Protein AF-A0A174SVR1-F1 (afdb_monomer)

Radius of gyration: 32.65 Å; Cα contacts (8 Å, |Δi|>4): 1131; chains: 1; bounding box: 76×47×96 Å

Solvent-accessible surface area (backbone atoms only — not comparable to full-atom values): 33426 Å² total; per-residue (Å²): 104,37,30,34,31,65,43,38,57,57,93,49,48,66,59,40,39,76,32,47,36,48,30,36,33,33,34,65,53,52,68,65,57,31,70,74,68,32,72,84,59,45,61,22,90,43,48,55,47,42,76,62,31,12,22,78,34,60,68,53,48,22,55,37,43,52,60,28,52,80,70,75,28,53,54,30,42,44,50,34,18,70,70,78,53,79,89,47,50,71,54,51,52,52,52,53,52,54,39,45,75,38,70,53,48,35,35,29,28,20,32,71,81,48,54,66,60,42,46,77,71,70,36,48,36,28,40,31,32,38,47,62,65,78,48,50,68,55,51,51,50,42,46,75,73,60,38,51,32,42,34,47,34,77,83,57,52,68,65,53,54,49,55,32,36,74,72,42,69,92,47,42,33,30,42,74,35,32,34,69,47,72,96,59,67,69,42,75,49,89,63,61,56,71,45,100,82,50,28,56,70,73,52,70,69,72,57,89,79,85,82,78,48,93,86,72,52,84,68,52,74,66,54,50,52,49,52,50,51,52,52,55,48,32,67,63,34,23,50,40,13,36,29,74,86,50,46,55,87,36,52,90,71,35,48,31,34,32,44,53,66,60,80,70,57,69,68,60,46,34,53,53,36,34,52,51,40,52,39,49,54,45,34,71,73,31,94,45,68,67,62,27,67,76,66,51,80,78,61,92,79,43,63,76,61,85,54,42,14,40,48,69,80,55,70,92,45,51,62,60,53,52,49,52,52,50,38,67,74,76,60,43,95,86,53,65,87,48,52,53,33,40,36,46,34,45,38,61,76,50,94,66,80,44,78,45,82,38,60,67,74,70,72,61,58,63,68,77,82,45,41,89,78,37,78,66,49,40,64,37,49,76,67,58,21,68,40,73,34,34,82,46,80,42,94,52,103,64,54,37,41,33,40,38,33,33,50,29,64,46,35,50,72,55,45,48,55,55,52,51,52,44,59,72,39,41,65,44,39,27,75,42,47,68,58,50,54,56,53,15,45,38,70,20,39,93,55,80,55,27,42,45,39,10,48,36,36,44,29,40,32,36,30,86,89,72,42,53,46,31,44,35,40,33,24,43,40,40,35,22,81,44,75,73,45,76,90,46,76,59,51,79,50,54,66,63,47,52,58,57,56,68,71,50,96,43,71,43,49,49,65,41,44,76,58,41,50,73,49,36,76,71,68,44,26,41,59,52,31,42,37,38,39,30,20,29,58,74,63,88,86,41,49,63,44,37,31,45,29,37,26,68,41,50,95,58,52,59,59,54,36,43,55,52,42,52,76,68,69,52,61,65,68,51,51,48,53,50,52,54,49,47,59,50,53,75,65,40,84,62,36,42,68,44,28,40,36,34,31,34,39,99,91,51,42,49,34,39,37,38,32,30,27,71,59,75,84,126

InterPro domains:
  IPR001539 Peptidase U32 [PTHR30217] (1-190)
  IPR060007 Peptidase family U32, N-terminal domain [PF01136] (52-275)

Foldseek 3Di:
DAEEEEDLFQPCLLVLVVLGHQEYEFEEDDVVCCVPVHQQDDQFLQSLLPSLGHYHDLLRVLSSQVSCVVVNYAYEYESADLDDDPVCVVVVLVVLVSNVVSPHAEYEYQPPVCLVSNVVSNHAYEYDLLNPPQAQVVLVVVVVSRHAEYEHNLQHAPVSLVRNLVSCVRHAYEYEFWFDADPDGNNPQPWRANDPVGTPVVVVLPDDDDDADPVRDDDDPVRSVVVVVLSVLLVVQQRGAHALLCLLVCVVRHDYYYYDDRRDDSVVSSVVSNLSSVLNVLSVVDPDSVSSVVPRDDDPSRPPPVCSRYSNPDCLCLVVVVVVVCCVPPVDPPCQQFFFWKKWKFFQQDLHIDIDTDTPDAPADPLVVCCVPAPVSVLQVVQPFWDRWHWDFDPDPFGKIKIKTWTDPQFPVSVVSVLVVQCPAAPLSNVCSVVLQLLLQQDQEPDPRRRRLQWTIWMFIQTPPRGTFKIKIKGFQWHDHHSRCVPPRIDHPQVSSLVSQVVRPDPFSVVQCLLCVVVVVVVQKGWGIKMKMAGSDQPPNDGMKIKTKIFNHDLCSLVSSLVSCVVVVRDPSSSVVSVSCSVVQVPDPQKHFGIKMWIQDPVGGIMIMTIIGGDDDD

Organism: NCBI:txid1150298

Sequence (618 aa):
MKITSPVKSKEFVERIIKAGAGELFGGVIDPIWQNKYGKYIEFNRRGSYGKQGNCQSYQEIGEIIQIADDYGVEFDLTINALQMWEEQIPYVRSILEKYKKVGGRNVIVSDLSIIPIAREYDFNVIISSCANVYNTYIAQYLKLEGCSKIIFPRDISVQEMRNISETVPDMQYEMFMMNSGCRFQDGNCLGVHNTRFKELCSFCGKEGWDYHRLDGMELSSEEKQSAFIVSEQYRRLLKHACGQCMIYPMKNWIDSVKVLERTGSEERLIELIQLTNSNICLADESKDYVTYLEKMTFPEQSECKKHMSCYYRTDMFAFKNQWASFCAEHLKPGNEGSVDFVGINISTNKSNYEFKVYHKKRIVEEAEDLVSESPVILKLAKNNMLSNVTRIERIDEHHRICLDFNLRNRTNENMKDVFFLVQSMGDGIQEKLPLIKKLASLEINPESNFKYASLYYMGCVETEKDGISALKLHFLTRKCMNPDCIFQDYYYDDAYYLERLKTIDQFELHKCLDLIEEYVLAGNAHLWMIGCDFFSQDMGNIRGKYKIYIKNVNENVLKKIEELLMLQGLNANFVERLREVDKCVGSLKSMYLYGIGICYELKKGYSFNLYLKPKRCK

pLDDT: mean 85.51, std 12.63, range [30.34, 98.75]

Structure (mmCIF, N/CA/C/O backbone):
data_AF-A0A174SVR1-F1
#
_entry.id   AF-A0A174SVR1-F1
#
loop_
_atom_site.group_PDB
_atom_site.id
_atom_site.type_symbol
_atom_site.label_atom_id
_atom_site.label_alt_id
_atom_site.label_comp_id
_atom_site.label_asym_id
_atom_site.label_entity_id
_atom_site.label_seq_id
_atom_site.pdbx_PDB_ins_code
_atom_site.Cartn_x
_atom_site.Cartn_y
_atom_site.Cartn_z
_atom_site.occupancy
_atom_site.B_iso_or_equiv
_atom_site.auth_seq_id
_atom_site.auth_comp_id
_atom_site.auth_asym_id
_atom_site.auth_atom_id
_atom_site.pdbx_PDB_model_num
ATOM 1 N N . MET A 1 1 ? -15.386 9.925 5.619 1.00 94.88 1 MET A N 1
ATOM 2 C CA . MET A 1 1 ? -14.870 9.065 6.714 1.00 94.88 1 MET A CA 1
ATOM 3 C C . MET A 1 1 ? -15.267 9.644 8.062 1.00 94.88 1 MET A C 1
ATOM 5 O O . MET A 1 1 ? -15.210 10.858 8.210 1.00 94.88 1 MET A O 1
ATOM 9 N N . LYS A 1 2 ? -15.638 8.809 9.037 1.00 97.62 2 LYS A N 1
ATOM 10 C CA . LYS A 1 2 ? -15.880 9.225 10.431 1.00 97.62 2 LYS A CA 1
ATOM 11 C C . LYS A 1 2 ? -14.595 9.156 11.263 1.00 97.62 2 LYS A C 1
ATOM 13 O O . LYS A 1 2 ? -13.706 8.366 10.960 1.00 97.62 2 LYS A O 1
ATOM 18 N N . ILE A 1 3 ? -14.505 9.944 12.335 1.00 98.38 3 ILE A N 1
ATOM 19 C CA . ILE A 1 3 ? -13.421 9.826 13.323 1.00 98.38 3 ILE A CA 1
ATOM 20 C C . ILE A 1 3 ? -13.929 9.064 14.540 1.00 98.38 3 ILE A C 1
ATOM 22 O O . ILE A 1 3 ? -14.876 9.507 15.191 1.00 98.38 3 ILE A O 1
ATOM 26 N N . THR A 1 4 ? -13.256 7.968 14.874 1.00 98.31 4 THR A N 1
ATOM 27 C CA . THR A 1 4 ? -13.566 7.136 16.038 1.00 98.31 4 THR A CA 1
ATOM 28 C C . THR A 1 4 ? -12.648 7.517 17.195 1.00 98.31 4 THR A C 1
ATOM 30 O O . THR A 1 4 ? -11.425 7.357 17.107 1.00 98.31 4 THR A O 1
ATOM 33 N N . SER A 1 5 ? -13.225 8.026 18.286 1.00 96.88 5 SER A N 1
ATOM 34 C CA . SER A 1 5 ? -12.486 8.604 19.415 1.00 96.88 5 SER A CA 1
ATOM 35 C C . SER A 1 5 ? -12.701 7.837 20.725 1.00 96.88 5 SER A C 1
ATOM 37 O O . SER A 1 5 ? -13.817 7.403 21.014 1.00 96.88 5 SER A O 1
ATOM 39 N N . PRO A 1 6 ? -11.667 7.670 21.572 1.00 95.38 6 PRO A N 1
ATOM 40 C CA . PRO A 1 6 ? -11.840 7.096 22.895 1.00 95.38 6 PRO A CA 1
ATOM 41 C C . PRO A 1 6 ? -12.582 8.059 23.828 1.00 95.38 6 PRO A C 1
ATOM 43 O O . PRO A 1 6 ? -12.365 9.269 23.788 1.00 95.38 6 PRO A O 1
ATOM 46 N N . VAL A 1 7 ? -13.368 7.499 24.744 1.00 93.50 7 VAL A N 1
ATOM 47 C CA . VAL A 1 7 ? -13.984 8.217 25.865 1.00 93.50 7 VAL A CA 1
ATOM 48 C C . VAL A 1 7 ? -13.614 7.524 27.174 1.00 93.50 7 VAL A C 1
ATOM 50 O O . VAL A 1 7 ? -13.514 6.297 27.243 1.00 93.50 7 VAL A O 1
ATOM 53 N N . LYS A 1 8 ? -13.367 8.328 28.211 1.00 90.25 8 LYS A N 1
ATOM 54 C CA . LYS A 1 8 ? -13.073 7.861 29.577 1.00 90.25 8 LYS A CA 1
ATOM 55 C C . LYS A 1 8 ? -13.917 8.545 30.653 1.00 90.25 8 LYS A C 1
ATOM 57 O O . LYS A 1 8 ? -13.943 8.053 31.773 1.00 90.25 8 LYS A O 1
ATOM 62 N N . SER A 1 9 ? -14.614 9.631 30.320 1.00 91.19 9 SER A N 1
ATOM 63 C CA . SER A 1 9 ? -15.617 10.238 31.191 1.00 91.19 9 SER A CA 1
ATOM 64 C C . SER A 1 9 ? -16.617 11.063 30.378 1.00 91.19 9 SER A C 1
ATOM 66 O O . SER A 1 9 ? -16.341 11.434 29.230 1.00 91.19 9 SER A O 1
ATOM 68 N N . LYS A 1 10 ? -17.786 11.328 30.961 1.00 93.94 10 LYS A N 1
ATOM 69 C CA . LYS A 1 10 ? -18.883 12.058 30.302 1.00 93.94 10 LYS A CA 1
ATOM 70 C C . LYS A 1 10 ? -18.583 13.537 30.058 1.00 93.94 10 LYS A C 1
ATOM 72 O O . LYS A 1 10 ? -19.080 14.114 29.097 1.00 93.94 10 LYS A O 1
ATOM 77 N N . GLU A 1 11 ? -17.745 14.141 30.898 1.00 92.56 11 GLU A N 1
ATOM 78 C CA . GLU A 1 11 ? -17.522 15.592 30.955 1.00 92.56 11 GLU A CA 1
ATOM 79 C C . GLU A 1 11 ? -16.950 16.169 29.651 1.00 92.56 11 GLU A C 1
ATOM 81 O O . GLU A 1 11 ? -17.100 17.358 29.375 1.00 92.56 11 GLU A O 1
ATOM 86 N N . PHE A 1 12 ? -16.304 15.336 28.833 1.00 90.88 12 PHE A N 1
ATOM 87 C CA . PHE A 1 12 ? -15.626 15.759 27.608 1.00 90.88 12 PHE A CA 1
ATOM 88 C C . PHE A 1 12 ? -16.289 15.246 26.328 1.00 90.88 12 PHE A C 1
ATOM 90 O O . PHE A 1 12 ? -15.842 15.616 25.244 1.00 90.88 12 PHE A O 1
ATOM 97 N N . VAL A 1 13 ? -17.350 14.437 26.426 1.00 96.06 13 VAL A N 1
ATOM 98 C CA . VAL A 1 13 ? -18.008 13.816 25.263 1.00 96.06 13 VAL A CA 1
ATOM 99 C C . VAL A 1 13 ? -18.463 14.871 24.266 1.00 96.06 13 VAL A C 1
ATOM 101 O O . VAL A 1 13 ? -18.086 14.820 23.100 1.00 96.06 13 VAL A O 1
ATOM 104 N N . GLU A 1 14 ? -19.192 15.881 24.736 1.00 97.50 14 GLU A N 1
ATOM 105 C CA . GLU A 1 14 ? -19.699 16.949 23.876 1.00 97.50 14 GLU A CA 1
ATOM 106 C C . GLU A 1 14 ? -18.559 17.721 23.189 1.00 97.50 14 GLU A C 1
ATOM 108 O O . GLU A 1 14 ? -18.639 18.041 22.004 1.00 97.50 14 GLU A O 1
ATOM 113 N N . ARG A 1 15 ? -17.456 17.980 23.904 1.00 97.25 15 ARG A N 1
ATOM 114 C CA . ARG A 1 15 ? -16.273 18.659 23.346 1.00 97.25 15 ARG A CA 1
ATOM 115 C C . ARG A 1 15 ? -15.581 17.806 22.280 1.00 97.25 15 ARG A C 1
ATOM 117 O O . ARG A 1 15 ? -15.157 18.346 21.264 1.00 97.25 15 ARG A O 1
ATOM 124 N N . ILE A 1 16 ? -15.483 16.497 22.502 1.00 96.75 16 ILE A N 1
ATOM 125 C CA . ILE A 1 16 ? -14.903 15.522 21.568 1.00 96.75 16 ILE A CA 1
ATOM 126 C C . ILE A 1 16 ? -15.755 15.420 20.293 1.00 96.75 16 ILE A C 1
ATOM 128 O O . ILE A 1 16 ? -15.210 15.449 19.191 1.00 96.75 16 ILE A O 1
ATOM 132 N N . ILE A 1 17 ? -17.083 15.373 20.425 1.00 98.19 17 ILE A N 1
ATOM 133 C CA . ILE A 1 17 ? -18.007 15.369 19.281 1.00 98.19 17 ILE A CA 1
ATOM 134 C C . ILE A 1 17 ? -17.884 16.680 18.497 1.00 98.19 17 ILE A C 1
ATOM 136 O O . ILE A 1 17 ? -17.642 16.656 17.292 1.00 98.19 17 ILE A O 1
ATOM 140 N N . LYS A 1 18 ? -17.936 17.834 19.178 1.00 97.69 18 LYS A N 1
ATOM 141 C CA . LYS A 1 18 ? -17.772 19.158 18.546 1.00 97.69 18 LYS A CA 1
ATOM 142 C C . LYS A 1 18 ? -16.411 19.351 17.874 1.00 97.69 18 LYS A C 1
ATOM 144 O O . LYS A 1 18 ? -16.294 20.165 16.964 1.00 97.69 18 LYS A O 1
ATOM 149 N N . ALA A 1 19 ? -15.386 18.615 18.300 1.00 97.44 19 ALA A N 1
ATOM 150 C CA . ALA A 1 19 ? -14.077 18.606 17.655 1.00 97.44 19 ALA A CA 1
ATOM 151 C C . ALA A 1 19 ? -14.071 17.867 16.302 1.00 97.44 19 ALA A C 1
ATOM 153 O O . ALA A 1 19 ? -13.172 18.103 15.495 1.00 97.44 19 ALA A O 1
ATOM 154 N N . GLY A 1 20 ? -15.056 16.996 16.051 1.00 97.75 20 GLY A N 1
ATOM 155 C CA . GLY A 1 20 ? -15.203 16.225 14.813 1.00 97.75 20 GLY A CA 1
ATOM 156 C C . GLY A 1 20 ? -15.295 14.708 15.005 1.00 97.75 20 GLY A C 1
ATOM 157 O O . GLY A 1 20 ? -15.228 13.977 14.018 1.00 97.75 20 GLY A O 1
ATOM 158 N N . ALA A 1 21 ? -15.414 14.198 16.237 1.00 98.06 21 ALA A N 1
ATOM 159 C CA . ALA A 1 21 ? -15.626 12.765 16.448 1.00 98.06 21 ALA A CA 1
ATOM 160 C C . ALA A 1 21 ? -17.018 12.346 15.947 1.00 98.06 21 ALA A C 1
ATOM 162 O O . ALA A 1 21 ? -18.028 12.892 16.383 1.00 98.06 21 ALA A O 1
ATOM 163 N N . GLY A 1 22 ? -17.053 11.364 15.045 1.00 97.81 22 GLY A N 1
ATOM 164 C CA . GLY A 1 22 ? -18.288 10.793 14.493 1.00 97.81 22 GLY A CA 1
ATOM 165 C C . GLY A 1 22 ? -18.678 9.453 15.118 1.00 97.81 22 GLY A C 1
ATOM 166 O O . GLY A 1 22 ? -19.778 8.968 14.875 1.00 97.81 22 GLY A O 1
ATOM 167 N N . GLU A 1 23 ? -17.778 8.853 15.899 1.00 98.38 23 GLU A N 1
ATOM 168 C CA . GLU A 1 23 ? -17.985 7.612 16.650 1.00 98.38 23 GLU A CA 1
ATOM 169 C C . GLU A 1 23 ? -17.170 7.661 17.949 1.00 98.38 23 GLU A C 1
ATOM 171 O O . GLU A 1 23 ? -16.075 8.236 17.997 1.00 98.38 23 GLU A O 1
ATOM 176 N N . LEU A 1 24 ? -17.674 7.027 19.004 1.00 98.19 24 LEU A N 1
ATOM 177 C CA . LEU A 1 24 ? -17.037 6.963 20.314 1.00 98.19 24 LEU A CA 1
ATOM 178 C C . LEU A 1 24 ? -16.821 5.510 20.728 1.00 98.19 24 LEU A C 1
ATOM 180 O O . LEU A 1 24 ? -17.629 4.640 20.434 1.00 98.19 24 LEU A O 1
ATOM 184 N N . PHE A 1 25 ? -15.751 5.235 21.470 1.00 97.50 25 PHE A N 1
ATOM 185 C CA . PHE A 1 25 ? -15.563 3.921 22.085 1.00 97.50 25 PHE A CA 1
ATOM 186 C C . PHE A 1 25 ? -14.969 4.027 23.485 1.00 97.50 25 PHE A C 1
ATOM 188 O O . PHE A 1 25 ? -14.145 4.902 23.770 1.00 97.50 25 PHE A O 1
ATOM 195 N N . GLY A 1 26 ? -15.330 3.098 24.363 1.00 95.44 26 GLY A N 1
ATOM 196 C CA . GLY A 1 26 ? -14.891 3.133 25.755 1.00 95.44 26 GLY A CA 1
ATOM 197 C C . GLY A 1 26 ? -14.871 1.766 26.418 1.00 95.44 26 GLY A C 1
ATOM 198 O O . GLY A 1 26 ? -15.514 0.822 25.969 1.00 95.44 26 GLY A O 1
ATOM 199 N N . GLY A 1 27 ? -14.099 1.668 27.496 1.00 94.69 27 GLY A N 1
ATOM 200 C CA . GLY A 1 27 ? -14.152 0.553 28.438 1.00 94.69 27 GLY A CA 1
ATOM 201 C C . GLY A 1 27 ? -14.775 1.002 29.756 1.00 94.69 27 GLY A C 1
ATOM 202 O O . GLY A 1 27 ? -14.909 2.201 30.010 1.00 94.69 27 GLY A O 1
ATOM 203 N N . VAL A 1 28 ? -15.130 0.042 30.606 1.00 94.75 28 VAL A N 1
ATOM 204 C CA . VAL A 1 28 ? -15.713 0.293 31.929 1.00 94.75 28 VAL A CA 1
ATOM 205 C C . VAL A 1 28 ? -14.898 -0.396 33.011 1.00 94.75 28 VAL A C 1
ATOM 207 O O . VAL A 1 28 ? -14.364 -1.489 32.812 1.00 94.75 28 VAL A O 1
ATOM 210 N N . ILE A 1 29 ? -14.795 0.243 34.171 1.00 93.06 29 ILE A N 1
ATOM 211 C CA . ILE A 1 29 ? -14.291 -0.398 35.382 1.00 93.06 29 ILE A CA 1
ATOM 212 C C . ILE A 1 29 ? -15.421 -1.236 35.977 1.00 93.06 29 ILE A C 1
ATOM 214 O O . ILE A 1 29 ? -16.457 -0.700 36.360 1.00 93.06 29 ILE A O 1
ATOM 218 N N . ASP A 1 30 ? -15.201 -2.544 36.099 1.00 93.38 30 ASP A N 1
ATOM 219 C CA . ASP A 1 30 ? -16.120 -3.448 36.789 1.00 93.38 30 ASP A CA 1
ATOM 220 C C . ASP A 1 30 ? -15.428 -4.037 38.037 1.00 93.38 30 ASP A C 1
ATOM 222 O O . ASP A 1 30 ? -14.604 -4.953 37.922 1.00 93.38 30 ASP A O 1
ATOM 226 N N . PRO A 1 31 ? -15.710 -3.507 39.244 1.00 92.06 31 PRO A N 1
ATOM 227 C CA . PRO A 1 31 ? -15.092 -3.988 40.479 1.00 92.06 31 PRO A CA 1
ATOM 228 C C . PRO A 1 31 ? -15.411 -5.451 40.788 1.00 92.06 31 PRO A C 1
ATOM 230 O O . PRO A 1 31 ? -14.601 -6.137 41.402 1.00 92.06 31 PRO A O 1
ATOM 233 N N . ILE A 1 32 ? -16.575 -5.950 40.363 1.00 93.69 32 ILE A N 1
ATOM 234 C CA . ILE A 1 32 ? -16.966 -7.339 40.608 1.00 93.69 32 ILE A CA 1
ATOM 235 C C . ILE A 1 32 ? -16.109 -8.262 39.735 1.00 93.69 32 ILE A C 1
ATOM 237 O O . ILE A 1 32 ? -15.595 -9.258 40.244 1.00 93.69 32 ILE A O 1
ATOM 241 N N . TRP A 1 33 ? -15.887 -7.907 38.463 1.00 93.81 33 TRP A N 1
ATOM 242 C CA . TRP A 1 33 ? -14.922 -8.611 37.609 1.00 93.81 33 TRP A CA 1
ATOM 243 C C . TRP A 1 33 ? -13.526 -8.622 38.241 1.00 93.81 33 TRP A C 1
ATOM 245 O O . TRP A 1 33 ? -12.920 -9.681 38.397 1.00 93.81 33 TRP A O 1
ATOM 255 N N . GLN A 1 34 ? -13.026 -7.450 38.648 1.00 90.81 34 GLN A N 1
ATOM 256 C CA . GLN A 1 34 ? -11.680 -7.310 39.213 1.00 90.81 34 GLN A CA 1
ATOM 257 C C . GLN A 1 34 ? -11.502 -8.094 40.516 1.00 90.81 34 GLN A C 1
ATOM 259 O O . GLN A 1 34 ? -10.445 -8.684 40.727 1.00 90.81 34 GLN A O 1
ATOM 264 N N . ASN A 1 35 ? -12.524 -8.128 41.373 1.00 93.31 35 ASN A N 1
ATOM 265 C CA . ASN A 1 35 ? -12.497 -8.897 42.614 1.00 93.31 35 ASN A CA 1
ATOM 266 C C . ASN A 1 35 ? -12.532 -10.407 42.356 1.00 93.31 35 ASN A C 1
ATOM 268 O O . ASN A 1 35 ? -11.915 -11.159 43.103 1.00 93.31 35 ASN A O 1
ATOM 272 N N . LYS A 1 36 ? -13.244 -10.851 41.312 1.00 94.81 36 LYS A N 1
ATOM 273 C CA . LYS A 1 36 ? -13.400 -12.274 40.992 1.00 94.81 36 LYS A CA 1
ATOM 274 C C . LYS A 1 36 ? -12.189 -12.855 40.260 1.00 94.81 36 LYS A C 1
ATOM 276 O O . LYS A 1 36 ? -11.705 -13.911 40.648 1.00 94.81 36 LYS A O 1
ATOM 281 N N . TYR A 1 37 ? -11.711 -12.180 39.216 1.00 92.81 37 TYR A N 1
ATOM 282 C CA . TYR A 1 37 ? -10.669 -12.703 38.320 1.00 92.81 37 TYR A CA 1
ATOM 283 C C . TYR A 1 37 ? -9.297 -12.056 38.546 1.00 92.81 37 TYR A C 1
ATOM 285 O O . TYR A 1 37 ? -8.283 -12.538 38.051 1.00 92.81 37 TYR A O 1
ATOM 293 N N . GLY A 1 38 ? -9.241 -10.973 39.320 1.00 88.50 38 GLY A N 1
ATOM 294 C CA . GLY A 1 38 ? -8.019 -10.240 39.616 1.00 88.50 38 GLY A CA 1
ATOM 295 C C . GLY A 1 38 ? -7.832 -8.997 38.747 1.00 88.50 38 GLY A C 1
ATOM 296 O O . GLY A 1 38 ? -8.315 -8.880 37.623 1.00 88.50 38 GLY A O 1
ATOM 297 N N . LYS A 1 39 ? -7.064 -8.045 39.280 1.00 79.50 39 LYS A N 1
ATOM 298 C CA . LYS A 1 39 ? -6.847 -6.707 38.702 1.00 79.50 39 LYS A CA 1
ATOM 299 C C . LYS A 1 39 ? -6.228 -6.699 37.293 1.00 79.50 39 LYS A C 1
ATOM 301 O O . LYS A 1 39 ? -6.414 -5.726 36.569 1.00 79.50 39 LYS A O 1
ATOM 306 N N . TYR A 1 40 ? -5.455 -7.724 36.937 1.00 81.88 40 TYR A N 1
ATOM 307 C CA . TYR A 1 40 ? -4.726 -7.802 35.662 1.00 81.88 40 TYR A CA 1
ATOM 308 C C . TYR A 1 40 ? -5.381 -8.730 34.637 1.00 81.88 40 TYR A C 1
ATOM 310 O O . TYR A 1 40 ? -4.879 -8.840 33.522 1.00 81.88 40 TYR A O 1
ATOM 318 N N . ILE A 1 41 ? -6.483 -9.386 35.007 1.00 88.50 41 ILE A N 1
ATOM 319 C CA . ILE A 1 41 ? -7.304 -10.134 34.064 1.00 88.50 41 ILE A CA 1
ATOM 320 C C . ILE A 1 41 ? -8.317 -9.153 33.491 1.00 88.50 41 ILE A C 1
ATOM 322 O O . ILE A 1 41 ? -9.182 -8.634 34.192 1.00 88.50 41 ILE A O 1
ATOM 326 N N . GLU A 1 42 ? -8.156 -8.839 32.217 1.00 87.62 42 GLU A N 1
ATOM 327 C CA . GLU A 1 42 ? -8.877 -7.775 31.537 1.00 87.62 42 GLU A CA 1
ATOM 328 C C . GLU A 1 42 ? -9.928 -8.362 30.594 1.00 87.62 42 GLU A C 1
ATOM 330 O O . GLU A 1 42 ? -9.561 -9.108 29.696 1.00 87.62 42 GLU A O 1
ATOM 335 N N . PHE A 1 43 ? -11.204 -7.973 30.716 1.00 92.69 43 PHE A N 1
ATOM 336 C CA . PHE A 1 43 ? -12.196 -8.227 29.653 1.00 92.69 43 PHE A CA 1
ATOM 337 C C . PHE A 1 43 ? -12.110 -7.194 28.514 1.00 92.69 43 PHE A C 1
ATOM 339 O O . PHE A 1 43 ? -12.654 -7.399 27.432 1.00 92.69 43 PHE A O 1
ATOM 346 N N . ASN A 1 44 ? -11.416 -6.076 28.746 1.00 91.94 44 ASN A N 1
ATOM 347 C CA . ASN A 1 44 ? -11.117 -5.054 27.752 1.00 91.94 44 ASN A CA 1
ATOM 348 C C . ASN A 1 44 ? -9.655 -4.615 27.875 1.00 91.94 44 ASN A C 1
ATOM 350 O O . ASN A 1 44 ? -9.157 -4.413 28.980 1.00 91.94 44 ASN A O 1
ATOM 354 N N . ARG A 1 45 ? -8.971 -4.394 26.749 1.00 89.06 45 ARG A N 1
ATOM 355 C CA . ARG A 1 45 ? -7.518 -4.109 26.671 1.00 89.06 45 ARG A CA 1
ATOM 356 C C . ARG A 1 45 ? -7.112 -2.722 27.200 1.00 89.06 45 ARG A C 1
ATOM 358 O O . ARG A 1 45 ? -6.067 -2.180 26.826 1.00 89.06 45 ARG A O 1
ATOM 365 N N . ARG A 1 46 ? -7.970 -2.110 28.017 1.00 86.50 46 ARG A N 1
ATOM 366 C CA . ARG A 1 46 ? -7.778 -0.833 28.706 1.00 86.50 46 ARG A CA 1
ATOM 367 C C . ARG A 1 46 ? -7.824 -1.010 30.230 1.00 86.50 46 ARG A C 1
ATOM 369 O O . ARG A 1 46 ? -7.589 -0.034 30.940 1.00 86.50 46 ARG A O 1
ATOM 376 N N . GLY A 1 47 ? -8.111 -2.207 30.753 1.00 83.44 47 GLY A N 1
ATOM 377 C CA . GLY A 1 47 ? -8.372 -2.440 32.178 1.00 83.44 47 GLY A CA 1
ATOM 378 C C . GLY A 1 47 ? -7.247 -1.984 33.116 1.00 83.44 47 GLY A C 1
ATOM 379 O O . GLY A 1 47 ? -7.510 -1.345 34.136 1.00 83.44 47 GLY A O 1
ATOM 380 N N . SER A 1 48 ? -5.987 -2.197 32.741 1.00 82.94 48 SER A N 1
ATOM 381 C CA . SER A 1 48 ? -4.807 -1.835 33.531 1.00 82.94 48 SER A CA 1
ATOM 382 C C . SER A 1 48 ? -4.565 -0.330 33.643 1.00 82.94 48 SER A C 1
ATOM 384 O O . SER A 1 48 ? -3.819 0.120 34.517 1.00 82.94 48 SER A O 1
ATOM 386 N N . TYR A 1 49 ? -5.215 0.475 32.801 1.00 85.12 49 TYR A N 1
ATOM 387 C CA . TYR A 1 49 ? -5.205 1.934 32.902 1.00 85.12 49 TYR A CA 1
ATOM 388 C C . TYR A 1 49 ? -6.202 2.452 33.950 1.00 85.12 49 TYR A C 1
ATOM 390 O O . TYR A 1 49 ? -6.154 3.625 34.322 1.00 85.12 49 TYR A O 1
ATOM 398 N N . GLY A 1 50 ? -7.095 1.597 34.466 1.00 87.12 50 GLY A N 1
ATOM 399 C CA . GLY A 1 50 ? -8.089 1.976 35.469 1.00 87.12 50 GLY A CA 1
ATOM 400 C C . GLY A 1 50 ? -8.876 3.216 35.040 1.00 87.12 50 GLY A C 1
ATOM 401 O O . GLY A 1 50 ? -9.297 3.312 33.887 1.00 87.12 50 GLY A O 1
ATOM 402 N N . LYS A 1 51 ? -9.015 4.191 35.948 1.00 87.69 51 LYS A N 1
ATOM 403 C CA . LYS A 1 51 ? -9.736 5.456 35.703 1.00 87.69 51 LYS A CA 1
ATOM 404 C C . LYS A 1 51 ? -9.096 6.346 34.633 1.00 87.69 51 LYS A C 1
ATOM 406 O O . LYS A 1 51 ? -9.756 7.232 34.115 1.00 87.69 51 LYS A O 1
ATOM 411 N N . GLN A 1 52 ? -7.824 6.128 34.289 1.00 86.19 52 GLN A N 1
ATOM 412 C CA . GLN A 1 52 ? -7.163 6.911 33.239 1.00 86.19 52 GLN A CA 1
ATOM 413 C C . GLN A 1 52 ? -7.632 6.499 31.841 1.00 86.19 52 GLN A C 1
ATOM 415 O O . GLN A 1 52 ? -7.555 7.303 30.920 1.00 86.19 52 GLN A O 1
ATOM 420 N N . GLY A 1 53 ? -8.106 5.258 31.683 1.00 86.56 53 GLY A N 1
ATOM 421 C CA . GLY A 1 53 ? -8.471 4.700 30.383 1.00 86.56 53 GLY A CA 1
ATOM 422 C C . GLY A 1 53 ? -9.923 4.253 30.251 1.00 86.56 53 GLY A C 1
ATOM 423 O O . GLY A 1 53 ? -10.300 3.886 29.140 1.00 86.56 53 GLY A O 1
ATOM 424 N N . ASN A 1 54 ? -10.714 4.259 31.327 1.00 91.81 54 ASN A N 1
ATOM 425 C CA . ASN A 1 54 ? -12.059 3.678 31.363 1.00 91.81 54 ASN A CA 1
ATOM 426 C C . ASN A 1 54 ? -13.050 4.571 32.102 1.00 91.81 54 ASN A C 1
ATOM 428 O O . ASN A 1 54 ? -12.688 5.210 33.092 1.00 91.81 54 ASN A O 1
ATOM 432 N N . CYS A 1 55 ? -14.308 4.485 31.676 1.00 94.06 55 CYS A N 1
ATOM 433 C CA . CYS A 1 55 ? -15.461 4.987 32.410 1.00 94.06 55 CYS A CA 1
ATOM 434 C C . CYS A 1 55 ? -15.598 4.254 33.753 1.00 94.06 55 CYS A C 1
ATOM 436 O O . CYS A 1 55 ? -15.222 3.086 33.898 1.00 94.06 55 CYS A O 1
ATOM 438 N N . GLN A 1 56 ? -16.150 4.931 34.752 1.00 94.06 56 GLN A N 1
ATOM 439 C CA . GLN A 1 56 ? -16.203 4.445 36.129 1.00 94.06 56 GLN A CA 1
ATOM 440 C C . GLN A 1 56 ? -17.382 3.505 36.388 1.00 94.06 56 GLN A C 1
ATOM 442 O O . GLN A 1 56 ? -17.331 2.728 37.340 1.00 94.06 56 GLN A O 1
ATOM 447 N N . SER A 1 57 ? -18.444 3.574 35.579 1.00 95.75 57 SER A N 1
ATOM 448 C CA . SER A 1 57 ? -19.633 2.732 35.740 1.00 95.75 57 SER A CA 1
ATOM 449 C C . SER A 1 57 ? -20.451 2.606 34.452 1.00 95.75 57 SER A C 1
ATOM 451 O O . SER A 1 57 ? -20.314 3.408 33.530 1.00 95.75 57 SER A O 1
ATOM 453 N N . TYR A 1 58 ? -21.359 1.627 34.413 1.00 96.75 58 TYR A N 1
ATOM 454 C CA . TYR A 1 58 ? -22.349 1.512 33.336 1.00 96.75 58 TYR A CA 1
ATOM 455 C C . TYR A 1 58 ? -23.346 2.676 33.333 1.00 96.75 58 TYR A C 1
ATOM 457 O O . TYR A 1 58 ? -23.803 3.070 32.269 1.00 96.75 58 TYR A O 1
ATOM 465 N N . GLN A 1 59 ? -23.662 3.257 34.495 1.00 97.25 59 GLN A N 1
ATOM 466 C CA . GLN A 1 59 ? -24.526 4.438 34.566 1.00 97.25 59 GLN A CA 1
ATOM 467 C C . GLN A 1 59 ? -23.890 5.628 33.840 1.00 97.25 59 GLN A C 1
ATOM 469 O O . GLN A 1 59 ? -24.547 6.270 33.029 1.00 97.25 59 GLN A O 1
ATOM 474 N N . GLU A 1 60 ? -22.599 5.873 34.075 1.00 97.44 60 GLU A N 1
ATOM 475 C CA . GLU A 1 60 ? -21.852 6.906 33.351 1.00 97.44 60 GLU A CA 1
ATOM 476 C C . GLU A 1 60 ? -21.822 6.623 31.843 1.00 97.44 60 GLU A C 1
ATOM 478 O O . GLU A 1 60 ? -21.961 7.543 31.046 1.00 97.44 60 GLU A O 1
ATOM 483 N N . ILE A 1 61 ? -21.706 5.355 31.434 1.00 97.94 61 ILE A N 1
ATOM 484 C CA . ILE A 1 61 ? -21.838 4.975 30.019 1.00 97.94 61 ILE A CA 1
ATOM 485 C C . ILE A 1 61 ? -23.224 5.319 29.469 1.00 97.94 61 ILE A C 1
ATOM 487 O O . ILE A 1 61 ? -23.301 5.829 28.359 1.00 97.94 61 ILE A O 1
ATOM 491 N N . GLY A 1 62 ? -24.300 5.094 30.223 1.00 98.31 62 GLY A N 1
ATOM 492 C CA . GLY A 1 62 ? -25.647 5.507 29.817 1.00 98.31 62 GLY A CA 1
ATOM 493 C C . GLY A 1 62 ? -25.761 7.016 29.598 1.00 98.31 62 GLY A C 1
ATOM 494 O O . GLY A 1 62 ? -26.346 7.459 28.616 1.00 98.31 62 GLY A O 1
ATOM 495 N N . GLU A 1 63 ? -25.136 7.814 30.466 1.00 98.31 63 GLU A N 1
ATOM 496 C CA . GLU A 1 63 ? -25.069 9.272 30.308 1.00 98.31 63 GLU A CA 1
ATOM 497 C C . GLU A 1 63 ? -24.251 9.673 29.066 1.00 98.31 63 GLU A C 1
ATOM 499 O O . GLU A 1 63 ? -24.652 10.570 28.329 1.00 98.31 63 GLU A O 1
ATOM 504 N N . ILE A 1 64 ? -23.140 8.979 28.788 1.00 98.31 64 ILE A N 1
ATOM 505 C CA . ILE A 1 64 ? -22.341 9.166 27.564 1.00 98.31 64 ILE A CA 1
ATOM 506 C C . ILE A 1 64 ? -23.164 8.827 26.316 1.00 98.31 64 ILE A C 1
ATOM 508 O O . ILE A 1 64 ? -23.120 9.587 25.353 1.00 98.31 64 ILE A O 1
ATOM 512 N N . ILE A 1 65 ? -23.906 7.713 26.331 1.00 98.56 65 ILE A N 1
ATOM 513 C CA . ILE A 1 65 ? -24.778 7.295 25.224 1.00 98.56 65 ILE A CA 1
ATOM 514 C C . ILE A 1 65 ? -25.848 8.349 24.976 1.00 98.56 65 ILE A C 1
ATOM 516 O O . ILE A 1 65 ? -26.031 8.738 23.832 1.00 98.56 65 ILE A O 1
ATOM 520 N N . GLN A 1 66 ? -26.498 8.863 26.024 1.00 98.25 66 GLN A N 1
ATOM 521 C CA . GLN A 1 66 ? -27.513 9.902 25.865 1.00 98.25 66 GLN A CA 1
ATOM 522 C C . GLN A 1 66 ? -26.936 11.157 25.199 1.00 98.25 66 GLN A C 1
ATOM 524 O O . GLN A 1 66 ? -27.517 11.661 24.244 1.00 98.25 66 GLN A O 1
ATOM 529 N N . ILE A 1 67 ? -25.768 11.625 25.657 1.00 98.31 67 ILE A N 1
ATOM 530 C CA . ILE A 1 67 ? -25.093 12.771 25.033 1.00 98.31 67 ILE A CA 1
ATOM 531 C C . ILE A 1 67 ? -24.741 12.450 23.577 1.00 98.31 67 ILE A C 1
ATOM 533 O O . ILE A 1 67 ? -24.904 13.300 22.716 1.00 98.31 67 ILE A O 1
ATOM 537 N N . ALA A 1 68 ? -24.238 11.253 23.277 1.00 98.00 68 ALA A N 1
ATOM 538 C CA . ALA A 1 68 ? -23.866 10.879 21.915 1.00 98.00 68 ALA A CA 1
ATOM 539 C C . ALA A 1 68 ? -25.091 10.797 20.981 1.00 98.00 68 ALA A C 1
ATOM 541 O O . ALA A 1 68 ? -25.037 11.301 19.856 1.00 98.00 68 ALA A O 1
ATOM 542 N N . ASP A 1 69 ? -26.207 10.256 21.473 1.00 97.88 69 ASP A N 1
ATOM 543 C CA . ASP A 1 69 ? -27.475 10.127 20.752 1.00 97.88 69 ASP A CA 1
ATOM 544 C C . ASP A 1 69 ? -28.061 11.496 20.379 1.00 97.88 69 ASP A C 1
ATOM 546 O O . ASP A 1 69 ? -28.513 11.670 19.246 1.00 97.88 69 ASP A O 1
ATOM 550 N N . ASP A 1 70 ? -27.953 12.495 21.263 1.00 98.00 70 ASP A N 1
ATOM 551 C CA . ASP A 1 70 ? -28.378 13.878 20.988 1.00 98.00 70 ASP A CA 1
ATOM 552 C C . ASP A 1 70 ? -27.636 14.501 19.782 1.00 98.00 70 ASP A C 1
ATOM 554 O O . ASP A 1 70 ? -28.129 15.443 19.158 1.00 98.00 70 ASP A O 1
ATOM 558 N N . TYR A 1 71 ? -26.466 13.959 19.425 1.00 97.94 71 TYR A N 1
ATOM 559 C CA . TYR A 1 71 ? -25.644 14.379 18.285 1.00 97.94 71 TYR A CA 1
ATOM 560 C C . TYR A 1 71 ? -25.619 13.360 17.130 1.00 97.94 71 TYR A C 1
ATOM 562 O O . TYR A 1 71 ? -24.917 13.580 16.141 1.00 97.94 71 TYR A O 1
ATOM 570 N N . GLY A 1 72 ? -26.358 12.248 17.224 1.00 97.50 72 GLY A N 1
ATOM 571 C CA . GLY A 1 72 ? -26.344 11.180 16.218 1.00 97.50 72 GLY A CA 1
ATOM 572 C C . GLY A 1 72 ? -25.012 10.421 16.130 1.00 97.50 72 GLY A C 1
ATOM 573 O O . GLY A 1 72 ? -24.658 9.914 15.065 1.00 97.50 72 GLY A O 1
ATOM 574 N N . VAL A 1 73 ? -24.259 10.368 17.229 1.00 98.19 73 VAL A N 1
ATOM 575 C CA . VAL A 1 73 ? -22.966 9.684 17.340 1.00 98.19 73 VAL A CA 1
ATOM 576 C C . VAL A 1 73 ? -23.139 8.373 18.102 1.00 98.19 73 VAL A C 1
ATOM 578 O O . VAL A 1 73 ? -23.821 8.314 19.119 1.00 98.19 73 VAL A O 1
ATOM 581 N N . GLU A 1 74 ? -22.500 7.305 17.630 1.00 97.06 74 GLU A N 1
ATOM 582 C CA . GLU A 1 74 ? -22.575 5.993 18.280 1.00 97.06 74 GLU A CA 1
ATOM 583 C C . GLU A 1 74 ? -21.490 5.807 19.348 1.00 97.06 74 GLU A C 1
ATOM 585 O O . GLU A 1 74 ? -20.403 6.383 19.256 1.00 97.06 74 GLU A O 1
ATOM 590 N N . PHE A 1 75 ? -21.780 4.972 20.352 1.00 98.31 75 PHE A N 1
ATOM 591 C CA . PHE A 1 75 ? -20.825 4.553 21.378 1.00 98.31 75 PHE A CA 1
ATOM 592 C C . PHE A 1 75 ? -20.646 3.033 21.374 1.00 98.31 75 PHE A C 1
ATOM 594 O O . PHE A 1 75 ? -21.611 2.294 21.578 1.00 98.31 75 PHE A O 1
ATOM 601 N N . ASP A 1 76 ? -19.396 2.585 21.260 1.00 98.38 76 ASP A N 1
ATOM 602 C CA . ASP A 1 76 ? -19.028 1.172 21.225 1.00 98.38 76 ASP A CA 1
ATOM 603 C C . ASP A 1 76 ? -18.334 0.732 22.525 1.00 98.38 76 ASP A C 1
ATOM 605 O O . ASP A 1 76 ? -17.254 1.227 22.885 1.00 98.38 76 ASP A O 1
ATOM 609 N N . LEU A 1 77 ? -18.911 -0.249 23.230 1.00 98.19 77 LEU A N 1
ATOM 610 C CA . LEU A 1 77 ? -18.284 -0.812 24.429 1.00 98.19 77 LEU A CA 1
ATOM 611 C C . LEU A 1 77 ? -17.190 -1.826 24.063 1.00 98.19 77 LEU A C 1
ATOM 613 O O . LEU A 1 77 ? -17.427 -2.804 23.356 1.00 98.19 77 LEU A O 1
ATOM 617 N N . THR A 1 78 ? -15.985 -1.657 24.603 1.00 97.44 78 THR A N 1
ATOM 618 C CA . THR A 1 78 ? -14.905 -2.637 24.412 1.00 97.44 78 THR A CA 1
ATOM 619 C C . THR A 1 78 ? -15.053 -3.853 25.331 1.00 97.44 78 THR A C 1
ATOM 621 O O . THR A 1 78 ? -15.027 -3.701 26.552 1.00 97.44 78 THR A O 1
ATOM 624 N N . ILE A 1 79 ? -15.114 -5.051 24.741 1.00 96.81 79 ILE A N 1
ATOM 625 C CA . ILE A 1 79 ? -15.000 -6.380 25.381 1.00 96.81 79 ILE A CA 1
ATOM 626 C C . ILE A 1 79 ? -13.943 -7.177 24.595 1.00 96.81 79 ILE A C 1
ATOM 628 O O . ILE A 1 79 ? -14.176 -8.247 24.038 1.00 96.81 79 ILE A O 1
ATOM 632 N N . ASN A 1 80 ? -12.772 -6.564 24.442 1.00 95.00 80 ASN A N 1
ATOM 633 C CA . ASN A 1 80 ? -11.778 -6.945 23.446 1.00 95.00 80 ASN A CA 1
ATOM 634 C C . ASN A 1 80 ? -10.545 -7.644 24.043 1.00 95.00 80 ASN A C 1
ATOM 636 O O . ASN A 1 80 ? -9.442 -7.525 23.501 1.00 95.00 80 ASN A O 1
ATOM 640 N N . ALA A 1 81 ? -10.718 -8.357 25.160 1.00 92.75 81 ALA A N 1
ATOM 641 C CA . ALA A 1 81 ? -9.724 -9.309 25.654 1.00 92.75 81 ALA A CA 1
ATOM 642 C C . ALA A 1 81 ? -9.311 -10.294 24.551 1.00 92.75 81 ALA A C 1
ATOM 644 O O . ALA A 1 81 ? -10.142 -10.682 23.735 1.00 92.75 81 ALA A O 1
ATOM 645 N N . LEU A 1 82 ? -8.034 -10.689 24.527 1.00 90.12 82 LEU A N 1
ATOM 646 C CA . LEU A 1 82 ? -7.522 -11.617 23.509 1.00 90.12 82 LEU A CA 1
ATOM 647 C C . LEU A 1 82 ? -8.105 -13.023 23.659 1.00 90.12 82 LEU A C 1
ATOM 649 O O . LEU A 1 82 ? -8.267 -13.727 22.671 1.00 90.12 82 LEU A O 1
ATOM 653 N N . GLN A 1 83 ? -8.351 -13.427 24.903 1.00 87.62 83 GLN A N 1
ATOM 654 C CA . GLN A 1 83 ? -8.814 -14.755 25.270 1.00 87.62 83 GLN A CA 1
ATOM 655 C C . GLN A 1 83 ? -9.776 -14.615 26.444 1.00 87.62 83 GLN A C 1
ATOM 657 O O . GLN A 1 83 ? -9.451 -13.944 27.428 1.00 87.62 83 GLN A O 1
ATOM 662 N N . MET A 1 84 ? -10.930 -15.257 26.332 1.00 91.00 84 MET A N 1
ATOM 663 C CA . MET A 1 84 ? -11.918 -15.397 27.388 1.00 91.00 84 MET A CA 1
ATOM 664 C C . MET A 1 84 ? -11.959 -16.860 27.829 1.00 91.00 84 MET A C 1
ATOM 666 O O . MET A 1 84 ? -12.043 -17.771 27.010 1.00 91.00 84 MET A O 1
ATOM 670 N N . TRP A 1 85 ? -11.868 -17.109 29.130 1.00 92.56 85 TRP A N 1
ATOM 671 C CA . TRP A 1 85 ? -11.970 -18.466 29.666 1.00 92.56 85 TRP A CA 1
ATOM 672 C C . TRP A 1 85 ? -13.432 -18.873 29.835 1.00 92.56 85 TRP A C 1
ATOM 674 O O . TRP A 1 85 ? -14.288 -18.027 30.087 1.00 92.56 85 TRP A O 1
ATOM 684 N N . GLU A 1 86 ? -13.714 -20.174 29.783 1.00 93.88 86 GLU A N 1
ATOM 685 C CA . GLU A 1 86 ? -15.071 -20.720 29.950 1.00 93.88 86 GLU A CA 1
ATOM 686 C C . GLU A 1 86 ? -15.767 -20.166 31.212 1.00 93.88 86 GLU A C 1
ATOM 688 O O . GLU A 1 86 ? -16.906 -19.709 31.176 1.00 93.88 86 GLU A O 1
ATOM 693 N N . GLU A 1 87 ? -15.042 -20.082 32.333 1.00 94.69 87 GLU A N 1
ATOM 694 C CA . GLU A 1 87 ? -15.551 -19.550 33.608 1.00 94.69 87 GLU A CA 1
ATOM 695 C C . GLU A 1 87 ? -15.869 -18.038 33.606 1.00 94.69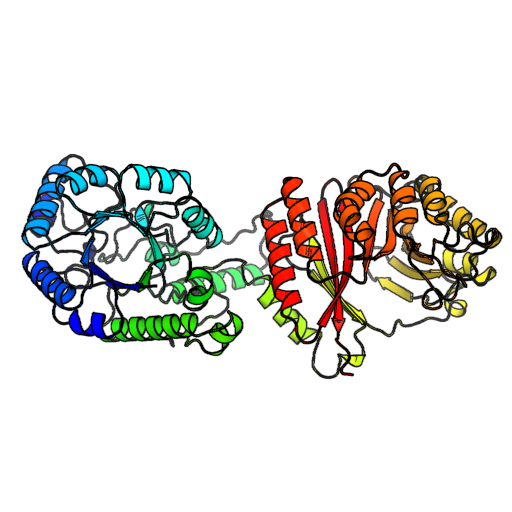 87 GLU A C 1
ATOM 697 O O . GLU A 1 87 ? -16.511 -17.519 34.532 1.00 94.69 87 GLU A O 1
ATOM 702 N N . GLN A 1 88 ? -15.399 -17.306 32.596 1.00 95.38 88 GLN A N 1
ATOM 703 C CA . GLN A 1 88 ? -15.632 -15.873 32.415 1.00 95.38 88 GLN A CA 1
ATOM 704 C C . GLN A 1 88 ? -16.871 -15.601 31.561 1.00 95.38 88 GLN A C 1
ATOM 706 O O . GLN A 1 88 ? -17.522 -14.572 31.753 1.00 95.38 88 GLN A O 1
ATOM 711 N N . ILE A 1 89 ? -17.254 -16.538 30.688 1.00 94.75 89 ILE A N 1
ATOM 712 C CA . ILE A 1 89 ? -18.389 -16.403 29.768 1.00 94.75 89 ILE A CA 1
ATOM 713 C C . ILE A 1 89 ? -19.705 -16.030 30.478 1.00 94.75 89 ILE A C 1
ATOM 715 O O . ILE A 1 89 ? -20.353 -15.068 30.047 1.00 94.75 89 ILE A O 1
ATOM 719 N N . PRO A 1 90 ? -20.101 -16.663 31.606 1.00 94.81 90 PRO A N 1
ATOM 720 C CA . PRO A 1 90 ? -21.310 -16.258 32.326 1.00 94.81 90 PRO A CA 1
ATOM 721 C C . PRO A 1 90 ? -21.269 -14.805 32.808 1.00 94.81 90 PRO A C 1
ATOM 723 O O . PRO A 1 90 ? -22.295 -14.131 32.870 1.00 94.81 90 PRO A O 1
ATOM 726 N N . TYR A 1 91 ? -20.082 -14.294 33.141 1.00 96.31 91 TYR A N 1
ATOM 727 C CA . TYR A 1 91 ? -19.944 -12.910 33.570 1.00 96.31 91 TYR A CA 1
ATOM 728 C C . TYR A 1 91 ? -19.984 -11.935 32.389 1.00 96.31 91 TYR A C 1
ATOM 730 O O . TYR A 1 91 ? -20.560 -10.857 32.518 1.00 96.31 91 TYR A O 1
ATOM 738 N N . VAL A 1 92 ? -19.450 -12.313 31.223 1.00 96.38 92 VAL A N 1
ATOM 739 C CA . VAL A 1 92 ? -19.586 -11.515 29.992 1.00 96.38 92 VAL A CA 1
ATOM 740 C C . VAL A 1 92 ? -21.060 -11.288 29.648 1.00 96.38 92 VAL A C 1
ATOM 742 O O . VAL A 1 92 ? -21.438 -10.160 29.341 1.00 96.38 92 VAL A O 1
ATOM 745 N N . ARG A 1 93 ? -21.921 -12.302 29.804 1.00 97.31 93 ARG A N 1
ATOM 746 C CA . ARG A 1 93 ? -23.382 -12.140 29.666 1.00 97.31 93 ARG A CA 1
ATOM 747 C C . ARG A 1 93 ? -23.933 -11.060 30.604 1.00 97.31 93 ARG A C 1
ATOM 749 O O . ARG A 1 93 ? -24.666 -10.180 30.166 1.00 97.31 93 ARG A O 1
ATOM 756 N N . SER A 1 94 ? -23.490 -11.037 31.864 1.00 96.81 94 SER A N 1
ATOM 757 C CA . SER A 1 94 ? -23.863 -9.972 32.808 1.00 96.81 94 SER A CA 1
ATOM 758 C C . SER A 1 94 ? -23.362 -8.584 32.381 1.00 96.81 94 SER A C 1
ATOM 760 O O . SER A 1 94 ? -24.081 -7.601 32.559 1.00 96.81 94 SER A O 1
ATOM 762 N N . ILE A 1 95 ? -22.159 -8.478 31.808 1.00 97.31 95 ILE A N 1
ATOM 763 C CA . ILE A 1 95 ? -21.634 -7.217 31.254 1.00 97.31 95 ILE A CA 1
ATOM 764 C C . ILE A 1 95 ? -22.547 -6.719 30.127 1.00 97.31 95 ILE A C 1
ATOM 766 O O . ILE A 1 95 ? -22.972 -5.563 30.147 1.00 97.31 95 ILE A O 1
ATOM 770 N N . LEU A 1 96 ? -22.887 -7.604 29.187 1.00 98.12 96 LEU A N 1
ATOM 771 C CA . LEU A 1 96 ? -23.773 -7.314 28.059 1.00 98.12 96 LEU A CA 1
ATOM 772 C C . LEU A 1 96 ? -25.164 -6.873 28.535 1.00 98.12 96 LEU A C 1
ATOM 774 O O . LEU A 1 96 ? -25.673 -5.856 28.074 1.00 98.12 96 LEU A O 1
ATOM 778 N N . GLU A 1 97 ? -25.744 -7.550 29.526 1.00 98.00 97 GLU A N 1
ATOM 779 C CA . GLU A 1 97 ? -27.027 -7.164 30.128 1.00 98.00 97 GLU A CA 1
ATOM 780 C C . GLU A 1 97 ? -26.991 -5.781 30.781 1.00 98.00 97 GLU A C 1
ATOM 782 O O . GLU A 1 97 ? -27.900 -4.972 30.579 1.00 98.00 97 GLU A O 1
ATOM 787 N N . LYS A 1 98 ? -25.955 -5.492 31.578 1.00 98.00 98 LYS A N 1
ATOM 788 C CA . LYS A 1 98 ? -25.784 -4.177 32.217 1.00 98.00 98 LYS A CA 1
ATOM 789 C C . LYS A 1 98 ? -25.650 -3.078 31.166 1.00 98.00 98 LYS A C 1
ATOM 791 O O . LYS A 1 98 ? -26.263 -2.027 31.316 1.00 98.00 98 LYS A O 1
ATOM 796 N N . TYR A 1 99 ? -24.882 -3.331 30.109 1.00 98.38 99 TYR A N 1
ATOM 797 C CA . TYR A 1 99 ? -24.687 -2.386 29.015 1.00 98.38 99 TYR A CA 1
ATOM 798 C C . TYR A 1 99 ? -25.968 -2.176 28.190 1.00 98.38 99 TYR A C 1
ATOM 800 O O . TYR A 1 99 ? -26.324 -1.038 27.893 1.00 98.38 99 TYR A O 1
ATOM 808 N N . LYS A 1 100 ? -26.730 -3.241 27.907 1.00 98.38 100 LYS A N 1
ATOM 809 C CA . LYS A 1 100 ? -28.023 -3.144 27.210 1.00 98.38 100 LYS A CA 1
ATOM 810 C C . LYS A 1 100 ? -29.024 -2.298 27.999 1.00 98.38 100 LYS A C 1
ATOM 812 O O . LYS A 1 100 ? -29.697 -1.449 27.424 1.00 98.38 100 LYS A O 1
ATOM 817 N N . LYS A 1 101 ? -29.084 -2.480 29.326 1.00 98.25 101 LYS A N 1
ATOM 818 C CA . LYS A 1 101 ? -29.978 -1.724 30.229 1.00 98.25 101 LYS A CA 1
ATOM 819 C C . LYS A 1 101 ? -29.741 -0.215 30.212 1.00 98.25 101 LYS A C 1
ATOM 821 O O . LYS A 1 101 ? -30.661 0.529 30.530 1.00 98.25 101 LYS A O 1
ATOM 826 N N . VAL A 1 102 ? -28.537 0.228 29.855 1.00 98.12 102 VAL A N 1
ATOM 827 C CA . VAL A 1 102 ? -28.187 1.653 29.755 1.00 98.12 102 VAL A CA 1
ATOM 828 C C . VAL A 1 102 ? -28.208 2.170 28.311 1.00 98.12 102 VAL A C 1
ATOM 830 O O . VAL A 1 102 ? -27.673 3.236 28.041 1.00 98.12 102 VAL A O 1
ATOM 833 N N . GLY A 1 103 ? -28.819 1.423 27.384 1.00 97.81 103 GLY A N 1
ATOM 834 C CA . GLY A 1 103 ? -29.014 1.845 25.993 1.00 97.81 103 GLY A CA 1
ATOM 835 C C . GLY A 1 103 ? -27.900 1.438 25.027 1.00 97.81 103 GLY A C 1
ATOM 836 O O . GLY A 1 103 ? -27.890 1.899 23.889 1.00 97.81 103 GLY A O 1
ATOM 837 N N . GLY A 1 104 ? -26.965 0.580 25.446 1.00 98.12 104 GLY A N 1
ATOM 838 C CA . GLY A 1 104 ? -25.870 0.111 24.598 1.00 98.12 104 GLY A CA 1
ATOM 839 C C . GLY A 1 104 ? -26.338 -0.635 23.342 1.00 98.12 104 GLY A C 1
ATOM 840 O O . GLY A 1 104 ? -27.294 -1.412 23.398 1.00 98.12 104 GLY A O 1
ATOM 841 N N . ARG A 1 105 ? -25.634 -0.433 22.217 1.00 98.38 105 ARG A N 1
ATOM 842 C CA . ARG A 1 105 ? -25.990 -1.015 20.901 1.00 98.38 105 ARG A CA 1
ATOM 843 C C . ARG A 1 105 ? -24.846 -1.741 20.197 1.00 98.38 105 ARG A C 1
ATOM 845 O O . ARG A 1 105 ? -25.107 -2.698 19.473 1.00 98.38 105 ARG A O 1
ATOM 852 N N . ASN A 1 106 ? -23.600 -1.362 20.471 1.00 98.56 106 ASN A N 1
ATOM 853 C CA . ASN A 1 106 ? -22.434 -1.855 19.745 1.00 98.56 106 ASN A CA 1
ATOM 854 C C . ASN A 1 106 ? -21.362 -2.381 20.709 1.00 98.56 106 ASN A C 1
ATOM 856 O O . ASN A 1 106 ? -21.099 -1.775 21.753 1.00 98.56 106 ASN A O 1
ATOM 860 N N . VAL A 1 107 ? -20.702 -3.485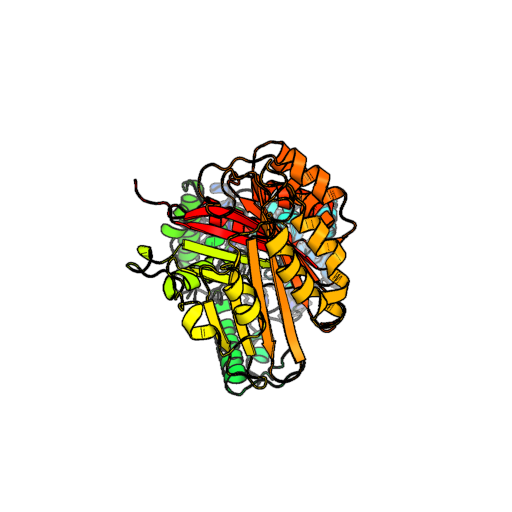 20.352 1.00 98.62 107 VAL A N 1
ATOM 861 C CA . VAL A 1 107 ? -19.575 -4.035 21.122 1.00 98.62 107 VAL A CA 1
ATOM 862 C C . VAL A 1 107 ? -18.366 -4.311 20.239 1.00 98.62 107 VAL A C 1
ATOM 864 O O . VAL A 1 107 ? -18.498 -4.832 19.135 1.00 98.62 107 VAL A O 1
ATOM 867 N N . ILE A 1 108 ? -17.173 -3.996 20.749 1.00 98.62 108 ILE A N 1
ATOM 868 C CA . ILE A 1 108 ? -15.895 -4.315 20.101 1.00 98.62 108 ILE A CA 1
ATOM 869 C C . ILE A 1 108 ? -15.318 -5.574 20.747 1.00 98.62 108 ILE A C 1
ATOM 871 O O . ILE A 1 108 ? -14.969 -5.539 21.931 1.00 98.62 108 ILE A O 1
ATOM 875 N N . VAL A 1 109 ? -15.162 -6.651 19.976 1.00 98.06 109 VAL A N 1
ATOM 876 C CA . VAL A 1 109 ? -14.716 -7.972 20.460 1.00 98.06 109 VAL A CA 1
ATOM 877 C C . VAL A 1 109 ? -13.435 -8.432 19.763 1.00 98.06 109 VAL A C 1
ATOM 879 O O . VAL A 1 109 ? -13.197 -8.085 18.608 1.00 98.06 109 VAL A O 1
ATOM 882 N N . SER A 1 110 ? -12.601 -9.206 20.461 1.00 96.56 110 SER A N 1
ATOM 883 C CA . SER A 1 110 ? -11.420 -9.862 19.860 1.00 96.56 110 SER A CA 1
ATOM 884 C C . SER A 1 110 ? -11.547 -11.380 19.895 1.00 96.56 110 SER A C 1
ATOM 886 O O . SER A 1 110 ? -11.258 -12.040 18.903 1.00 96.56 110 SER A O 1
ATOM 888 N N . ASP A 1 111 ? -12.000 -11.927 21.026 1.00 95.19 111 ASP A N 1
ATOM 889 C CA . ASP A 1 111 ? -12.325 -13.343 21.143 1.00 95.19 111 ASP A CA 1
ATOM 890 C C . ASP A 1 111 ? -13.624 -13.647 20.379 1.00 95.19 111 ASP A C 1
ATOM 892 O O . ASP A 1 111 ? -14.701 -13.142 20.713 1.00 95.19 111 ASP A O 1
ATOM 896 N N . LEU A 1 112 ? -13.508 -14.464 19.330 1.00 94.50 112 LEU A N 1
ATOM 897 C CA . LEU A 1 112 ? -14.607 -14.769 18.415 1.00 94.50 112 LEU A CA 1
ATOM 898 C C . LEU A 1 112 ? -15.745 -15.551 19.092 1.00 94.50 112 LEU A C 1
ATOM 900 O O . LEU A 1 112 ? -16.876 -15.503 18.611 1.00 94.50 112 LEU A O 1
ATOM 904 N N . SER A 1 113 ? -15.491 -16.211 20.230 1.00 93.88 113 SER A N 1
ATOM 905 C CA . SER A 1 113 ? -16.533 -16.907 21.005 1.00 93.88 113 SER A CA 1
ATOM 906 C C . SER A 1 113 ? -17.601 -15.958 21.564 1.00 93.88 113 SER A C 1
ATOM 908 O O . SER A 1 113 ? -18.719 -16.382 21.857 1.00 93.88 113 SER A O 1
ATOM 910 N N . ILE A 1 114 ? -17.295 -14.660 21.669 1.00 97.00 114 ILE A N 1
ATOM 911 C CA . ILE A 1 114 ? -18.222 -13.644 22.180 1.00 97.00 114 ILE A CA 1
ATOM 912 C C . ILE A 1 114 ? -19.234 -13.203 21.117 1.00 97.00 114 ILE A C 1
ATOM 914 O O . ILE A 1 114 ? -20.301 -12.708 21.474 1.00 97.00 114 ILE A O 1
ATOM 918 N N . ILE A 1 115 ? -18.946 -13.410 19.826 1.00 97.75 115 ILE A N 1
ATOM 919 C CA . ILE A 1 115 ? -19.825 -13.015 18.713 1.00 97.75 115 ILE A CA 1
ATOM 920 C C . ILE A 1 115 ? -21.247 -13.582 18.873 1.00 97.75 115 ILE A C 1
ATOM 922 O O . ILE A 1 115 ? -22.182 -12.779 18.930 1.00 97.75 115 ILE A O 1
ATOM 926 N N . PRO A 1 116 ? -21.460 -14.912 18.991 1.00 97.06 116 PRO A N 1
ATOM 927 C CA . PRO A 1 116 ? -22.810 -15.458 19.137 1.00 97.06 116 PRO A CA 1
ATOM 928 C C . PRO A 1 116 ? -23.511 -14.939 20.398 1.00 97.06 116 PRO A C 1
ATOM 930 O O . PRO A 1 116 ? -24.683 -14.580 20.344 1.00 97.06 116 PRO A O 1
ATOM 933 N N . ILE A 1 117 ? -22.779 -14.797 21.506 1.00 97.25 117 ILE A N 1
ATOM 934 C CA . ILE A 1 117 ? -23.324 -14.318 22.782 1.00 97.25 117 ILE A CA 1
ATOM 935 C C . ILE A 1 117 ? -23.802 -12.871 22.660 1.00 97.25 117 ILE A C 1
ATOM 937 O O . ILE A 1 117 ? -24.901 -12.549 23.092 1.00 97.25 117 ILE A O 1
ATOM 941 N N . ALA A 1 118 ? -23.000 -11.985 22.067 1.00 97.94 118 ALA A N 1
ATOM 942 C CA . ALA A 1 118 ? -23.379 -10.591 21.859 1.00 97.94 118 ALA A CA 1
ATOM 943 C C . ALA A 1 118 ? -24.627 -10.470 20.970 1.00 97.94 118 ALA A C 1
ATOM 945 O O . ALA A 1 118 ? -25.498 -9.639 21.233 1.00 97.94 118 ALA A O 1
ATOM 946 N N . ARG A 1 119 ? -24.748 -11.337 19.961 1.00 96.94 119 ARG A N 1
ATOM 947 C CA . ARG A 1 119 ? -25.909 -11.375 19.068 1.00 96.94 119 ARG A CA 1
ATOM 948 C C . ARG A 1 119 ? -27.186 -11.854 19.754 1.00 96.94 119 ARG A C 1
ATOM 950 O O . ARG A 1 119 ? -28.244 -11.343 19.415 1.00 96.94 119 ARG A O 1
ATOM 957 N N . GLU A 1 120 ? -27.111 -12.749 20.741 1.00 97.00 120 GLU A N 1
ATOM 958 C CA . GLU A 1 120 ? -28.282 -13.130 21.557 1.00 97.00 120 GLU A CA 1
ATOM 959 C C . GLU A 1 120 ? -28.917 -11.932 22.290 1.00 97.00 120 GLU A C 1
ATOM 961 O O . GLU A 1 120 ? -30.098 -11.973 22.626 1.00 97.00 120 GLU A O 1
ATOM 966 N N . TYR A 1 121 ? -28.150 -10.862 22.527 1.00 97.06 121 TYR A N 1
ATOM 967 C CA . TYR A 1 121 ? -28.622 -9.611 23.133 1.00 97.06 121 TYR A CA 1
ATOM 968 C C . TYR A 1 121 ? -28.837 -8.483 22.101 1.00 97.06 121 TYR A C 1
ATOM 970 O O . TYR A 1 121 ? -28.937 -7.310 22.481 1.00 97.06 121 TYR A O 1
ATOM 978 N N . ASP A 1 122 ? -28.890 -8.807 20.805 1.00 97.06 122 ASP A N 1
ATOM 979 C CA . ASP A 1 122 ? -29.067 -7.860 19.696 1.00 97.06 122 ASP A CA 1
ATOM 980 C C . ASP A 1 122 ? -28.033 -6.718 19.702 1.00 97.06 122 ASP A C 1
ATOM 982 O O . ASP A 1 122 ? -28.384 -5.542 19.557 1.00 97.06 122 ASP A O 1
ATOM 986 N N . PHE A 1 123 ? -26.760 -7.034 19.962 1.00 98.44 123 PHE A N 1
ATOM 987 C CA . PHE A 1 123 ? -25.665 -6.082 19.767 1.00 98.44 123 PHE A CA 1
ATOM 988 C C . PHE A 1 123 ? -25.107 -6.167 18.346 1.00 98.44 123 PHE A C 1
ATOM 990 O O . PHE A 1 123 ? -24.896 -7.258 17.814 1.00 98.44 123 PHE A O 1
ATOM 997 N N . ASN A 1 124 ? -24.768 -5.013 17.771 1.00 98.19 124 ASN A N 1
ATOM 998 C CA . ASN A 1 124 ? -23.911 -4.962 16.593 1.00 98.19 124 ASN A CA 1
ATOM 999 C C . ASN A 1 124 ? -22.477 -5.299 17.006 1.00 98.19 124 ASN A C 1
ATOM 1001 O O . ASN A 1 124 ? -21.926 -4.704 17.939 1.00 98.19 124 ASN A O 1
ATOM 1005 N N . VAL A 1 125 ? -21.868 -6.253 16.307 1.00 98.69 125 VAL A N 1
ATOM 1006 C CA . VAL A 1 125 ? -20.542 -6.760 16.656 1.00 98.69 125 VAL A CA 1
ATOM 1007 C C . VAL A 1 125 ? -19.482 -6.161 15.740 1.00 98.69 125 VAL A C 1
ATOM 1009 O O . VAL A 1 125 ? -19.492 -6.372 14.525 1.00 98.69 125 VAL A O 1
ATOM 1012 N N . ILE A 1 126 ? -18.546 -5.444 16.358 1.00 98.75 126 ILE A N 1
ATOM 1013 C CA . ILE A 1 126 ? -17.376 -4.837 15.731 1.00 98.75 126 ILE A CA 1
ATOM 1014 C C . ILE A 1 126 ? -16.154 -5.682 16.086 1.00 98.75 126 ILE A C 1
ATOM 1016 O O . ILE A 1 126 ? -15.886 -5.972 17.254 1.00 98.75 126 ILE A O 1
ATOM 1020 N N . ILE A 1 127 ? -15.376 -6.058 15.082 1.00 98.56 127 ILE A N 1
ATOM 1021 C CA . ILE A 1 127 ? -14.192 -6.891 15.259 1.00 98.56 127 ILE A CA 1
ATOM 1022 C C . ILE A 1 127 ? -12.979 -6.011 15.536 1.00 98.56 127 ILE A C 1
ATOM 1024 O O . ILE A 1 127 ? -12.636 -5.124 14.758 1.00 98.56 127 ILE A O 1
ATOM 1028 N N . SER A 1 128 ? -12.336 -6.241 16.678 1.00 97.69 128 SER A N 1
ATOM 1029 C CA . SER A 1 128 ? -11.156 -5.505 17.123 1.00 97.69 128 SER A CA 1
ATOM 1030 C C . SER A 1 128 ? -9.938 -5.796 16.246 1.00 97.69 128 SER A C 1
ATOM 1032 O O . SER A 1 128 ? -9.774 -6.911 15.757 1.00 97.69 128 SER A O 1
ATOM 1034 N N . SER A 1 129 ? -8.995 -4.849 16.186 1.00 95.56 129 SER A N 1
ATOM 1035 C CA . SER A 1 129 ? -7.665 -5.065 15.587 1.00 95.56 129 SER A CA 1
ATOM 1036 C C . SER A 1 129 ? -6.933 -6.267 16.184 1.00 95.56 129 SER A C 1
ATOM 1038 O O . SER A 1 129 ? -6.161 -6.938 15.510 1.00 95.56 129 SER A O 1
ATOM 1040 N N . CYS A 1 130 ? -7.244 -6.584 17.440 1.00 94.44 130 CYS A N 1
ATOM 1041 C CA . CYS A 1 130 ? -6.710 -7.724 18.164 1.00 94.44 130 CYS A CA 1
ATOM 1042 C C . CYS A 1 130 ? -7.256 -9.094 17.706 1.00 94.44 130 CYS A C 1
ATOM 1044 O O . CYS A 1 130 ? -6.748 -10.109 18.170 1.00 94.44 130 CYS A O 1
ATOM 1046 N N . ALA A 1 131 ? -8.256 -9.149 16.820 1.00 95.69 131 ALA A N 1
ATOM 1047 C CA . ALA A 1 131 ? -8.792 -10.397 16.265 1.00 95.69 131 ALA A CA 1
ATOM 1048 C C . ALA A 1 131 ? -7.996 -10.930 15.055 1.00 95.69 131 ALA A C 1
ATOM 1050 O O . ALA A 1 131 ? -8.366 -11.951 14.483 1.00 95.69 131 ALA A O 1
ATOM 1051 N N . ASN A 1 132 ? -6.906 -10.256 14.655 1.00 94.56 132 ASN A N 1
ATOM 1052 C CA . ASN A 1 132 ? -5.977 -10.714 13.614 1.00 94.56 132 ASN A CA 1
ATOM 1053 C C . ASN A 1 132 ? -6.630 -10.978 12.236 1.00 94.56 132 ASN A C 1
ATOM 1055 O O . ASN A 1 132 ? -6.368 -11.994 11.588 1.00 94.56 132 ASN A O 1
ATOM 1059 N N . VAL A 1 133 ? -7.462 -10.054 11.749 1.00 97.06 133 VAL A N 1
ATOM 1060 C CA . VAL A 1 133 ? -8.031 -10.147 10.393 1.00 97.06 133 VAL A CA 1
ATOM 1061 C C . VAL A 1 133 ? -6.981 -9.743 9.344 1.00 97.06 133 VAL A C 1
ATOM 1063 O O . VAL A 1 133 ? -6.863 -8.567 9.014 1.00 97.06 133 VAL A O 1
ATOM 1066 N N . TYR A 1 134 ? -6.222 -10.714 8.819 1.00 95.06 134 TYR A N 1
ATOM 1067 C CA . TYR A 1 134 ? -5.146 -10.489 7.826 1.00 95.06 134 TYR A CA 1
ATOM 1068 C C . TYR A 1 134 ? -5.470 -10.938 6.399 1.00 95.06 134 TYR A C 1
ATOM 1070 O O . TYR A 1 134 ? -4.666 -10.748 5.493 1.00 95.06 134 TYR A O 1
ATOM 1078 N N . ASN A 1 135 ? -6.617 -11.574 6.171 1.00 95.19 135 ASN A N 1
ATOM 1079 C CA . ASN A 1 135 ? -6.975 -12.056 4.842 1.00 95.1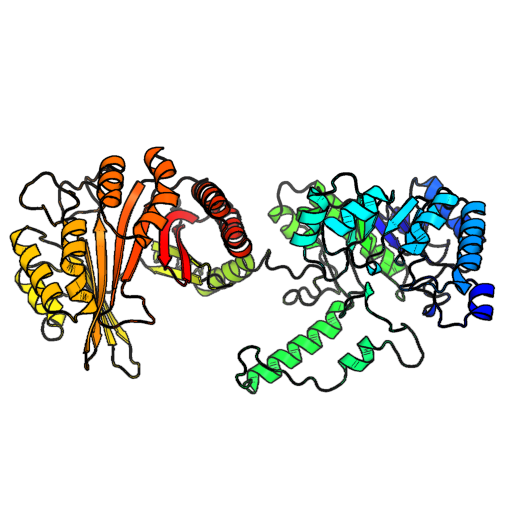9 135 ASN A CA 1
ATOM 1080 C C . ASN A 1 135 ? -8.484 -12.010 4.601 1.00 95.19 135 ASN A C 1
ATOM 1082 O O . ASN A 1 135 ? -9.292 -11.853 5.519 1.00 95.19 135 ASN A O 1
ATOM 1086 N N . THR A 1 136 ? -8.843 -12.167 3.331 1.00 96.81 136 THR A N 1
ATOM 1087 C CA . THR A 1 136 ? -10.218 -12.106 2.835 1.00 96.81 136 THR A CA 1
ATOM 1088 C C . THR A 1 136 ? -11.106 -13.209 3.406 1.00 96.81 136 THR A C 1
ATOM 1090 O O . THR A 1 136 ? -12.262 -12.938 3.714 1.00 96.81 136 THR A O 1
ATOM 1093 N N . TYR A 1 137 ? -10.579 -14.418 3.622 1.00 97.88 137 TYR A N 1
ATOM 1094 C CA . TYR A 1 137 ? -11.347 -15.543 4.166 1.00 97.88 137 TYR A CA 1
ATOM 1095 C C . TYR A 1 137 ? -11.847 -15.265 5.585 1.00 97.88 137 TYR A C 1
ATOM 1097 O O . TYR A 1 137 ? -13.009 -15.528 5.890 1.00 97.88 137 TYR A O 1
ATOM 1105 N N . ILE A 1 138 ? -10.997 -14.685 6.442 1.00 98.06 138 ILE A N 1
ATOM 1106 C CA . ILE A 1 138 ? -11.398 -14.291 7.800 1.00 98.06 138 ILE A CA 1
ATOM 1107 C C . ILE A 1 138 ? -12.498 -13.225 7.727 1.00 98.06 138 ILE A C 1
ATOM 1109 O O . ILE A 1 138 ? -13.516 -13.346 8.404 1.00 98.06 138 ILE A O 1
ATOM 1113 N N . ALA A 1 139 ? -12.333 -12.205 6.879 1.00 98.38 139 ALA A N 1
ATOM 1114 C CA . ALA A 1 139 ? -13.331 -11.146 6.730 1.00 98.38 139 ALA A CA 1
ATOM 1115 C C . ALA A 1 139 ? -14.686 -11.673 6.219 1.00 98.38 139 ALA A C 1
ATOM 1117 O O . ALA A 1 139 ? -15.730 -11.289 6.743 1.00 98.38 139 ALA A O 1
ATOM 1118 N N . GLN A 1 140 ? -14.676 -12.587 5.244 1.00 98.38 140 GLN A N 1
ATOM 1119 C CA . GLN A 1 140 ? -15.882 -13.241 4.728 1.00 98.38 140 GLN A CA 1
ATOM 1120 C C . GLN A 1 140 ? -16.582 -14.069 5.807 1.00 98.38 140 GLN A C 1
ATOM 1122 O O . GLN A 1 140 ? -17.794 -13.955 5.971 1.00 98.38 140 GLN A O 1
ATOM 1127 N N . TYR A 1 141 ? -15.824 -14.856 6.575 1.00 98.38 141 TYR A N 1
ATOM 1128 C CA . TYR A 1 141 ? -16.365 -15.620 7.697 1.00 98.38 141 TYR A CA 1
ATOM 1129 C C . TYR A 1 141 ? -17.043 -14.704 8.725 1.00 98.38 141 TYR A C 1
ATOM 1131 O O . TYR A 1 141 ? -18.197 -14.914 9.077 1.00 98.38 141 TYR A O 1
ATOM 1139 N N . LEU A 1 142 ? -16.373 -13.628 9.143 1.00 98.44 142 LEU A N 1
ATOM 1140 C CA . LEU A 1 142 ? -16.933 -12.675 10.107 1.00 98.44 142 LEU A CA 1
ATOM 1141 C C . LEU A 1 142 ? -18.187 -11.971 9.574 1.00 98.44 142 LEU A C 1
ATOM 1143 O O . LEU A 1 142 ? -19.120 -11.706 10.331 1.00 98.44 142 LEU A O 1
ATOM 1147 N N . LYS A 1 143 ? -18.243 -11.699 8.265 1.00 97.94 143 LYS A N 1
ATOM 1148 C CA . LYS A 1 143 ? -19.451 -11.166 7.628 1.00 97.94 143 LYS A CA 1
ATOM 1149 C C . LYS A 1 143 ? -20.613 -12.158 7.696 1.00 97.94 143 LYS A C 1
ATOM 1151 O O . LYS A 1 143 ? -21.727 -11.745 8.012 1.00 97.94 143 LYS A O 1
ATOM 1156 N N . LEU A 1 144 ? -20.361 -13.444 7.434 1.00 97.62 144 LEU A N 1
ATOM 1157 C CA . LEU A 1 144 ? -21.361 -14.515 7.551 1.00 97.62 144 LEU A CA 1
ATOM 1158 C C . LEU A 1 144 ? -21.864 -14.671 8.993 1.00 97.62 144 LEU A C 1
ATOM 1160 O O . LEU A 1 144 ? -23.063 -14.832 9.214 1.00 97.62 144 LEU A O 1
ATOM 1164 N N . GLU A 1 145 ? -20.973 -14.514 9.973 1.00 97.38 145 GLU A N 1
ATOM 1165 C CA . GLU A 1 145 ? -21.307 -14.498 11.403 1.00 97.38 145 GLU A CA 1
ATOM 1166 C C . GLU A 1 145 ? -22.050 -13.222 11.851 1.00 97.38 145 GLU A C 1
ATOM 1168 O O . GLU A 1 145 ? -22.398 -13.076 13.026 1.00 97.38 145 GLU A O 1
ATOM 1173 N N . GLY A 1 146 ? -22.360 -12.305 10.928 1.00 96.81 146 GLY A N 1
ATOM 1174 C CA . GLY A 1 146 ? -23.189 -11.127 11.176 1.00 96.81 146 GLY A CA 1
ATOM 1175 C C . GLY A 1 146 ? -22.446 -9.946 11.801 1.00 96.81 146 GLY A C 1
ATOM 1176 O O . GLY A 1 146 ? -23.090 -9.051 12.345 1.00 96.81 146 GLY A O 1
ATOM 1177 N N . CYS A 1 147 ? -21.112 -9.922 11.750 1.00 98.31 147 CYS A N 1
ATOM 1178 C CA . CYS A 1 147 ? -20.341 -8.756 12.179 1.00 98.31 147 CYS A CA 1
ATOM 1179 C C . CYS A 1 147 ? -20.545 -7.578 11.212 1.00 98.31 147 CYS A C 1
ATOM 1181 O O . CYS A 1 147 ? -20.689 -7.765 10.000 1.00 98.31 147 CYS A O 1
ATOM 1183 N N . SER A 1 148 ? -20.562 -6.359 11.755 1.00 96.50 148 SER A N 1
ATOM 1184 C CA . SER A 1 148 ? -20.877 -5.141 10.996 1.00 96.50 148 SER A CA 1
ATOM 1185 C C . SER A 1 148 ? -19.643 -4.356 10.561 1.00 96.50 148 SER A C 1
ATOM 1187 O O . SER A 1 148 ? -19.696 -3.656 9.548 1.00 96.50 148 SER A O 1
ATOM 1189 N N . LYS A 1 149 ? -18.541 -4.469 11.311 1.00 98.62 149 LYS A N 1
ATOM 1190 C CA . LYS A 1 149 ? -17.340 -3.658 11.107 1.00 98.62 149 LYS A CA 1
ATOM 1191 C C . LYS A 1 149 ? -16.066 -4.392 11.510 1.00 98.62 149 LYS A C 1
ATOM 1193 O O . LYS A 1 149 ? -16.051 -5.106 12.513 1.00 98.62 149 LYS A O 1
ATOM 1198 N N . ILE A 1 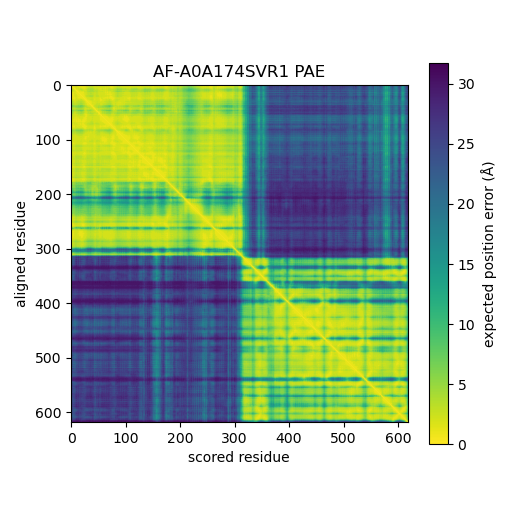150 ? -14.983 -4.168 10.770 1.00 98.75 150 ILE A N 1
ATOM 1199 C CA . ILE A 1 150 ? -13.640 -4.679 11.061 1.00 98.75 150 ILE A CA 1
ATOM 1200 C C . ILE A 1 150 ? -12.696 -3.505 11.317 1.00 98.75 150 ILE A C 1
ATOM 1202 O O . ILE A 1 150 ? -12.509 -2.634 10.468 1.00 98.75 150 ILE A O 1
ATOM 1206 N N . ILE A 1 151 ? -12.062 -3.512 12.487 1.00 98.44 151 ILE A N 1
ATOM 1207 C CA . ILE A 1 151 ? -10.934 -2.642 12.809 1.00 98.44 151 ILE A CA 1
ATOM 1208 C C . ILE A 1 151 ? -9.671 -3.378 12.379 1.00 98.44 151 ILE A C 1
ATOM 1210 O O . ILE A 1 151 ? -9.337 -4.422 12.937 1.00 98.44 151 ILE A O 1
ATOM 1214 N N . PHE A 1 152 ? -8.965 -2.848 11.387 1.00 97.25 152 PHE A N 1
ATOM 1215 C CA . PHE A 1 152 ? -7.784 -3.503 10.842 1.00 97.25 152 PHE A CA 1
ATOM 1216 C C . PHE A 1 152 ? -6.644 -3.619 11.872 1.00 97.25 152 PHE A C 1
ATOM 1218 O O . PHE A 1 152 ? -6.456 -2.707 12.689 1.00 97.25 152 PHE A O 1
ATOM 1225 N N . PRO A 1 153 ? -5.849 -4.710 11.841 1.00 94.62 153 PRO A N 1
ATOM 1226 C CA . PRO A 1 153 ? -4.601 -4.792 12.594 1.00 94.62 153 PRO A CA 1
ATOM 1227 C C . PRO A 1 153 ? -3.669 -3.616 12.277 1.00 94.62 153 PRO A C 1
ATOM 1229 O O . PRO A 1 153 ? -3.716 -3.035 11.201 1.00 94.62 153 PRO A O 1
ATOM 1232 N N . ARG A 1 154 ? -2.804 -3.221 13.212 1.00 89.31 154 ARG A N 1
ATOM 1233 C CA . ARG A 1 154 ? -1.949 -2.020 13.041 1.00 89.31 154 ARG A CA 1
ATOM 1234 C C . ARG A 1 154 ? -0.768 -2.216 12.101 1.00 89.31 154 ARG A C 1
ATOM 1236 O O . ARG A 1 154 ? -0.144 -1.241 11.695 1.00 89.31 154 ARG A O 1
ATOM 1243 N N . ASP A 1 155 ? -0.415 -3.467 11.878 1.00 87.88 155 ASP A N 1
ATOM 1244 C CA . ASP A 1 155 ? 0.721 -3.944 11.102 1.00 87.88 155 ASP A CA 1
ATOM 1245 C C . ASP A 1 155 ? 0.308 -4.483 9.728 1.00 87.88 155 ASP A C 1
ATOM 1247 O O . ASP A 1 155 ? 1.177 -4.869 8.951 1.00 87.88 155 ASP A O 1
ATOM 1251 N N . ILE A 1 156 ? -0.990 -4.479 9.411 1.00 88.31 156 ILE A N 1
ATOM 1252 C CA . ILE A 1 156 ? -1.480 -4.860 8.089 1.00 88.31 156 ILE A CA 1
ATOM 1253 C C . ILE A 1 156 ? -1.059 -3.818 7.043 1.00 88.31 156 ILE A C 1
ATOM 1255 O O . ILE A 1 156 ? -1.052 -2.606 7.293 1.00 88.31 156 ILE A O 1
ATOM 1259 N N . SER A 1 157 ? -0.719 -4.280 5.844 1.00 85.56 157 SER A N 1
ATOM 1260 C CA . SER A 1 157 ? -0.392 -3.385 4.740 1.00 85.56 157 SER A CA 1
ATOM 1261 C C . SER A 1 157 ? -1.644 -2.739 4.142 1.00 85.56 157 SER A C 1
ATOM 1263 O O . SER A 1 157 ? -2.748 -3.283 4.171 1.00 85.56 157 SER A O 1
ATOM 1265 N N . VAL A 1 158 ? -1.463 -1.575 3.516 1.00 82.31 158 VAL A N 1
ATOM 1266 C CA . VAL A 1 158 ? -2.532 -0.886 2.770 1.00 82.31 158 VAL A CA 1
ATOM 1267 C C . VAL A 1 158 ? -3.124 -1.769 1.675 1.00 82.31 158 VAL A C 1
ATOM 1269 O O . VAL A 1 158 ? -4.332 -1.740 1.448 1.00 82.31 158 VAL A O 1
ATOM 1272 N N . GLN A 1 159 ? -2.279 -2.565 1.020 1.00 77.56 159 GLN A N 1
ATOM 1273 C CA . GLN A 1 159 ? -2.704 -3.454 -0.051 1.00 77.56 159 GLN A CA 1
ATOM 1274 C C . GLN A 1 159 ? -3.580 -4.596 0.473 1.00 77.56 159 GLN A C 1
ATOM 1276 O O . GLN A 1 159 ? -4.607 -4.901 -0.127 1.00 77.56 159 GLN A O 1
ATOM 1281 N N . GLU A 1 160 ? -3.219 -5.198 1.606 1.00 85.94 160 GLU A N 1
ATOM 1282 C CA . GLU A 1 160 ? -4.047 -6.221 2.250 1.00 85.94 160 GLU A CA 1
ATOM 1283 C C . GLU A 1 160 ? -5.390 -5.646 2.711 1.00 85.94 160 GLU A C 1
ATOM 1285 O O . GLU A 1 160 ? -6.420 -6.271 2.466 1.00 85.94 160 GLU A O 1
ATOM 1290 N N . MET A 1 161 ? -5.406 -4.436 3.292 1.00 91.56 161 MET A N 1
ATOM 1291 C CA . MET A 1 161 ? -6.662 -3.767 3.663 1.00 91.56 161 MET A CA 1
ATOM 1292 C C . MET A 1 161 ? -7.573 -3.560 2.453 1.00 91.56 161 MET A C 1
ATOM 1294 O O . MET A 1 161 ? -8.755 -3.886 2.527 1.00 91.56 161 MET A O 1
ATOM 1298 N N . ARG A 1 162 ? -7.023 -3.073 1.331 1.00 86.88 162 ARG A N 1
ATOM 1299 C CA . ARG A 1 162 ? -7.778 -2.888 0.085 1.00 86.88 162 ARG A CA 1
ATOM 1300 C C . ARG A 1 162 ? -8.320 -4.209 -0.455 1.00 86.88 162 ARG A C 1
ATOM 1302 O O . ARG A 1 162 ? -9.491 -4.286 -0.802 1.00 86.88 162 ARG A O 1
ATOM 1309 N N . ASN A 1 163 ? -7.494 -5.254 -0.498 1.00 87.88 163 ASN A N 1
ATOM 1310 C CA . ASN A 1 163 ? -7.940 -6.566 -0.966 1.00 87.88 163 ASN A CA 1
ATOM 1311 C C . ASN A 1 163 ? -9.106 -7.091 -0.116 1.00 87.88 163 ASN A C 1
ATOM 1313 O O . ASN A 1 163 ? -10.061 -7.653 -0.650 1.00 87.88 163 ASN A O 1
ATOM 1317 N N . ILE A 1 164 ? -9.038 -6.904 1.206 1.00 95.25 164 ILE A N 1
ATOM 1318 C CA . ILE A 1 164 ? -10.109 -7.287 2.128 1.00 95.25 164 ILE A CA 1
ATOM 1319 C C . ILE A 1 164 ? -11.379 -6.473 1.861 1.00 95.25 164 ILE A C 1
ATOM 1321 O O . ILE A 1 164 ? -12.445 -7.077 1.733 1.00 95.25 164 ILE A O 1
ATOM 1325 N N . SER A 1 165 ? -11.272 -5.146 1.743 1.00 92.12 165 SER A N 1
ATOM 1326 C CA . SER A 1 165 ? -12.436 -4.271 1.574 1.00 92.12 165 SER A CA 1
ATOM 1327 C C . SER A 1 165 ? -13.137 -4.431 0.230 1.00 92.12 165 SER A C 1
ATOM 1329 O O . SER A 1 165 ? -14.362 -4.445 0.177 1.00 92.12 165 SER A O 1
ATOM 1331 N N . GLU A 1 166 ? -12.387 -4.646 -0.849 1.00 91.62 166 GLU A N 1
ATOM 1332 C CA . GLU A 1 166 ? -12.951 -4.927 -2.173 1.00 91.62 166 GLU A CA 1
ATOM 1333 C C . GLU A 1 166 ? -13.625 -6.307 -2.235 1.00 91.62 166 GLU A C 1
ATOM 1335 O O . GLU A 1 166 ? -14.591 -6.494 -2.972 1.00 91.62 166 GLU A O 1
ATOM 1340 N N . THR A 1 167 ? -13.144 -7.275 -1.447 1.00 93.75 167 THR A N 1
ATOM 1341 C CA . THR A 1 167 ? -13.713 -8.632 -1.413 1.00 93.75 167 THR A CA 1
ATOM 1342 C C . THR A 1 167 ? -14.993 -8.714 -0.581 1.00 93.75 167 THR A C 1
ATOM 1344 O O . THR A 1 167 ? -15.852 -9.550 -0.867 1.00 93.75 167 THR A O 1
ATOM 1347 N N . VAL A 1 168 ? -15.132 -7.883 0.457 1.00 96.69 168 VAL A N 1
ATOM 1348 C CA . VAL A 1 168 ? -16.305 -7.876 1.347 1.00 96.69 168 VAL A CA 1
ATOM 1349 C C . VAL A 1 168 ? -16.871 -6.450 1.463 1.00 96.69 168 VAL A C 1
ATOM 1351 O O . VAL A 1 168 ? -16.851 -5.861 2.541 1.00 96.69 168 VAL A O 1
ATOM 1354 N N . PRO A 1 169 ? -17.410 -5.884 0.367 1.00 94.44 169 PRO A N 1
ATOM 1355 C CA . PRO A 1 169 ? -17.805 -4.472 0.304 1.00 94.44 169 PRO A CA 1
ATOM 1356 C C . PRO A 1 169 ? -18.963 -4.098 1.243 1.00 94.44 169 PRO A C 1
ATOM 1358 O O . PRO A 1 169 ? -19.136 -2.930 1.567 1.00 94.44 169 PRO A O 1
ATOM 1361 N N . ASP A 1 170 ? -19.742 -5.079 1.710 1.00 94.69 170 ASP A N 1
ATOM 1362 C CA . ASP A 1 170 ? -20.854 -4.865 2.646 1.00 94.69 170 ASP A CA 1
ATOM 1363 C C . ASP A 1 170 ? -20.406 -4.785 4.122 1.00 94.69 170 ASP A C 1
ATOM 1365 O O . ASP A 1 170 ? -21.244 -4.766 5.030 1.00 94.69 170 ASP A O 1
ATOM 1369 N N . MET A 1 171 ? -19.10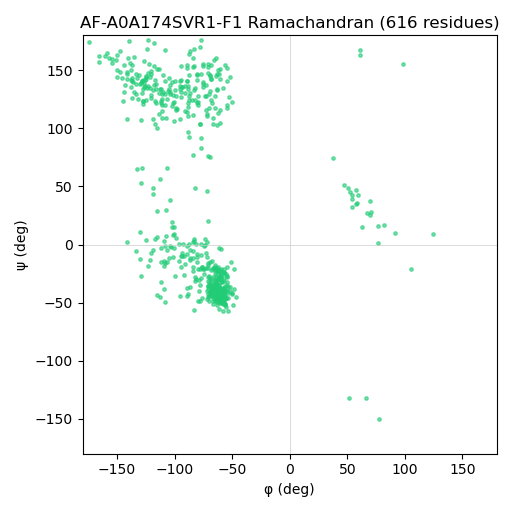5 -4.846 4.403 1.00 98.00 171 MET A N 1
ATOM 1370 C CA . MET A 1 171 ? -18.518 -4.712 5.738 1.00 98.00 171 MET A CA 1
ATOM 1371 C C . MET A 1 171 ? -17.976 -3.292 5.917 1.00 98.00 171 MET A C 1
ATOM 1373 O O . MET A 1 171 ? -17.372 -2.753 4.997 1.00 98.00 171 MET A O 1
ATOM 1377 N N . GLN A 1 172 ? -18.143 -2.702 7.103 1.00 98.50 172 GLN A N 1
ATOM 1378 C CA . GLN A 1 172 ? -17.481 -1.434 7.412 1.00 98.50 172 GLN A CA 1
ATOM 1379 C C . GLN A 1 172 ? -16.025 -1.653 7.820 1.00 98.50 172 GLN A C 1
ATOM 1381 O O . GLN A 1 172 ? -15.695 -2.628 8.502 1.00 98.50 172 GLN A O 1
ATOM 1386 N N . TYR A 1 173 ? -15.161 -0.703 7.486 1.00 98.62 173 TYR A N 1
ATOM 1387 C CA . TYR A 1 173 ? -13.734 -0.786 7.764 1.00 98.62 173 TYR A CA 1
ATOM 1388 C C . TYR A 1 173 ? -13.206 0.416 8.525 1.00 98.62 173 TYR A C 1
ATOM 1390 O O . TYR A 1 173 ? -13.489 1.571 8.205 1.00 98.62 173 TYR A O 1
ATOM 1398 N N . GLU A 1 174 ? -12.370 0.123 9.516 1.00 98.50 174 GLU A N 1
ATOM 1399 C CA . GLU A 1 174 ? -11.705 1.121 10.337 1.00 98.50 174 GLU A CA 1
ATOM 1400 C C . GLU A 1 174 ? -10.197 0.914 10.371 1.00 98.50 174 GLU A C 1
ATOM 1402 O O . GLU A 1 174 ? -9.700 -0.201 10.531 1.00 98.50 174 GLU A O 1
ATOM 1407 N N . MET A 1 175 ? -9.463 2.019 10.289 1.00 95.44 175 MET A N 1
ATOM 1408 C CA . MET A 1 175 ? -8.001 2.038 10.299 1.00 95.44 175 MET A CA 1
ATOM 1409 C C . MET A 1 175 ? -7.463 2.980 11.386 1.00 95.44 175 MET A C 1
ATOM 1411 O O . MET A 1 175 ? -8.135 3.924 11.795 1.00 95.44 175 MET A O 1
ATOM 1415 N N . PHE A 1 176 ? -6.224 2.794 11.841 1.00 95.12 176 PHE A N 1
ATOM 1416 C CA . PHE A 1 176 ? -5.607 3.681 12.838 1.00 95.12 176 PHE A CA 1
ATOM 1417 C C . PHE A 1 176 ? -5.020 4.953 12.213 1.00 95.12 176 PHE A C 1
ATOM 1419 O O . PHE A 1 176 ? -4.304 4.901 11.221 1.00 95.12 176 PHE A O 1
ATOM 1426 N N . MET A 1 177 ? -5.266 6.116 12.808 1.00 92.81 177 MET A N 1
ATOM 1427 C CA . MET A 1 177 ? -4.848 7.392 12.218 1.00 92.81 177 MET A CA 1
ATOM 1428 C C . MET A 1 177 ? -3.772 8.103 13.019 1.00 92.81 177 MET A C 1
ATOM 1430 O O . MET A 1 177 ? -2.795 8.587 12.451 1.00 92.81 177 MET A O 1
ATOM 1434 N N . MET A 1 178 ? -3.942 8.170 14.339 1.00 91.00 178 MET A N 1
ATOM 1435 C CA . MET A 1 178 ? -3.087 8.978 15.204 1.00 91.00 178 MET A CA 1
ATOM 1436 C C . MET A 1 178 ? -2.793 8.293 16.529 1.00 91.00 178 MET A C 1
ATOM 1438 O O . MET A 1 178 ? -3.691 7.717 17.146 1.00 91.00 178 MET A O 1
ATOM 1442 N N . ASN A 1 179 ? -1.551 8.490 16.979 1.00 86.19 179 ASN A N 1
ATOM 1443 C CA . ASN A 1 179 ? -0.998 8.150 18.287 1.00 86.19 179 ASN A CA 1
ATOM 1444 C C . ASN A 1 179 ? -1.012 6.665 18.638 1.00 86.19 179 ASN A C 1
ATOM 1446 O O . ASN A 1 179 ? -1.744 5.869 18.070 1.00 86.19 179 ASN A O 1
ATOM 1450 N N . SER A 1 180 ? -0.219 6.295 19.646 1.00 81.44 180 SER A N 1
ATOM 1451 C CA . SER A 1 180 ? -0.210 4.957 20.246 1.00 81.44 180 SER A CA 1
ATOM 1452 C C . SER A 1 180 ? 0.127 3.826 19.268 1.00 81.44 180 SER A C 1
ATOM 1454 O O . SER A 1 180 ? -0.517 2.786 19.344 1.00 81.44 180 SER A O 1
ATOM 1456 N N . GLY A 1 181 ? 1.115 3.966 18.378 1.00 83.56 181 GLY A N 1
ATOM 1457 C CA . GLY A 1 181 ? 1.531 2.863 17.501 1.00 83.56 181 GLY A CA 1
ATOM 1458 C C . GLY A 1 181 ? 2.037 1.640 18.286 1.00 83.56 181 GLY A C 1
ATOM 1459 O O . GLY A 1 181 ? 2.547 1.767 19.402 1.00 83.56 181 GLY A O 1
ATOM 1460 N N . CYS A 1 182 ? 1.875 0.435 17.726 1.00 82.25 182 CYS A N 1
ATOM 1461 C CA . CYS A 1 182 ? 2.351 -0.805 18.348 1.00 82.25 182 CYS A CA 1
ATOM 1462 C C . CYS A 1 182 ? 3.615 -1.307 17.642 1.00 82.25 182 CYS A C 1
ATOM 1464 O O . CYS A 1 182 ? 3.661 -1.345 16.418 1.00 82.25 182 CYS A O 1
ATOM 1466 N N . ARG A 1 183 ? 4.642 -1.696 18.410 1.00 78.12 183 ARG A N 1
ATOM 1467 C CA . ARG A 1 183 ? 5.881 -2.286 17.860 1.00 78.12 183 ARG A CA 1
ATOM 1468 C C . ARG A 1 183 ? 5.724 -3.753 17.475 1.00 78.12 183 ARG A C 1
ATOM 1470 O O . ARG A 1 183 ? 6.535 -4.262 16.715 1.00 78.12 183 ARG A O 1
ATOM 1477 N N . PHE A 1 184 ? 4.723 -4.401 18.052 1.00 81.19 184 PHE A N 1
ATOM 1478 C CA . PHE A 1 184 ? 4.416 -5.807 17.867 1.00 81.19 184 PHE A CA 1
ATOM 1479 C C . PHE A 1 184 ? 2.980 -5.950 17.385 1.00 81.19 184 PHE A C 1
ATOM 1481 O O . PHE A 1 184 ? 2.187 -5.011 17.471 1.00 81.19 184 PHE A O 1
ATOM 1488 N N . GLN A 1 185 ? 2.641 -7.150 16.952 1.00 83.75 185 GLN A N 1
ATOM 1489 C CA . GLN A 1 185 ? 1.276 -7.524 16.640 1.00 83.75 185 GLN A CA 1
ATOM 1490 C C . GLN A 1 185 ? 0.417 -7.498 17.916 1.00 83.75 185 GLN A C 1
ATOM 1492 O O . GLN A 1 185 ? 0.699 -8.206 18.886 1.00 83.75 185 GLN A O 1
ATOM 1497 N N . ASP A 1 186 ? -0.600 -6.637 17.958 1.00 83.31 186 ASP A N 1
ATOM 1498 C CA . ASP A 1 186 ? -1.397 -6.383 19.165 1.00 83.31 186 ASP A CA 1
ATOM 1499 C C . ASP A 1 186 ? -2.308 -7.561 19.542 1.00 83.31 186 ASP A C 1
ATOM 1501 O O . ASP A 1 186 ? -2.438 -7.853 20.738 1.00 83.31 186 ASP A O 1
ATOM 1505 N N . GLY A 1 187 ? -2.858 -8.259 18.543 1.00 87.50 187 GLY A N 1
ATOM 1506 C CA . GLY A 1 187 ? -3.678 -9.463 18.707 1.00 87.50 187 GLY A CA 1
ATOM 1507 C C . GLY A 1 187 ? -2.934 -10.681 19.254 1.00 87.50 187 GLY A C 1
ATOM 1508 O O . GLY A 1 187 ? -3.545 -11.551 19.861 1.00 87.50 187 GLY A O 1
ATOM 1509 N N . ASN A 1 188 ? -1.604 -10.711 19.137 1.00 87.06 188 ASN A N 1
ATOM 1510 C CA . ASN A 1 188 ? -0.760 -11.791 19.668 1.00 87.06 188 ASN A CA 1
ATOM 1511 C C . ASN A 1 188 ? 0.045 -11.366 20.909 1.00 87.06 188 ASN A C 1
ATOM 1513 O O . ASN A 1 188 ? 0.894 -12.105 21.410 1.00 87.06 188 ASN A O 1
ATOM 1517 N N . CYS A 1 189 ? -0.208 -10.164 21.435 1.00 84.69 189 CYS A N 1
ATOM 1518 C CA . CYS A 1 189 ? 0.520 -9.626 22.576 1.00 84.69 189 CYS A CA 1
ATOM 1519 C C . CYS A 1 189 ? -0.133 -10.031 23.904 1.00 84.69 189 CYS A C 1
ATOM 1521 O O . CYS A 1 189 ? -1.015 -9.332 24.413 1.00 84.69 189 CYS A O 1
ATOM 1523 N N . LEU A 1 190 ? 0.384 -11.099 24.519 1.00 80.31 190 LEU A N 1
ATOM 1524 C CA . LEU A 1 190 ? -0.021 -11.577 25.853 1.00 80.31 190 LEU A CA 1
ATOM 1525 C C . LEU A 1 190 ? 0.489 -10.695 27.015 1.00 80.31 190 LEU A C 1
ATOM 1527 O O . LEU A 1 190 ? 0.308 -11.020 28.186 1.00 80.31 190 LEU A O 1
ATOM 1531 N N . GLY A 1 191 ? 1.144 -9.571 26.711 1.00 78.69 191 GLY A N 1
ATOM 1532 C CA . GLY A 1 191 ? 1.606 -8.612 27.709 1.00 78.69 191 GLY A CA 1
ATOM 1533 C C . GLY A 1 191 ? 0.478 -7.734 28.262 1.00 78.69 191 GLY A C 1
ATOM 1534 O O . GLY A 1 191 ? -0.444 -7.338 27.540 1.00 78.69 191 GLY A O 1
ATOM 1535 N N . VAL A 1 192 ? 0.605 -7.368 29.541 1.00 78.94 192 VAL A N 1
ATOM 1536 C CA . VAL A 1 192 ? -0.251 -6.380 30.217 1.00 78.94 192 VAL A CA 1
ATOM 1537 C C . VAL A 1 192 ? 0.422 -5.003 30.178 1.00 78.94 192 VAL A C 1
ATOM 1539 O O . VAL A 1 192 ? 1.628 -4.878 30.412 1.00 78.94 192 VAL A O 1
ATOM 1542 N N . HIS A 1 193 ? -0.350 -3.955 29.883 1.00 79.94 193 HIS A N 1
ATOM 1543 C CA . HIS A 1 193 ? 0.144 -2.573 29.858 1.00 79.94 193 HIS A CA 1
ATOM 1544 C C . HIS A 1 193 ? 0.054 -1.903 31.234 1.00 79.94 193 HIS A C 1
ATOM 1546 O O . HIS A 1 193 ? -0.668 -2.379 32.101 1.00 79.94 193 HIS A O 1
ATOM 1552 N N . ASN A 1 194 ? 0.752 -0.780 31.434 1.00 76.81 194 ASN A N 1
ATOM 1553 C CA . ASN A 1 194 ? 0.583 0.096 32.605 1.00 76.81 194 ASN A CA 1
ATOM 1554 C C . ASN A 1 194 ? 0.717 -0.602 33.980 1.00 76.81 194 ASN A C 1
ATOM 1556 O O . ASN A 1 194 ? 0.067 -0.241 34.962 1.00 76.81 194 ASN A O 1
ATOM 1560 N N . THR A 1 195 ? 1.565 -1.630 34.063 1.00 76.56 195 THR A N 1
ATOM 1561 C CA . THR A 1 195 ? 1.919 -2.275 35.335 1.00 76.56 195 THR A CA 1
ATOM 1562 C C . THR A 1 195 ? 3.091 -1.543 35.995 1.00 76.56 195 THR A C 1
ATOM 1564 O O . THR A 1 195 ? 3.808 -0.778 35.347 1.00 76.56 195 THR A O 1
ATOM 1567 N N . ARG A 1 196 ? 3.359 -1.827 37.279 1.00 74.88 196 ARG A N 1
ATOM 1568 C CA . ARG A 1 196 ? 4.532 -1.274 37.990 1.00 74.88 196 ARG A CA 1
ATOM 1569 C C . ARG A 1 196 ? 5.874 -1.594 37.310 1.00 74.88 196 ARG A C 1
ATOM 1571 O O . ARG A 1 196 ? 6.850 -0.893 37.546 1.00 74.88 196 ARG A O 1
ATOM 1578 N N . PHE A 1 197 ? 5.918 -2.634 36.476 1.00 70.44 197 PHE A N 1
ATOM 1579 C CA . PHE A 1 197 ? 7.118 -3.089 35.771 1.00 70.44 197 PHE A CA 1
ATOM 1580 C C . PHE A 1 197 ? 7.198 -2.603 34.315 1.00 70.44 197 PHE A C 1
ATOM 1582 O O . PHE A 1 197 ? 8.143 -2.955 33.614 1.00 70.44 197 PHE A O 1
ATOM 1589 N N . LYS A 1 198 ? 6.261 -1.742 33.884 1.00 72.06 198 LYS A N 1
ATOM 1590 C CA . LYS A 1 198 ? 6.039 -1.346 32.482 1.00 72.06 198 LYS A CA 1
ATOM 1591 C C . LYS A 1 198 ? 5.658 -2.537 31.594 1.00 72.06 198 LYS A C 1
ATOM 1593 O O . LYS A 1 198 ? 5.699 -3.697 31.990 1.00 72.06 198 LYS A O 1
ATOM 1598 N N . GLU A 1 199 ? 5.201 -2.231 30.391 1.00 78.38 199 GLU A N 1
ATOM 1599 C CA . GLU A 1 199 ? 4.848 -3.218 29.376 1.00 78.38 199 GLU A CA 1
ATOM 1600 C C . GLU A 1 199 ? 6.078 -3.943 28.818 1.00 78.38 199 GLU A C 1
ATOM 1602 O O . GLU A 1 199 ? 7.138 -3.338 28.631 1.00 78.38 199 GLU A O 1
ATOM 1607 N N . LEU A 1 200 ? 5.910 -5.229 28.483 1.00 78.38 200 LEU A N 1
ATOM 1608 C CA . LEU A 1 200 ? 6.970 -6.091 27.944 1.00 78.38 200 LEU A CA 1
ATOM 1609 C C . LEU A 1 200 ? 7.696 -5.434 26.764 1.00 78.38 200 LEU A C 1
ATOM 1611 O O . LEU A 1 200 ? 8.921 -5.433 26.705 1.00 78.38 200 LEU A O 1
ATOM 1615 N N . CYS A 1 201 ? 6.959 -4.777 25.865 1.00 77.25 201 CYS A N 1
ATOM 1616 C CA . CYS A 1 201 ? 7.564 -4.102 24.722 1.00 77.25 201 CYS A CA 1
ATOM 1617 C C . CYS A 1 201 ? 8.489 -2.946 25.126 1.00 77.25 201 CYS A C 1
ATOM 1619 O O . CYS A 1 201 ? 9.494 -2.687 24.461 1.00 77.25 201 CYS A O 1
ATOM 1621 N N . SER A 1 202 ? 8.211 -2.252 26.227 1.00 74.62 202 SER A N 1
ATOM 1622 C CA . SER A 1 202 ? 9.096 -1.221 26.779 1.00 74.62 202 SER A CA 1
ATOM 1623 C C . SER A 1 202 ? 10.323 -1.789 27.483 1.00 74.62 202 SER A C 1
ATOM 1625 O O . SER A 1 202 ? 11.313 -1.065 27.593 1.00 74.62 202 SER A O 1
ATOM 1627 N N . PHE A 1 203 ? 10.284 -3.053 27.911 1.00 73.94 203 PHE A N 1
ATOM 1628 C CA . PHE A 1 203 ? 11.441 -3.766 28.444 1.00 73.94 203 PHE A CA 1
ATOM 1629 C C . PHE A 1 203 ? 12.314 -4.351 27.328 1.00 73.94 203 PHE A C 1
ATOM 1631 O O . PHE A 1 203 ? 13.465 -3.947 27.208 1.00 73.94 203 PHE A O 1
ATOM 1638 N N . CYS A 1 204 ? 11.754 -5.186 26.442 1.00 69.75 204 CYS A N 1
ATOM 1639 C CA . CYS A 1 204 ? 12.490 -5.829 25.341 1.00 69.75 204 CYS A CA 1
ATOM 1640 C C . CYS A 1 204 ? 13.174 -4.821 24.409 1.00 69.75 204 CYS A C 1
ATOM 1642 O O . CYS A 1 204 ? 14.163 -5.130 23.762 1.00 69.75 204 CYS A O 1
ATOM 1644 N N . GLY A 1 205 ? 12.670 -3.586 24.340 1.00 63.44 205 GLY A N 1
ATOM 1645 C CA . GLY A 1 205 ? 13.318 -2.528 23.573 1.00 63.44 205 GLY A CA 1
ATOM 1646 C C . GLY A 1 205 ? 14.628 -2.006 24.170 1.00 63.44 205 GLY A C 1
ATOM 1647 O O . GLY A 1 205 ? 15.325 -1.302 23.460 1.00 63.44 205 GLY A O 1
ATOM 1648 N N . LYS A 1 206 ? 14.952 -2.268 25.441 1.00 64.94 206 LYS A N 1
ATOM 1649 C CA . LYS A 1 206 ? 16.105 -1.664 26.135 1.00 64.94 206 LYS A CA 1
ATOM 1650 C C . LYS A 1 206 ? 17.364 -2.524 26.148 1.00 64.94 206 LYS A C 1
ATOM 1652 O O . LYS A 1 206 ? 18.416 -2.004 26.510 1.00 64.94 206 LYS A O 1
ATOM 1657 N N . GLU A 1 207 ? 17.256 -3.803 25.813 1.00 60.44 207 GLU A N 1
ATOM 1658 C CA . GLU A 1 207 ? 18.407 -4.704 25.779 1.00 60.44 207 GLU A CA 1
ATOM 1659 C C . GLU A 1 207 ? 19.146 -4.585 24.440 1.00 60.44 207 GLU A C 1
ATOM 1661 O O . GLU A 1 207 ? 18.568 -4.153 23.439 1.00 60.44 207 GLU A O 1
ATOM 1666 N N . GLY A 1 208 ? 20.451 -4.870 24.449 1.00 64.69 208 GLY A N 1
ATOM 1667 C CA . GLY A 1 208 ? 21.309 -4.758 23.272 1.00 64.69 208 GLY A CA 1
ATOM 1668 C C . GLY A 1 208 ? 20.819 -5.689 22.168 1.00 64.69 208 GLY A C 1
ATOM 1669 O O . GLY A 1 208 ? 20.796 -6.900 22.347 1.00 64.69 208 GLY A O 1
ATOM 1670 N N . TRP A 1 209 ? 20.392 -5.114 21.047 1.00 73.88 209 TRP A N 1
ATOM 1671 C CA . TRP A 1 209 ? 20.025 -5.879 19.862 1.00 73.88 209 TRP A CA 1
ATOM 1672 C C . TRP A 1 209 ? 21.293 -6.213 19.086 1.00 73.88 209 TRP A C 1
ATOM 1674 O O . TRP A 1 209 ? 22.018 -5.298 18.688 1.00 73.88 209 TRP A O 1
ATOM 1684 N N . ASP A 1 210 ? 21.515 -7.497 18.829 1.00 79.38 210 ASP A N 1
ATOM 1685 C CA . ASP A 1 210 ? 22.464 -7.923 17.810 1.00 79.38 210 ASP A CA 1
ATOM 1686 C C . ASP A 1 210 ? 21.787 -7.826 16.443 1.00 79.38 210 ASP A C 1
ATOM 1688 O O . ASP A 1 210 ? 20.719 -8.391 16.191 1.00 79.38 210 ASP A O 1
ATOM 1692 N N . TYR A 1 211 ? 22.391 -7.038 15.560 1.00 81.88 211 TYR A N 1
ATOM 1693 C CA . TYR A 1 211 ? 21.915 -6.869 14.197 1.00 81.88 211 TYR A CA 1
ATOM 1694 C C . TYR A 1 211 ? 22.644 -7.869 13.298 1.00 81.88 211 TYR A C 1
ATOM 1696 O O . TYR A 1 211 ? 23.864 -8.013 13.376 1.00 81.88 211 TYR A O 1
ATOM 1704 N N . HIS A 1 212 ? 21.898 -8.530 12.415 1.00 82.12 212 HIS A N 1
ATOM 1705 C CA . HIS A 1 212 ? 22.431 -9.494 11.455 1.00 82.12 212 HIS A CA 1
ATOM 1706 C C . HIS A 1 212 ? 21.900 -9.182 10.060 1.00 82.12 212 HIS A C 1
ATOM 1708 O O . HIS A 1 212 ? 20.752 -8.755 9.905 1.00 82.12 212 HIS A O 1
ATOM 1714 N N . ARG A 1 213 ? 22.720 -9.415 9.034 1.00 72.62 213 ARG A N 1
ATOM 1715 C CA . ARG A 1 213 ? 22.259 -9.349 7.648 1.00 72.62 213 ARG A CA 1
ATOM 1716 C C . ARG A 1 213 ? 21.538 -10.643 7.280 1.00 72.62 213 ARG A C 1
ATOM 1718 O O . ARG A 1 213 ? 21.969 -11.729 7.659 1.00 72.62 213 ARG A O 1
ATOM 1725 N N . LEU A 1 214 ? 20.465 -10.531 6.499 1.00 71.50 214 LEU A N 1
ATOM 1726 C CA . LEU A 1 214 ? 19.716 -11.695 6.001 1.00 71.50 214 LEU A CA 1
ATOM 1727 C C . LEU A 1 214 ? 20.512 -12.533 4.990 1.00 71.50 214 LEU A C 1
ATOM 1729 O O . LEU A 1 214 ? 20.212 -13.706 4.804 1.00 71.50 214 LEU A O 1
ATOM 1733 N N . ASP A 1 215 ? 21.523 -11.945 4.350 1.00 79.50 215 ASP A N 1
ATOM 1734 C CA . ASP A 1 215 ? 22.445 -12.648 3.449 1.00 79.50 215 ASP A CA 1
ATOM 1735 C C . ASP A 1 215 ? 23.565 -13.399 4.194 1.00 79.50 215 ASP A C 1
ATOM 1737 O O . ASP A 1 215 ? 24.404 -14.034 3.559 1.00 79.50 215 ASP A O 1
ATOM 1741 N N . GLY A 1 216 ? 23.579 -13.344 5.531 1.00 82.69 216 GLY A N 1
ATOM 1742 C CA . GLY A 1 216 ? 24.571 -14.010 6.371 1.00 82.69 216 GLY A CA 1
ATOM 1743 C C . GLY A 1 216 ? 25.937 -13.323 6.418 1.00 82.69 216 GLY A C 1
ATOM 1744 O O . GLY A 1 216 ? 26.828 -13.829 7.096 1.00 82.69 216 GLY A O 1
ATOM 1745 N N . MET A 1 217 ? 26.125 -12.186 5.738 1.00 78.19 217 MET A N 1
ATOM 1746 C CA . MET A 1 217 ? 27.367 -11.415 5.826 1.00 78.19 217 MET A CA 1
ATOM 1747 C C . MET A 1 217 ? 27.452 -10.645 7.153 1.00 78.19 217 MET A C 1
ATOM 1749 O O . MET A 1 217 ? 26.437 -10.280 7.757 1.00 78.19 217 MET A O 1
ATOM 1753 N N . GLU A 1 218 ? 28.673 -10.363 7.613 1.00 86.31 218 GLU A N 1
ATOM 1754 C CA . GLU A 1 218 ? 28.870 -9.504 8.781 1.00 86.31 218 GLU A CA 1
ATOM 1755 C C . GLU A 1 218 ? 28.486 -8.053 8.471 1.00 86.31 218 GLU A C 1
ATOM 1757 O O . GLU A 1 218 ? 28.753 -7.538 7.386 1.00 86.31 218 GLU A O 1
ATOM 1762 N N . LEU A 1 219 ? 27.874 -7.377 9.448 1.00 80.62 219 LEU A N 1
ATOM 1763 C CA . LEU A 1 219 ? 27.634 -5.938 9.361 1.00 80.62 219 LEU A CA 1
ATOM 1764 C C . LEU A 1 219 ? 28.931 -5.168 9.600 1.00 80.62 219 LEU A C 1
ATOM 1766 O O . LEU A 1 219 ? 29.630 -5.414 10.592 1.00 80.62 219 LEU A O 1
ATOM 1770 N N . SER A 1 220 ? 29.180 -4.155 8.773 1.00 85.44 220 SER A N 1
ATOM 1771 C CA . SER A 1 220 ? 30.214 -3.162 9.054 1.00 85.44 220 SER A CA 1
ATOM 1772 C C . SER A 1 220 ? 29.882 -2.361 10.324 1.00 85.44 220 SER A C 1
ATOM 1774 O O . SER A 1 220 ? 28.730 -2.296 10.769 1.00 85.44 220 SER A O 1
ATOM 1776 N N . SER A 1 221 ? 30.881 -1.708 10.925 1.00 81.25 221 SER A N 1
ATOM 1777 C CA . SER A 1 221 ? 30.670 -0.841 12.096 1.00 81.25 221 SER A CA 1
ATOM 1778 C C . SER A 1 221 ? 29.664 0.285 11.824 1.00 81.25 221 SER A C 1
ATOM 1780 O O . SER A 1 221 ? 28.847 0.607 12.687 1.00 81.25 221 SER A O 1
ATOM 1782 N N . GLU A 1 222 ? 29.683 0.846 10.613 1.00 72.69 222 GLU A N 1
ATOM 1783 C CA . GLU A 1 222 ? 28.748 1.888 10.179 1.00 72.69 222 GLU A CA 1
ATOM 1784 C C . GLU A 1 222 ? 27.323 1.346 10.039 1.00 72.69 222 GLU A C 1
ATOM 1786 O O . GLU A 1 222 ? 26.368 1.985 10.484 1.00 72.69 222 GLU A O 1
ATOM 1791 N N . GLU A 1 223 ? 27.161 0.142 9.481 1.00 75.25 223 GLU A N 1
ATOM 1792 C CA . GLU A 1 223 ? 25.853 -0.503 9.359 1.00 75.25 223 GLU A CA 1
ATOM 1793 C C . GLU A 1 223 ? 25.263 -0.839 10.734 1.00 75.25 223 GLU A C 1
ATOM 1795 O O . GLU A 1 223 ? 24.084 -0.572 10.972 1.00 75.25 223 GLU A O 1
ATOM 1800 N N . LYS A 1 224 ? 26.082 -1.343 11.670 1.00 79.94 224 LYS A N 1
ATOM 1801 C CA . LYS A 1 224 ? 25.669 -1.583 13.065 1.00 79.94 224 LYS A CA 1
ATOM 1802 C C . LYS A 1 224 ? 25.200 -0.292 13.736 1.00 79.94 224 LYS A C 1
ATOM 1804 O O . LYS A 1 224 ? 24.133 -0.265 14.352 1.00 79.94 224 LYS A O 1
ATOM 1809 N N . GLN A 1 225 ? 25.966 0.791 13.592 1.00 76.69 225 GLN A N 1
ATOM 1810 C CA . GLN A 1 225 ? 25.610 2.092 14.160 1.00 76.69 225 GLN A CA 1
ATOM 1811 C C . GLN A 1 225 ? 24.324 2.653 13.537 1.00 76.69 225 GLN A C 1
ATOM 1813 O O . GLN A 1 225 ? 23.449 3.141 14.253 1.00 76.69 225 GLN A O 1
ATOM 1818 N N . SER A 1 226 ? 24.180 2.548 12.216 1.00 71.62 226 SER A N 1
ATOM 1819 C CA . SER A 1 226 ? 22.984 2.973 11.489 1.00 71.62 226 SER A CA 1
ATOM 1820 C C . SER A 1 226 ? 21.744 2.194 11.937 1.00 71.62 226 SER A C 1
ATOM 1822 O O . SER A 1 226 ? 20.734 2.801 12.302 1.00 71.62 226 SER A O 1
ATOM 1824 N N . ALA A 1 227 ? 21.832 0.862 12.006 1.00 74.31 227 ALA A N 1
ATOM 1825 C CA . ALA A 1 227 ? 20.744 -0.001 12.458 1.00 74.31 227 ALA A CA 1
ATOM 1826 C C . ALA A 1 227 ? 20.308 0.328 13.896 1.00 74.31 227 ALA A C 1
ATOM 1828 O O . ALA A 1 227 ? 19.111 0.459 14.169 1.00 74.31 227 ALA A O 1
ATOM 1829 N N . PHE A 1 228 ? 21.272 0.565 14.792 1.00 80.31 228 PHE A N 1
ATOM 1830 C CA . PHE A 1 228 ? 21.001 1.009 16.158 1.00 80.31 228 PHE A CA 1
ATOM 1831 C C . PHE A 1 228 ? 20.250 2.346 16.203 1.00 80.31 228 PHE A C 1
ATOM 1833 O O . PHE A 1 228 ? 19.214 2.453 16.863 1.00 80.31 228 PHE A O 1
ATOM 1840 N N . ILE A 1 229 ? 20.726 3.357 15.469 1.00 75.75 229 ILE A N 1
ATOM 1841 C CA . ILE A 1 229 ? 20.091 4.682 15.423 1.00 75.75 229 ILE A CA 1
ATOM 1842 C C . ILE A 1 229 ? 18.658 4.581 14.889 1.00 75.75 229 ILE A C 1
ATOM 1844 O O . ILE A 1 229 ? 17.746 5.176 15.466 1.00 75.75 229 ILE A O 1
ATOM 1848 N N . VAL A 1 230 ? 18.443 3.816 13.815 1.00 74.38 230 VAL A N 1
ATOM 1849 C CA . VAL A 1 230 ? 17.115 3.594 13.226 1.00 74.38 230 VAL A CA 1
ATOM 1850 C C . VAL A 1 230 ? 16.190 2.918 14.242 1.00 74.38 230 VAL A C 1
ATOM 1852 O O . VAL A 1 230 ? 15.082 3.402 14.473 1.00 74.38 230 VAL A O 1
ATOM 1855 N N . SER A 1 231 ? 16.642 1.862 14.918 1.00 76.19 231 SER A N 1
ATOM 1856 C CA . SER A 1 231 ? 15.858 1.169 15.951 1.00 76.19 231 SER A CA 1
ATOM 1857 C C . SER A 1 231 ? 15.471 2.091 17.120 1.00 76.19 231 SER A C 1
ATOM 1859 O O . SER A 1 231 ? 14.306 2.129 17.534 1.00 76.19 231 SER A O 1
ATOM 1861 N N . GLU A 1 232 ? 16.409 2.906 17.619 1.00 77.19 232 GLU A N 1
ATOM 1862 C CA . GLU A 1 232 ? 16.150 3.903 18.669 1.00 77.19 232 GLU A CA 1
ATOM 1863 C C . GLU A 1 232 ? 15.141 4.970 18.228 1.00 77.19 232 GLU A C 1
ATOM 1865 O O . GLU A 1 232 ? 14.200 5.290 18.963 1.00 77.19 232 GLU A O 1
ATOM 1870 N N . GLN A 1 233 ? 15.308 5.515 17.020 1.00 75.75 233 GLN A N 1
ATOM 1871 C CA . GLN A 1 233 ? 14.395 6.511 16.460 1.00 75.75 233 GLN A CA 1
ATOM 1872 C C . GLN A 1 233 ? 12.992 5.935 16.297 1.00 75.75 233 GLN A C 1
ATOM 1874 O O . GLN A 1 233 ? 12.022 6.550 16.741 1.00 75.75 233 GLN A O 1
ATOM 1879 N N . TYR A 1 234 ? 12.880 4.727 15.742 1.00 75.25 234 TYR A N 1
ATOM 1880 C CA . TYR A 1 234 ? 11.604 4.043 15.562 1.00 75.25 234 TYR A CA 1
ATOM 1881 C C . TYR A 1 234 ? 10.876 3.874 16.897 1.00 75.25 234 TYR A C 1
ATOM 1883 O O . TYR A 1 234 ? 9.698 4.210 17.028 1.00 75.25 234 TYR A O 1
ATOM 1891 N N . ARG A 1 235 ? 11.598 3.435 17.933 1.00 75.69 235 ARG A N 1
ATOM 1892 C CA . ARG A 1 235 ? 11.038 3.233 19.274 1.00 75.69 235 ARG A CA 1
ATOM 1893 C C . ARG A 1 235 ? 10.440 4.504 19.870 1.00 75.69 235 ARG A C 1
ATOM 1895 O O . ARG A 1 235 ? 9.421 4.436 20.560 1.00 75.69 235 ARG A O 1
ATOM 1902 N N . ARG A 1 236 ? 11.089 5.648 19.653 1.00 77.12 236 ARG A N 1
ATOM 1903 C CA . ARG A 1 236 ? 10.637 6.944 20.175 1.00 77.12 236 ARG A CA 1
ATOM 1904 C C . ARG A 1 236 ? 9.459 7.480 19.370 1.00 77.12 236 ARG A C 1
ATOM 1906 O O . ARG A 1 236 ? 8.462 7.889 19.959 1.00 77.12 236 ARG A O 1
ATOM 1913 N N . LEU A 1 237 ? 9.566 7.430 18.046 1.00 78.06 237 LEU A N 1
ATOM 1914 C CA . LEU A 1 237 ? 8.634 8.078 17.127 1.00 78.06 237 LEU A CA 1
ATOM 1915 C C . LEU A 1 237 ? 7.312 7.320 16.965 1.00 78.06 237 LEU A C 1
ATOM 1917 O O . LEU A 1 237 ? 6.279 7.955 16.778 1.00 78.06 237 LEU A O 1
ATOM 1921 N N . LEU A 1 238 ? 7.296 5.991 17.123 1.00 79.12 238 LEU A N 1
ATOM 1922 C CA . LEU A 1 238 ? 6.070 5.196 16.971 1.00 79.12 238 LEU A CA 1
ATOM 1923 C C . LEU A 1 238 ? 4.974 5.543 17.999 1.00 79.12 238 LEU A C 1
ATOM 1925 O O . LEU A 1 238 ? 3.790 5.304 17.765 1.00 79.12 238 LEU A O 1
ATOM 1929 N N . LYS A 1 239 ? 5.328 6.151 19.137 1.00 79.00 239 LYS A N 1
ATOM 1930 C CA . LYS A 1 239 ? 4.334 6.646 20.108 1.00 79.00 239 LYS A CA 1
ATOM 1931 C C . LYS A 1 239 ? 3.440 7.738 19.518 1.00 79.00 239 LYS A C 1
ATOM 1933 O O . LYS A 1 239 ? 2.268 7.818 19.878 1.00 79.00 239 LYS A O 1
ATOM 1938 N N . HIS A 1 240 ? 3.983 8.505 18.579 1.00 82.81 240 HIS A N 1
ATOM 1939 C CA . HIS A 1 240 ? 3.315 9.572 17.840 1.00 82.81 240 HIS A CA 1
ATOM 1940 C C . HIS A 1 240 ? 2.973 9.112 16.420 1.00 82.81 240 HIS A C 1
ATOM 1942 O O . HIS A 1 240 ? 3.128 9.869 15.462 1.00 82.81 240 HIS A O 1
ATOM 1948 N N . ALA A 1 241 ? 2.567 7.842 16.287 1.00 86.88 241 ALA A N 1
ATOM 1949 C CA . ALA A 1 241 ? 2.238 7.260 14.998 1.00 86.88 241 ALA A CA 1
ATOM 1950 C C . ALA A 1 241 ? 1.189 8.101 14.251 1.00 86.88 241 ALA A C 1
ATOM 1952 O O . ALA A 1 241 ? 0.252 8.615 14.861 1.00 86.88 241 ALA A O 1
ATOM 1953 N N . CYS A 1 242 ? 1.354 8.242 12.942 1.00 87.88 242 CYS A N 1
ATOM 1954 C CA . CYS A 1 242 ? 0.587 9.133 12.086 1.00 87.88 242 CYS A CA 1
ATOM 1955 C C . CYS A 1 242 ? 0.227 8.422 10.775 1.00 87.88 242 CYS A C 1
ATOM 1957 O O . CYS A 1 242 ? 1.032 7.673 10.220 1.00 87.88 242 CYS A O 1
ATOM 1959 N N . GLY A 1 243 ? -0.986 8.663 10.284 1.00 88.25 243 GLY A N 1
ATOM 1960 C CA . GLY A 1 243 ? -1.494 8.163 9.007 1.00 88.25 243 GLY A CA 1
ATOM 1961 C C . GLY A 1 243 ? -2.115 9.245 8.121 1.00 88.25 243 GLY A C 1
ATOM 1962 O O . GLY A 1 243 ? -2.756 8.906 7.134 1.00 88.25 243 GLY A O 1
ATOM 1963 N N . GLN A 1 244 ? -1.947 10.532 8.452 1.00 89.81 244 GLN A N 1
ATOM 1964 C CA . GLN A 1 244 ? -2.712 11.636 7.849 1.00 89.81 244 GLN A CA 1
ATOM 1965 C C . GLN A 1 244 ? -2.613 11.672 6.314 1.00 89.81 244 GLN A C 1
ATOM 1967 O O . GLN A 1 244 ? -3.614 11.873 5.634 1.00 89.81 244 GLN A O 1
ATOM 1972 N N . CYS A 1 245 ? -1.444 11.398 5.725 1.00 83.19 245 CYS A N 1
ATOM 1973 C CA . CYS A 1 245 ? -1.295 11.375 4.263 1.00 83.19 245 CYS A CA 1
ATOM 1974 C C . CYS A 1 245 ? -2.149 10.292 3.571 1.00 83.19 245 CYS A C 1
ATOM 1976 O O . CYS A 1 245 ? -2.476 10.433 2.397 1.00 83.19 245 CYS A O 1
ATOM 1978 N N . MET A 1 246 ? -2.565 9.248 4.293 1.00 86.62 246 MET A N 1
ATOM 1979 C CA . MET A 1 246 ? -3.362 8.146 3.751 1.00 86.62 246 MET A CA 1
ATOM 1980 C C . MET A 1 246 ? -4.865 8.422 3.719 1.00 86.62 246 MET A C 1
ATOM 1982 O O . MET A 1 246 ? -5.596 7.648 3.111 1.00 86.62 246 MET A O 1
ATOM 1986 N N . ILE A 1 247 ? -5.329 9.543 4.274 1.00 90.25 247 ILE A N 1
ATOM 1987 C CA . ILE A 1 247 ? -6.745 9.934 4.236 1.00 90.25 247 ILE A CA 1
ATOM 1988 C C . ILE A 1 247 ? -7.257 9.970 2.788 1.00 90.25 247 ILE A C 1
ATOM 1990 O O . ILE A 1 247 ? -8.220 9.284 2.454 1.00 90.25 247 ILE A O 1
ATOM 1994 N N . TYR A 1 248 ? -6.588 10.708 1.897 1.00 84.19 248 TYR A N 1
ATOM 1995 C CA . TYR A 1 248 ? -7.054 10.863 0.517 1.00 84.19 248 TYR A CA 1
ATOM 1996 C C . TYR A 1 248 ? -7.055 9.547 -0.291 1.00 84.19 248 TYR A C 1
ATOM 1998 O O . TYR A 1 248 ? -8.070 9.253 -0.919 1.00 84.19 248 TYR A O 1
ATOM 2006 N N . PRO A 1 249 ? -5.988 8.717 -0.290 1.00 80.88 249 PRO A N 1
ATOM 2007 C CA . PRO A 1 249 ? -6.001 7.430 -0.995 1.00 80.88 249 PRO A CA 1
ATOM 2008 C C . PRO A 1 249 ? -7.063 6.429 -0.512 1.00 80.88 249 PRO A C 1
ATOM 2010 O O . PRO A 1 249 ? -7.401 5.494 -1.248 1.00 80.88 249 PRO A O 1
ATOM 2013 N N . MET A 1 250 ? -7.548 6.584 0.723 1.00 86.75 250 MET A N 1
ATOM 2014 C CA . MET A 1 250 ? -8.396 5.595 1.394 1.00 86.75 250 MET A CA 1
ATOM 2015 C C . MET A 1 250 ? -9.856 6.014 1.559 1.00 86.75 250 MET A C 1
ATOM 2017 O O . MET A 1 250 ? -10.703 5.158 1.793 1.00 86.75 250 MET A O 1
ATOM 2021 N N . LYS A 1 251 ? -10.173 7.299 1.362 1.00 86.38 251 LYS A N 1
ATOM 2022 C CA . LYS A 1 251 ? -11.490 7.886 1.658 1.00 86.38 251 LYS A CA 1
ATOM 2023 C C . LYS A 1 251 ? -12.707 7.214 1.007 1.00 86.38 251 LYS A C 1
ATOM 2025 O O . LYS A 1 251 ? -13.816 7.430 1.475 1.00 86.38 251 LYS A O 1
ATOM 2030 N N . ASN A 1 252 ? -12.506 6.429 -0.054 1.00 85.81 252 ASN A N 1
ATOM 2031 C CA . ASN A 1 252 ? -13.580 5.768 -0.804 1.00 85.81 252 ASN A CA 1
ATOM 2032 C C . ASN A 1 252 ? -13.870 4.325 -0.355 1.00 85.81 252 ASN A C 1
ATOM 2034 O O . ASN A 1 252 ? -14.818 3.733 -0.856 1.00 85.81 252 ASN A O 1
ATOM 2038 N N . TRP A 1 253 ? -13.032 3.731 0.496 1.00 89.81 253 TRP A N 1
ATOM 2039 C CA . TRP A 1 253 ? -13.147 2.313 0.878 1.00 89.81 253 TRP A CA 1
ATOM 2040 C C . TRP A 1 253 ? -12.830 2.044 2.357 1.00 89.81 253 TRP A C 1
ATOM 2042 O O . TRP A 1 253 ? -12.851 0.897 2.792 1.00 89.81 253 TRP A O 1
ATOM 2052 N N . ILE A 1 254 ? -12.535 3.095 3.124 1.00 96.62 254 ILE A N 1
ATOM 2053 C CA . ILE A 1 254 ? -12.481 3.086 4.586 1.00 96.62 254 ILE A CA 1
ATOM 2054 C C . ILE A 1 254 ? -13.629 3.951 5.104 1.00 96.62 254 ILE A C 1
ATOM 2056 O O . ILE A 1 254 ? -13.814 5.075 4.634 1.00 96.62 254 ILE A O 1
ATOM 2060 N N . ASP A 1 255 ? -14.367 3.456 6.094 1.00 98.12 255 ASP A N 1
ATOM 2061 C CA . ASP A 1 255 ? -15.521 4.147 6.674 1.00 98.12 255 ASP A CA 1
ATOM 2062 C C . ASP A 1 255 ? -15.112 5.074 7.814 1.00 98.12 255 ASP A C 1
ATOM 2064 O O . ASP A 1 255 ? -15.584 6.217 7.898 1.00 98.12 255 ASP A O 1
ATOM 2068 N N . SER A 1 256 ? -14.207 4.609 8.679 1.00 98.06 256 SER A N 1
ATOM 2069 C CA . SER A 1 256 ? -13.767 5.365 9.847 1.00 98.06 256 SER A CA 1
ATOM 2070 C C . SER A 1 256 ? -12.267 5.281 10.115 1.00 98.06 256 SER A C 1
ATOM 2072 O O . SER A 1 256 ? -11.551 4.362 9.713 1.00 98.06 256 SER A O 1
ATOM 2074 N N . VAL A 1 257 ? -11.766 6.298 10.812 1.00 97.44 257 VAL A N 1
ATOM 2075 C CA . VAL A 1 257 ? -10.362 6.414 11.192 1.00 97.44 257 VAL A CA 1
ATOM 2076 C C . VAL A 1 257 ? -10.256 6.599 12.704 1.00 97.44 257 VAL A C 1
ATOM 2078 O O . VAL A 1 257 ? -10.851 7.506 13.289 1.00 97.44 257 VAL A O 1
ATOM 2081 N N . LYS A 1 258 ? -9.496 5.729 13.369 1.00 96.69 258 LYS A N 1
ATOM 2082 C CA . LYS A 1 258 ? -9.357 5.720 14.826 1.00 96.69 258 LYS A CA 1
ATOM 2083 C C . LYS A 1 258 ? -8.227 6.639 15.279 1.00 96.69 258 LYS A C 1
ATOM 2085 O O . LYS A 1 258 ? -7.052 6.401 14.981 1.00 96.69 258 LYS A O 1
ATOM 2090 N N . VAL A 1 259 ? -8.574 7.654 16.062 1.00 95.12 259 VAL A N 1
ATOM 2091 C CA . VAL A 1 259 ? -7.624 8.503 16.796 1.00 95.12 259 VAL A CA 1
ATOM 2092 C C . VAL A 1 259 ? -7.494 7.950 18.208 1.00 95.12 259 VAL A C 1
ATOM 2094 O O . VAL A 1 259 ? -8.490 7.602 18.835 1.00 95.12 259 VAL A O 1
ATOM 2097 N N . LEU A 1 260 ? -6.270 7.819 18.718 1.00 89.25 260 LEU A N 1
ATOM 2098 C CA . LEU A 1 260 ? -6.027 7.225 20.028 1.00 89.25 260 LEU A CA 1
ATOM 2099 C C . LEU A 1 260 ? -5.426 8.220 21.007 1.00 89.25 260 LEU A C 1
ATOM 2101 O O . LEU A 1 260 ? -4.404 8.838 20.738 1.00 89.25 260 LEU A O 1
ATOM 2105 N N . GLU A 1 261 ? -5.978 8.246 22.211 1.00 83.88 261 GLU A N 1
ATOM 2106 C CA . GLU A 1 261 ? -5.321 8.802 23.383 1.00 83.88 261 GLU A CA 1
ATOM 2107 C C . GLU A 1 261 ? -5.718 7.964 24.604 1.00 83.88 261 GLU A C 1
ATOM 2109 O O . GLU A 1 261 ? -6.903 7.723 24.843 1.00 83.88 261 GLU A O 1
ATOM 2114 N N . ARG A 1 262 ? -4.727 7.426 25.324 1.00 71.12 262 ARG A N 1
ATOM 2115 C CA . ARG A 1 262 ? -4.958 6.517 26.466 1.00 71.12 262 ARG A CA 1
ATOM 2116 C C . ARG A 1 262 ? -4.615 7.161 27.799 1.00 71.12 262 ARG A C 1
ATOM 2118 O O . ARG A 1 262 ? -5.290 6.889 28.782 1.00 71.12 262 ARG A O 1
ATOM 2125 N N . THR A 1 263 ? -3.552 7.957 27.838 1.00 67.44 263 THR A N 1
ATOM 2126 C CA . THR A 1 263 ? -3.005 8.532 29.080 1.00 67.44 263 THR A CA 1
ATOM 2127 C C . THR A 1 263 ? -2.690 10.020 28.959 1.00 67.44 263 THR A C 1
ATOM 2129 O O . THR A 1 263 ? -2.283 10.626 29.945 1.00 67.44 263 THR A O 1
ATOM 2132 N N . GLY A 1 264 ? -2.828 10.606 27.769 1.00 75.38 264 GLY A N 1
ATOM 2133 C CA . GLY A 1 264 ? -2.688 12.038 27.537 1.00 75.38 264 GLY A CA 1
ATOM 2134 C C . GLY A 1 264 ? -3.908 12.843 27.983 1.00 75.38 264 GLY A C 1
ATOM 2135 O O . GLY A 1 264 ? -4.923 12.293 28.430 1.00 75.38 264 GLY A O 1
ATOM 2136 N N . SER A 1 265 ? -3.772 14.165 27.867 1.00 86.19 265 SER A N 1
ATOM 2137 C CA . SER A 1 265 ? -4.837 15.114 28.176 1.00 86.19 265 SER A CA 1
ATOM 2138 C C . SER A 1 265 ? -5.953 15.072 27.136 1.00 86.19 265 SER A C 1
ATOM 2140 O O . SER A 1 265 ? -5.754 14.760 25.961 1.00 86.19 265 SER A O 1
ATOM 2142 N N . GLU A 1 266 ? -7.144 15.424 27.588 1.00 88.38 266 GLU A N 1
ATOM 2143 C CA . GLU A 1 266 ? -8.352 15.555 26.793 1.00 88.38 266 GLU A CA 1
ATOM 2144 C C . GLU A 1 266 ? -8.198 16.666 25.748 1.00 88.38 266 GLU A C 1
ATOM 2146 O O . GLU A 1 266 ? -8.622 16.503 24.607 1.00 88.38 266 GLU A O 1
ATOM 2151 N N . GLU A 1 267 ? -7.506 17.753 26.094 1.00 91.62 267 GLU A N 1
ATOM 2152 C CA . GLU A 1 267 ? -7.138 18.825 25.165 1.00 91.62 267 GLU A CA 1
ATOM 2153 C C . GLU A 1 267 ? -6.296 18.291 24.006 1.00 91.62 267 GLU A C 1
ATOM 2155 O O . GLU A 1 267 ? -6.583 18.589 22.848 1.00 91.62 267 GLU A O 1
ATOM 2160 N N . ARG A 1 268 ? -5.315 17.424 24.292 1.00 89.88 268 ARG A N 1
ATOM 2161 C CA . ARG A 1 268 ? -4.487 16.825 23.244 1.00 89.88 268 ARG A CA 1
ATOM 2162 C C . ARG A 1 268 ? -5.309 15.928 22.323 1.00 89.88 268 ARG A C 1
ATOM 2164 O O . ARG A 1 268 ? -5.101 15.939 21.113 1.00 89.88 268 ARG A O 1
ATOM 2171 N N . LEU A 1 269 ? -6.243 15.155 22.875 1.00 92.69 269 LEU A N 1
ATOM 2172 C CA . LEU A 1 269 ? -7.158 14.348 22.070 1.00 92.69 269 LEU A CA 1
ATOM 2173 C C . LEU A 1 269 ? -8.020 15.233 21.154 1.00 92.69 269 LEU A C 1
ATOM 2175 O O . LEU A 1 269 ? -8.127 14.941 19.965 1.00 92.69 269 LEU A O 1
ATOM 2179 N N . ILE A 1 270 ? -8.575 16.329 21.678 1.00 94.75 270 ILE A N 1
ATOM 2180 C CA . ILE A 1 270 ? -9.371 17.295 20.908 1.00 94.75 270 ILE A CA 1
ATOM 2181 C C . ILE A 1 270 ? -8.558 17.887 19.749 1.00 94.75 270 ILE A C 1
ATOM 2183 O O . ILE A 1 270 ? -9.042 17.884 18.619 1.00 94.75 270 ILE A O 1
ATOM 2187 N N . GLU A 1 271 ? -7.317 18.318 19.989 1.00 93.50 271 GLU A N 1
ATOM 2188 C CA . GLU A 1 271 ? -6.424 18.827 18.935 1.00 93.50 271 GLU A CA 1
ATOM 2189 C C . GLU A 1 271 ? -6.209 17.799 17.816 1.00 93.50 271 GLU A C 1
ATOM 2191 O O . GLU A 1 271 ? -6.260 18.128 16.631 1.00 93.50 271 GLU A O 1
ATOM 2196 N N . LEU A 1 272 ? -5.982 16.532 18.178 1.00 93.19 272 LEU A N 1
ATOM 2197 C CA . LEU A 1 272 ? -5.763 15.455 17.210 1.00 93.19 272 LEU A CA 1
ATOM 2198 C C . LEU A 1 272 ? -7.018 15.154 16.384 1.00 93.19 272 LEU A C 1
ATOM 2200 O O . LEU A 1 272 ? -6.906 14.859 15.190 1.00 93.19 272 LEU A O 1
ATOM 2204 N N . ILE A 1 273 ? -8.199 15.234 17.001 1.00 96.56 273 ILE A N 1
ATOM 2205 C CA . ILE A 1 273 ? -9.481 15.085 16.308 1.00 96.56 273 ILE A CA 1
ATOM 2206 C C . ILE A 1 273 ? -9.682 16.252 15.343 1.00 96.56 273 ILE A C 1
ATOM 2208 O O . ILE A 1 273 ? -9.939 16.005 14.171 1.00 96.56 273 ILE A O 1
ATOM 2212 N N . GLN A 1 274 ? -9.487 17.497 15.787 1.00 96.94 274 GLN A N 1
ATOM 2213 C CA . GLN A 1 274 ? -9.634 18.689 14.942 1.00 96.94 274 GLN A CA 1
ATOM 2214 C C . GLN A 1 274 ? -8.681 18.668 13.745 1.00 96.94 274 GLN A C 1
ATOM 2216 O O . GLN A 1 274 ? -9.094 18.950 12.619 1.00 96.94 274 GLN A O 1
ATOM 2221 N N . LEU A 1 275 ? -7.422 18.285 13.972 1.00 95.38 275 LEU A N 1
ATOM 2222 C CA . LEU A 1 275 ? -6.426 18.100 12.919 1.00 95.38 275 LEU A CA 1
ATOM 2223 C C . LEU A 1 275 ? -6.891 17.061 11.894 1.00 95.38 275 LEU A C 1
ATOM 2225 O O . LEU A 1 275 ? -6.886 17.320 10.691 1.00 95.38 275 LEU A O 1
ATOM 2229 N N . THR A 1 276 ? -7.306 15.888 12.378 1.00 96.44 276 THR A N 1
ATOM 2230 C CA . THR A 1 276 ? -7.760 14.790 11.517 1.00 96.44 276 THR A CA 1
ATOM 2231 C C . THR A 1 276 ? -9.012 15.191 10.742 1.00 96.44 276 THR A C 1
ATOM 2233 O O . THR A 1 276 ? -9.082 14.951 9.543 1.00 96.44 276 THR A O 1
ATOM 2236 N N . ASN A 1 277 ? -9.963 15.863 11.391 1.00 97.75 277 ASN A N 1
ATOM 2237 C CA . ASN A 1 277 ? -11.199 16.329 10.772 1.00 97.75 277 ASN A CA 1
ATOM 2238 C C . ASN A 1 277 ? -10.914 17.346 9.664 1.00 97.75 277 ASN A C 1
ATOM 2240 O O . ASN A 1 277 ? -11.415 17.213 8.553 1.00 97.75 277 ASN A O 1
ATOM 2244 N N . SER A 1 278 ? -10.024 18.305 9.931 1.00 97.62 278 SER A N 1
ATOM 2245 C CA . SER A 1 278 ? -9.600 19.302 8.943 1.00 97.62 278 SER A CA 1
ATOM 2246 C C . SER A 1 278 ? -8.960 18.647 7.716 1.00 97.62 278 SER A C 1
ATOM 2248 O O . SER A 1 278 ? -9.267 19.018 6.584 1.00 97.62 278 SER A O 1
ATOM 2250 N N . ASN A 1 279 ? -8.112 17.634 7.919 1.00 96.75 279 ASN A N 1
ATOM 2251 C CA . ASN A 1 279 ? -7.501 16.892 6.819 1.00 96.75 279 ASN A CA 1
ATOM 2252 C C . ASN A 1 279 ? -8.507 16.004 6.062 1.00 96.75 279 ASN A C 1
ATOM 2254 O O . ASN A 1 279 ? -8.373 15.860 4.850 1.00 96.75 279 ASN A O 1
ATOM 2258 N N . ILE A 1 280 ? -9.524 15.440 6.725 1.00 97.56 280 ILE A N 1
ATOM 2259 C CA . ILE A 1 280 ? -10.621 14.721 6.051 1.00 97.56 280 ILE A CA 1
ATOM 2260 C C . ILE A 1 280 ? -11.400 15.677 5.143 1.00 97.56 280 ILE A C 1
ATOM 2262 O O . ILE A 1 280 ? -11.510 15.401 3.950 1.00 97.56 280 ILE A O 1
ATOM 2266 N N . CYS A 1 281 ? -11.850 16.826 5.663 1.00 97.06 281 CYS A N 1
ATOM 2267 C CA . CYS A 1 281 ? -12.558 17.832 4.864 1.00 97.06 281 CYS A CA 1
ATOM 2268 C C . CYS A 1 281 ? -11.718 18.285 3.662 1.00 97.06 281 CYS A C 1
ATOM 2270 O O . CYS A 1 281 ? -12.187 18.293 2.526 1.00 97.06 281 CYS A O 1
ATOM 2272 N N . LEU A 1 282 ? -10.434 18.575 3.891 1.00 96.31 282 LEU A N 1
ATOM 2273 C CA . LEU A 1 282 ? -9.509 18.946 2.825 1.00 96.31 282 LEU A CA 1
ATOM 2274 C C . LEU A 1 282 ? -9.352 17.834 1.780 1.00 96.31 282 LEU A C 1
ATOM 2276 O O . LEU A 1 282 ? -9.248 18.123 0.587 1.00 96.31 282 LEU A O 1
ATOM 2280 N N . ALA A 1 283 ? -9.288 16.568 2.196 1.00 91.06 283 ALA A N 1
ATOM 2281 C CA . ALA A 1 283 ? -9.189 15.445 1.272 1.00 91.06 283 ALA A CA 1
ATOM 2282 C C . ALA A 1 283 ? -10.448 15.312 0.405 1.00 91.06 283 ALA A C 1
ATOM 2284 O O . ALA A 1 283 ? -10.328 14.964 -0.773 1.00 91.06 283 ALA A O 1
ATOM 2285 N N . ASP A 1 284 ? -11.627 15.603 0.953 1.00 94.06 284 ASP A N 1
ATOM 2286 C CA . ASP A 1 284 ? -12.899 15.605 0.227 1.00 94.06 284 ASP A CA 1
ATOM 2287 C C . ASP A 1 284 ? -12.983 16.753 -0.787 1.00 94.06 284 ASP A C 1
ATOM 2289 O O . ASP A 1 284 ? -13.377 16.525 -1.930 1.00 94.06 284 ASP A O 1
ATOM 2293 N N . GLU A 1 285 ? -12.507 17.944 -0.422 1.00 95.12 285 GLU A N 1
ATOM 2294 C CA . GLU A 1 285 ? -12.450 19.123 -1.300 1.00 95.12 285 GLU A CA 1
ATOM 2295 C C . GLU A 1 285 ? -11.327 19.060 -2.352 1.00 95.12 285 GLU A C 1
ATOM 2297 O O . GLU A 1 285 ? -11.353 19.760 -3.370 1.00 95.12 285 GLU A O 1
ATOM 2302 N N . SER A 1 286 ? -10.298 18.245 -2.117 1.00 76.94 286 SER A N 1
ATOM 2303 C CA . SER A 1 286 ? -9.137 18.158 -3.002 1.00 76.94 286 SER A CA 1
ATOM 2304 C C . SER A 1 286 ? -9.463 17.413 -4.297 1.00 76.94 286 SER A C 1
ATOM 2306 O O . SER A 1 286 ? -9.898 16.262 -4.295 1.00 76.94 286 SER A O 1
ATOM 2308 N N . LYS A 1 287 ? -9.148 18.039 -5.435 1.00 70.69 287 LYS A N 1
ATOM 2309 C CA . LYS A 1 287 ? -9.315 17.440 -6.773 1.00 70.69 287 LYS A CA 1
ATOM 2310 C C . LYS A 1 287 ? -8.436 16.207 -7.013 1.00 70.69 287 LYS A C 1
ATOM 2312 O O . LYS A 1 287 ? -8.819 15.307 -7.748 1.00 70.69 287 LYS A O 1
ATOM 2317 N N . ASP A 1 288 ? -7.246 16.189 -6.423 1.00 61.62 288 ASP A N 1
ATOM 2318 C CA . ASP A 1 288 ? -6.233 15.157 -6.604 1.00 61.62 288 ASP A CA 1
ATOM 2319 C C . ASP A 1 288 ? -5.389 15.020 -5.332 1.00 61.62 288 ASP A C 1
ATOM 2321 O O . ASP A 1 288 ? -5.373 15.890 -4.455 1.00 61.62 288 ASP A O 1
ATOM 2325 N N . TYR A 1 289 ? -4.674 13.902 -5.238 1.00 68.00 289 TYR A N 1
ATOM 2326 C CA . TYR A 1 289 ? -3.870 13.581 -4.066 1.00 68.00 289 TYR A CA 1
ATOM 2327 C C . TYR A 1 289 ? -2.701 14.555 -3.851 1.00 68.00 289 TYR A C 1
ATOM 2329 O O . TYR A 1 289 ? -2.294 14.800 -2.719 1.00 68.00 289 TYR A O 1
ATOM 2337 N N . VAL A 1 290 ? -2.153 15.129 -4.927 1.00 53.88 290 VAL A N 1
ATOM 2338 C CA . VAL A 1 290 ? -1.033 16.079 -4.837 1.00 53.88 290 VAL A CA 1
ATOM 2339 C C . VAL A 1 290 ? -1.488 17.358 -4.141 1.00 53.88 290 VAL A C 1
ATOM 2341 O O . VAL A 1 290 ? -0.836 17.801 -3.201 1.00 53.88 290 VAL A O 1
ATOM 2344 N N . THR A 1 291 ? -2.647 17.881 -4.537 1.00 63.06 291 THR A N 1
ATOM 2345 C CA . THR A 1 291 ? -3.266 19.066 -3.934 1.00 63.06 291 THR A CA 1
ATOM 2346 C C . THR A 1 291 ? -3.545 18.849 -2.446 1.00 63.06 291 THR A C 1
ATOM 2348 O O . THR A 1 291 ? -3.306 19.746 -1.640 1.00 63.06 291 THR A O 1
ATOM 2351 N N . TYR A 1 292 ? -4.014 17.653 -2.075 1.00 74.56 292 TYR A N 1
ATOM 2352 C CA . TYR A 1 292 ? -4.203 17.280 -0.675 1.00 74.56 292 TYR A CA 1
ATOM 2353 C C . TYR A 1 292 ? -2.881 17.320 0.106 1.00 74.56 292 TYR A C 1
ATOM 2355 O O . TYR A 1 292 ? -2.800 17.972 1.144 1.00 74.56 292 TYR A O 1
ATOM 2363 N N . LEU A 1 293 ? -1.824 16.683 -0.411 1.00 69.31 293 LEU A N 1
ATOM 2364 C CA . LEU A 1 293 ? -0.515 16.638 0.250 1.00 69.31 293 LEU A CA 1
ATOM 2365 C C . LEU A 1 293 ? 0.128 18.018 0.438 1.00 69.31 293 LEU A C 1
ATOM 2367 O O . LEU A 1 293 ? 0.817 18.232 1.429 1.00 69.31 293 LEU A O 1
ATOM 2371 N N . GLU A 1 294 ? -0.072 18.940 -0.505 1.00 69.56 294 GLU A N 1
ATOM 2372 C CA . GLU A 1 294 ? 0.467 20.306 -0.425 1.00 69.56 294 GLU A CA 1
ATOM 2373 C C . GLU A 1 294 ? -0.219 21.157 0.651 1.00 69.56 294 GLU A C 1
ATOM 2375 O O . GLU A 1 294 ? 0.385 22.094 1.169 1.00 69.56 294 GLU A O 1
ATOM 2380 N N . LYS A 1 295 ? -1.479 20.846 0.977 1.00 79.00 295 LYS A N 1
ATOM 2381 C CA . LYS A 1 295 ? -2.323 21.653 1.869 1.00 79.00 295 LYS A CA 1
ATOM 2382 C C . LYS A 1 295 ? -2.587 21.010 3.228 1.00 79.00 295 LYS A C 1
ATOM 2384 O O . LYS A 1 295 ? -3.029 21.707 4.139 1.00 79.00 295 LYS A O 1
ATOM 2389 N N . MET A 1 296 ? -2.380 19.700 3.359 1.00 84.06 296 MET A N 1
ATOM 2390 C CA . MET A 1 296 ? -2.660 18.988 4.602 1.00 84.06 296 MET A CA 1
ATOM 2391 C C . MET A 1 296 ? -1.800 19.521 5.742 1.00 84.06 296 MET A C 1
ATOM 2393 O O . MET A 1 296 ? -0.639 19.891 5.563 1.00 84.06 296 MET A O 1
ATOM 2397 N N . THR A 1 297 ? -2.367 19.510 6.941 1.00 88.12 297 THR A N 1
ATOM 2398 C CA . THR A 1 297 ? -1.628 19.894 8.140 1.00 88.12 297 THR A CA 1
ATOM 2399 C C . THR A 1 297 ? -0.978 18.661 8.754 1.00 88.12 297 THR A C 1
ATOM 2401 O O . THR A 1 297 ? -1.627 17.631 8.963 1.00 88.12 297 THR A O 1
ATOM 2404 N N . PHE A 1 298 ? 0.317 18.760 9.052 1.00 79.81 298 PHE A N 1
ATOM 2405 C CA . PHE A 1 298 ? 1.041 17.722 9.777 1.00 79.81 298 PHE A CA 1
ATOM 2406 C C . PHE A 1 298 ? 0.928 17.936 11.293 1.00 79.81 298 PHE A C 1
ATOM 2408 O O . PHE A 1 298 ? 0.934 19.078 11.753 1.00 79.81 298 PHE A O 1
ATOM 2415 N N . PRO A 1 299 ? 0.871 16.859 12.093 1.00 77.44 299 PRO A N 1
ATOM 2416 C CA . PRO A 1 299 ? 0.956 16.974 13.544 1.00 77.44 299 PRO A CA 1
ATOM 2417 C C . PRO A 1 299 ? 2.315 17.544 13.977 1.00 77.44 299 PRO A C 1
ATOM 2419 O O . PRO A 1 299 ? 3.353 17.023 13.574 1.00 77.44 299 PRO A O 1
ATOM 2422 N N . GLU A 1 300 ? 2.323 18.534 14.877 1.00 67.75 300 GLU A N 1
ATOM 2423 C CA . GLU A 1 300 ? 3.560 19.184 15.364 1.00 67.75 300 GLU A CA 1
ATOM 2424 C C . GLU A 1 300 ? 4.597 18.201 15.935 1.00 67.75 300 GLU A C 1
ATOM 2426 O O . GLU A 1 300 ? 5.801 18.387 15.787 1.00 67.75 300 GLU A O 1
ATOM 2431 N N . GLN A 1 301 ? 4.127 17.137 16.593 1.00 61.69 301 GLN A N 1
ATOM 2432 C CA . GLN A 1 301 ? 4.970 16.151 17.283 1.00 61.69 301 GLN A CA 1
ATOM 2433 C C . GLN A 1 301 ? 5.327 14.943 16.409 1.00 61.69 301 GLN A C 1
ATOM 2435 O O . GLN A 1 301 ? 6.151 14.117 16.808 1.00 61.69 301 GLN A O 1
ATOM 2440 N N . SER A 1 302 ? 4.711 14.799 15.230 1.00 56.66 302 SER A N 1
ATOM 2441 C CA . SER A 1 302 ? 5.089 13.740 14.301 1.00 56.66 302 SER A CA 1
ATOM 2442 C C . SER A 1 302 ? 6.216 14.258 13.422 1.00 56.66 302 SER A C 1
ATOM 2444 O O . SER A 1 302 ? 5.992 14.855 12.370 1.00 56.66 302 SER A O 1
ATOM 2446 N N . GLU A 1 303 ? 7.458 14.014 13.828 1.00 57.38 303 GLU A N 1
ATOM 2447 C CA . GLU A 1 303 ? 8.553 14.094 12.875 1.00 57.38 303 GLU A CA 1
ATOM 2448 C C . GLU A 1 303 ? 8.299 13.012 11.813 1.00 57.38 303 GLU A C 1
ATOM 2450 O O . GLU A 1 303 ? 8.525 11.822 12.051 1.00 57.38 303 GLU A O 1
ATOM 2455 N N . CYS A 1 304 ? 7.819 13.402 10.628 1.00 62.31 304 CYS A N 1
ATOM 2456 C CA . CYS A 1 304 ? 7.786 12.543 9.441 1.00 62.31 304 CYS A CA 1
ATOM 2457 C C . CYS A 1 304 ? 9.221 12.348 8.903 1.00 62.31 304 CYS A C 1
ATOM 2459 O O . CYS A 1 304 ? 9.519 12.500 7.721 1.00 62.31 304 CYS A O 1
ATOM 2461 N N . LYS A 1 305 ? 10.175 12.065 9.796 1.00 51.78 305 LYS A N 1
ATOM 2462 C CA . LYS A 1 305 ? 11.552 11.749 9.436 1.00 51.78 305 LYS A CA 1
ATOM 2463 C C . LYS A 1 305 ? 11.563 10.306 8.953 1.00 51.78 305 LYS A C 1
ATOM 2465 O O . LYS A 1 305 ? 11.477 9.379 9.754 1.00 51.78 305 LYS A O 1
ATOM 2470 N N . LYS A 1 306 ? 11.651 10.123 7.632 1.00 52.31 306 LYS A N 1
ATOM 2471 C CA . LYS A 1 306 ? 11.846 8.815 6.976 1.00 52.31 306 LYS A CA 1
ATOM 2472 C C . LYS A 1 306 ? 10.754 7.770 7.283 1.00 52.31 306 LYS A C 1
ATOM 2474 O O . LYS A 1 306 ? 11.067 6.594 7.412 1.00 52.31 306 LYS A O 1
ATOM 2479 N N . HIS A 1 307 ? 9.487 8.178 7.424 1.00 63.56 307 HIS A N 1
ATOM 2480 C CA . HIS A 1 307 ? 8.348 7.275 7.713 1.00 63.56 307 HIS A CA 1
ATOM 2481 C C . HIS A 1 307 ? 8.416 6.528 9.059 1.00 63.56 307 HIS A C 1
ATOM 2483 O O . HIS A 1 307 ? 7.655 5.593 9.293 1.00 63.56 307 HIS A O 1
ATOM 2489 N N . MET A 1 308 ? 9.286 6.948 9.980 1.00 68.44 308 MET A N 1
ATOM 2490 C CA . MET A 1 308 ? 9.530 6.251 11.255 1.00 68.44 308 MET A CA 1
ATOM 2491 C C . MET A 1 308 ? 8.373 6.362 12.259 1.00 68.44 308 MET A C 1
ATOM 2493 O O . MET A 1 308 ? 8.261 5.547 13.173 1.00 68.44 308 MET A O 1
ATOM 2497 N N . SER A 1 309 ? 7.509 7.360 12.078 1.00 77.50 309 SER A N 1
ATOM 2498 C CA . SER A 1 309 ? 6.246 7.555 12.793 1.00 77.50 309 SER A CA 1
ATOM 2499 C C . SER A 1 309 ? 5.033 7.115 11.960 1.00 77.50 309 SER A C 1
ATOM 2501 O O . SER A 1 309 ? 3.908 7.373 12.358 1.00 77.50 309 SER A O 1
ATOM 2503 N N . CYS A 1 310 ? 5.201 6.475 10.800 1.00 79.62 310 CYS A N 1
ATOM 2504 C CA . CYS A 1 310 ? 4.063 6.150 9.940 1.00 79.62 310 CYS A CA 1
ATOM 2505 C C . CYS A 1 310 ? 3.366 4.848 10.377 1.00 79.62 310 CYS A C 1
ATOM 2507 O O . CYS A 1 310 ? 4.027 3.829 10.596 1.00 79.62 310 CYS A O 1
ATOM 2509 N N . TYR A 1 311 ? 2.031 4.874 10.458 1.00 83.88 311 TYR A N 1
ATOM 2510 C CA . TYR A 1 311 ? 1.214 3.659 10.581 1.00 83.88 311 TYR A CA 1
ATOM 2511 C C . TYR A 1 311 ? 1.320 2.785 9.328 1.00 83.88 311 TYR A C 1
ATOM 2513 O O . TYR A 1 311 ? 1.507 1.578 9.412 1.00 83.88 311 TYR A O 1
ATOM 2521 N N . TYR A 1 312 ? 1.287 3.423 8.162 1.00 80.25 312 TYR A N 1
ATOM 2522 C CA . TYR A 1 312 ? 1.235 2.779 6.854 1.00 80.25 312 TYR A CA 1
ATOM 2523 C C . TYR A 1 312 ? 2.582 2.905 6.172 1.00 80.25 312 TYR A C 1
ATOM 2525 O O . TYR A 1 312 ? 2.748 3.613 5.178 1.00 80.25 312 TYR A O 1
ATOM 2533 N N . ARG A 1 313 ? 3.583 2.253 6.766 1.00 65.31 313 ARG A N 1
ATOM 2534 C CA . ARG A 1 313 ? 4.903 2.092 6.152 1.00 65.31 313 ARG A CA 1
ATOM 2535 C C . ARG A 1 313 ? 4.771 1.152 4.961 1.00 65.31 313 ARG A C 1
ATOM 2537 O O . ARG A 1 313 ? 5.105 -0.019 5.045 1.00 65.31 313 ARG A O 1
ATOM 2544 N N . THR A 1 314 ? 4.214 1.668 3.878 1.00 52.38 314 THR A N 1
ATOM 2545 C CA . THR A 1 314 ? 4.064 0.964 2.610 1.00 52.38 314 THR A CA 1
ATOM 2546 C C . THR A 1 314 ? 4.979 1.554 1.555 1.00 52.38 314 THR A C 1
ATOM 2548 O O . THR A 1 314 ? 5.171 2.771 1.485 1.00 52.38 314 THR A O 1
ATOM 2551 N N . ASP A 1 315 ? 5.458 0.668 0.685 1.00 49.22 315 ASP A N 1
ATOM 2552 C CA . ASP A 1 315 ? 6.252 0.949 -0.511 1.00 49.22 315 ASP A CA 1
ATOM 2553 C C . ASP A 1 315 ? 5.546 1.851 -1.542 1.00 49.22 315 ASP A C 1
ATOM 2555 O O . ASP A 1 315 ? 6.204 2.309 -2.467 1.00 49.22 315 ASP A O 1
ATOM 2559 N N . MET A 1 316 ? 4.276 2.233 -1.318 1.00 44.00 316 MET A N 1
ATOM 2560 C CA . MET A 1 316 ? 3.482 3.174 -2.137 1.00 44.00 316 MET A CA 1
ATOM 2561 C C . MET A 1 316 ? 4.195 4.494 -2.498 1.00 44.00 316 MET A C 1
ATOM 2563 O O . MET A 1 316 ? 3.787 5.190 -3.430 1.00 44.00 316 MET A O 1
ATOM 2567 N N . PHE A 1 317 ? 5.224 4.895 -1.740 1.00 50.78 317 PHE A N 1
ATOM 2568 C CA . PHE A 1 317 ? 6.027 6.098 -2.000 1.00 50.78 317 PHE A CA 1
ATOM 2569 C C . PHE A 1 317 ? 7.496 5.812 -2.305 1.00 50.78 317 PHE A C 1
ATOM 2571 O O . PHE A 1 317 ? 8.271 6.762 -2.446 1.00 50.78 317 PHE A O 1
ATOM 2578 N N . ALA A 1 318 ? 7.900 4.545 -2.407 1.00 58.56 318 ALA A N 1
ATOM 2579 C CA . ALA A 1 318 ? 9.268 4.169 -2.734 1.00 58.56 318 ALA A CA 1
ATOM 2580 C C . ALA A 1 318 ? 9.684 4.825 -4.053 1.00 58.56 318 ALA A C 1
ATOM 2582 O O . ALA A 1 318 ? 10.717 5.494 -4.090 1.00 58.56 318 ALA A O 1
ATOM 2583 N N . PHE A 1 319 ? 8.830 4.766 -5.084 1.00 68.19 319 PHE A N 1
ATOM 2584 C CA . PHE A 1 319 ? 9.113 5.438 -6.349 1.00 68.19 319 PHE A CA 1
ATOM 2585 C C . PHE A 1 319 ? 9.239 6.953 -6.187 1.00 68.19 319 PHE A C 1
ATOM 2587 O O . PHE A 1 319 ? 10.263 7.526 -6.541 1.00 68.19 319 PHE A O 1
ATOM 2594 N N . LYS A 1 320 ? 8.216 7.615 -5.629 1.00 69.38 320 LYS A N 1
ATOM 2595 C CA . LYS A 1 320 ? 8.158 9.086 -5.563 1.00 69.38 320 LYS A CA 1
ATOM 2596 C C . LYS A 1 320 ? 9.324 9.673 -4.762 1.00 69.38 320 LYS A C 1
ATOM 2598 O O . LYS A 1 320 ? 9.890 10.685 -5.169 1.00 69.38 320 LYS A O 1
ATOM 2603 N N . ASN A 1 321 ? 9.710 9.025 -3.663 1.00 67.06 321 ASN A N 1
ATOM 2604 C CA . ASN A 1 321 ? 10.837 9.457 -2.836 1.00 67.06 321 ASN A CA 1
ATOM 2605 C C . ASN A 1 321 ? 12.179 9.227 -3.543 1.00 67.06 321 ASN A C 1
ATOM 2607 O O . ASN A 1 321 ? 13.014 10.131 -3.567 1.00 67.06 321 ASN A O 1
ATOM 2611 N N . GLN A 1 322 ? 12.378 8.052 -4.155 1.00 69.81 322 GLN A N 1
ATOM 2612 C CA . GLN A 1 322 ? 13.600 7.761 -4.912 1.00 69.81 322 GLN A CA 1
ATOM 2613 C C . GLN A 1 322 ? 13.733 8.684 -6.137 1.00 69.81 322 GLN A C 1
ATOM 2615 O O . GLN A 1 322 ? 14.806 9.233 -6.379 1.00 69.81 322 GLN A O 1
ATOM 2620 N N . TRP A 1 323 ? 12.633 8.936 -6.851 1.00 77.12 323 TRP A N 1
ATOM 2621 C CA . TRP A 1 323 ? 12.567 9.855 -7.987 1.00 77.12 323 TRP A CA 1
ATOM 2622 C C . TRP A 1 323 ? 12.890 11.296 -7.588 1.00 77.12 323 TRP A C 1
ATOM 2624 O O . TRP A 1 323 ? 13.704 11.943 -8.245 1.00 77.12 323 TRP A O 1
ATOM 2634 N N . ALA A 1 324 ? 12.299 11.803 -6.500 1.00 71.81 324 ALA A N 1
ATOM 2635 C CA . ALA A 1 324 ? 12.576 13.152 -6.009 1.00 71.81 324 ALA A CA 1
ATOM 2636 C C . ALA A 1 324 ? 14.053 13.326 -5.616 1.00 71.81 324 ALA A C 1
ATOM 2638 O O . ALA A 1 324 ? 14.669 14.324 -5.989 1.00 71.81 324 ALA A O 1
ATOM 2639 N N . SER A 1 325 ? 14.631 12.334 -4.927 1.00 72.56 325 SER A N 1
ATOM 2640 C CA . SER A 1 325 ? 16.057 12.320 -4.573 1.00 72.56 325 SER A CA 1
ATOM 2641 C C . SER A 1 325 ? 16.946 12.334 -5.819 1.00 72.56 325 SER A C 1
ATOM 2643 O O . SER A 1 325 ? 17.836 13.173 -5.932 1.00 72.56 325 SER A O 1
ATOM 2645 N N . PHE A 1 326 ? 16.660 11.460 -6.789 1.00 78.62 326 PHE A N 1
ATOM 2646 C CA . PHE A 1 326 ? 17.384 11.396 -8.058 1.00 78.62 326 PHE A CA 1
ATOM 2647 C C . PHE A 1 326 ? 17.324 12.725 -8.828 1.00 78.62 326 PHE A C 1
ATOM 2649 O O . PHE A 1 326 ? 18.342 13.201 -9.333 1.00 78.62 326 PHE A O 1
ATOM 2656 N N . CYS A 1 327 ? 16.149 13.360 -8.891 1.00 75.31 327 CYS A N 1
ATOM 2657 C CA . CYS A 1 327 ? 15.989 14.655 -9.552 1.00 75.31 327 CYS A CA 1
ATOM 2658 C C . CYS A 1 327 ? 16.808 15.754 -8.862 1.00 75.31 327 CYS A C 1
ATOM 2660 O O . CYS A 1 327 ? 17.476 16.532 -9.540 1.00 75.31 327 CYS A O 1
ATOM 2662 N N . ALA A 1 328 ? 16.787 15.812 -7.527 1.00 71.00 328 ALA A N 1
ATOM 2663 C CA . ALA A 1 328 ? 17.542 16.807 -6.765 1.00 71.00 328 ALA A CA 1
ATOM 2664 C C . ALA A 1 328 ? 19.064 16.670 -6.961 1.00 71.00 328 ALA A C 1
ATOM 2666 O O . ALA A 1 328 ? 19.788 17.670 -6.986 1.00 71.00 328 ALA A O 1
ATOM 2667 N N . GLU A 1 329 ? 19.548 15.439 -7.119 1.00 75.75 329 GLU A N 1
ATOM 2668 C CA . GLU A 1 329 ? 20.964 15.147 -7.324 1.00 75.75 329 GLU A CA 1
ATOM 2669 C C . GLU A 1 329 ? 21.415 15.429 -8.765 1.00 75.75 329 GLU A C 1
ATOM 2671 O O . GLU A 1 329 ? 22.405 16.137 -8.974 1.00 75.75 329 GLU A O 1
ATOM 2676 N N . HIS A 1 330 ? 20.669 14.932 -9.758 1.00 71.44 330 HIS A N 1
ATOM 2677 C CA . HIS A 1 330 ? 21.140 14.847 -11.146 1.00 71.44 330 HIS A CA 1
ATOM 2678 C C . HIS A 1 330 ? 20.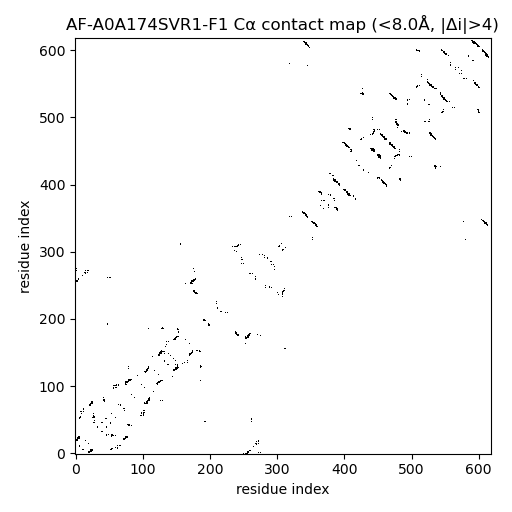428 15.776 -12.138 1.00 71.44 330 HIS A C 1
ATOM 2680 O O . HIS A 1 330 ? 20.940 15.997 -13.236 1.00 71.44 330 HIS A O 1
ATOM 2686 N N . LEU A 1 331 ? 19.274 16.346 -11.780 1.00 71.12 331 LEU A N 1
ATOM 2687 C CA . LEU A 1 331 ? 18.453 17.200 -12.651 1.00 71.12 331 LEU A CA 1
ATOM 2688 C C . LEU A 1 331 ? 18.310 18.620 -12.080 1.00 71.12 331 LEU A C 1
ATOM 2690 O O . LEU A 1 331 ? 17.228 19.202 -12.079 1.00 71.12 331 LEU A O 1
ATOM 2694 N N . LYS A 1 332 ? 19.414 19.185 -11.576 1.00 64.69 332 LYS A N 1
ATOM 2695 C CA . LYS A 1 332 ? 19.439 20.546 -11.019 1.00 64.69 332 LYS A CA 1
ATOM 2696 C C . LYS A 1 332 ? 19.098 21.611 -12.083 1.00 64.69 332 LYS A C 1
ATOM 2698 O O . LYS A 1 332 ? 19.518 21.459 -13.239 1.00 64.69 332 LYS A O 1
ATOM 2703 N N . PRO A 1 333 ? 18.432 22.719 -11.694 1.00 56.94 333 PRO A N 1
ATOM 2704 C CA . PRO A 1 333 ? 18.161 23.844 -12.588 1.00 56.94 333 PRO A CA 1
ATOM 2705 C C . PRO A 1 333 ? 19.449 24.335 -13.265 1.00 56.94 333 PRO A C 1
ATOM 2707 O O . PRO A 1 333 ? 20.444 24.596 -12.591 1.00 56.94 333 PRO A O 1
ATOM 2710 N N . GLY A 1 334 ? 19.442 24.425 -14.599 1.00 56.78 334 GLY A N 1
ATOM 2711 C CA . GLY A 1 334 ? 20.600 24.827 -15.416 1.00 56.78 334 GLY A CA 1
ATOM 2712 C C . GLY A 1 334 ? 21.298 23.689 -16.178 1.00 56.78 334 GLY A C 1
ATOM 2713 O O . GLY A 1 334 ? 21.906 23.952 -17.212 1.00 56.78 334 GLY A O 1
ATOM 2714 N N . ASN A 1 335 ? 21.144 22.423 -15.761 1.00 54.75 335 ASN A N 1
ATOM 2715 C CA . ASN A 1 335 ? 21.703 21.258 -16.476 1.00 54.75 335 ASN A CA 1
ATOM 2716 C C . ASN A 1 335 ? 20.729 20.603 -17.476 1.00 54.75 335 ASN A C 1
ATOM 2718 O O . ASN A 1 335 ? 21.132 19.742 -18.266 1.00 54.75 335 ASN A O 1
ATOM 2722 N N . GLU A 1 336 ? 19.466 21.033 -17.496 1.00 56.28 336 GLU A N 1
ATOM 2723 C CA . GLU A 1 336 ? 18.375 20.476 -18.313 1.00 56.28 336 GLU A CA 1
ATOM 2724 C C . GLU A 1 336 ? 18.661 20.515 -19.823 1.00 56.28 336 GLU A C 1
ATOM 2726 O O . GLU A 1 336 ? 18.274 19.614 -20.568 1.00 56.28 336 GLU A O 1
ATOM 2731 N N . GLY A 1 337 ? 19.414 21.519 -20.288 1.00 59.28 337 GLY A N 1
ATOM 2732 C CA . GLY A 1 337 ? 19.811 21.643 -21.691 1.00 59.28 337 GLY A CA 1
ATOM 2733 C C . GLY A 1 337 ? 20.727 20.512 -22.178 1.00 59.28 337 GLY A C 1
ATOM 2734 O O . GLY A 1 337 ? 20.732 20.215 -23.377 1.00 59.28 337 GLY A O 1
ATOM 2735 N N . SER A 1 338 ? 21.451 19.851 -21.266 1.00 70.06 338 SER A N 1
ATOM 2736 C CA . SER A 1 338 ? 22.427 18.794 -21.570 1.00 70.06 338 SER A CA 1
ATOM 2737 C C . SER A 1 338 ? 21.838 17.379 -21.578 1.00 70.06 338 SER A C 1
ATOM 2739 O O . SER A 1 338 ? 22.463 16.476 -22.131 1.00 70.06 338 SER A O 1
ATOM 2741 N N . VAL A 1 339 ? 20.650 17.178 -20.998 1.00 76.25 339 VAL A N 1
ATOM 2742 C CA . VAL A 1 339 ? 19.993 15.867 -20.875 1.00 76.25 339 VAL A CA 1
ATOM 2743 C C . VAL A 1 339 ? 19.165 15.575 -22.130 1.00 76.25 339 VAL A C 1
ATOM 2745 O O . VAL A 1 339 ? 18.390 16.413 -22.592 1.00 76.25 339 VAL A O 1
ATOM 2748 N N . ASP A 1 340 ? 19.343 14.389 -22.707 1.00 78.00 340 ASP A N 1
ATOM 2749 C CA . ASP A 1 340 ? 18.534 13.876 -23.817 1.00 78.00 340 ASP A CA 1
ATOM 2750 C C . ASP A 1 340 ? 17.395 12.980 -23.312 1.00 78.00 340 ASP A C 1
ATOM 2752 O O . ASP A 1 340 ? 16.250 13.162 -23.728 1.00 78.00 340 ASP A O 1
ATOM 2756 N N . PHE A 1 341 ? 17.681 12.077 -22.361 1.00 86.00 341 PHE A N 1
ATOM 2757 C CA . PHE A 1 341 ? 16.679 11.209 -21.732 1.00 86.00 341 PHE A CA 1
ATOM 2758 C C . PHE A 1 341 ? 16.958 10.968 -20.248 1.00 86.00 341 PHE A C 1
ATOM 2760 O O . PHE A 1 341 ? 18.109 10.952 -19.812 1.00 86.00 341 PHE A O 1
ATOM 2767 N N . VAL A 1 342 ? 15.900 10.666 -19.500 1.00 88.38 342 VAL A N 1
ATOM 2768 C CA . VAL A 1 342 ? 15.969 10.040 -18.178 1.00 88.38 342 VAL A CA 1
ATOM 2769 C C . VAL A 1 342 ? 15.394 8.631 -18.285 1.00 88.38 342 VAL A C 1
ATOM 2771 O O . VAL A 1 342 ? 14.272 8.452 -18.749 1.00 88.38 342 VAL A O 1
ATOM 2774 N N . GLY A 1 343 ? 16.177 7.626 -17.905 1.00 90.38 343 GLY A N 1
ATOM 2775 C CA . GLY A 1 343 ? 15.777 6.223 -17.895 1.00 90.38 343 GLY A CA 1
ATOM 2776 C C . GLY A 1 343 ? 15.260 5.795 -16.529 1.00 90.38 343 GLY A C 1
ATOM 2777 O O . GLY A 1 343 ? 15.955 6.007 -15.538 1.00 90.38 343 GLY A O 1
ATOM 2778 N N . ILE A 1 344 ? 14.100 5.143 -16.483 1.00 92.38 344 ILE A N 1
ATOM 2779 C CA . ILE A 1 344 ? 13.592 4.435 -15.300 1.00 92.38 344 ILE A CA 1
ATOM 2780 C C . ILE A 1 344 ? 13.628 2.940 -15.608 1.00 92.38 344 ILE A C 1
ATOM 2782 O O . ILE A 1 344 ? 12.922 2.469 -16.496 1.00 92.38 344 ILE A O 1
ATOM 2786 N N . ASN A 1 345 ? 14.460 2.196 -14.885 1.00 92.00 345 ASN A N 1
ATOM 2787 C CA . ASN A 1 345 ? 14.607 0.756 -15.038 1.00 92.00 345 ASN A CA 1
ATOM 2788 C C . ASN A 1 345 ? 13.847 0.030 -13.925 1.00 92.00 345 ASN A C 1
ATOM 2790 O O . ASN A 1 345 ? 14.045 0.305 -12.740 1.00 92.00 345 ASN A O 1
ATOM 2794 N N . ILE A 1 346 ? 13.008 -0.922 -14.326 1.00 90.69 346 ILE A N 1
ATOM 2795 C CA . ILE A 1 346 ? 12.224 -1.791 -13.444 1.00 90.69 346 ILE A CA 1
ATOM 2796 C C . ILE A 1 346 ? 12.511 -3.231 -13.860 1.00 90.69 346 ILE A C 1
ATOM 2798 O O . ILE A 1 346 ? 12.541 -3.535 -15.050 1.00 90.69 346 ILE A O 1
ATOM 2802 N N . SER A 1 347 ? 12.734 -4.130 -12.904 1.00 87.81 347 SER A N 1
ATOM 2803 C CA . SER A 1 347 ? 13.011 -5.542 -13.195 1.00 87.81 347 SER A CA 1
ATOM 2804 C C . SER A 1 347 ? 12.339 -6.463 -12.191 1.00 87.81 347 SER A C 1
ATOM 2806 O O . SER A 1 347 ? 12.199 -6.115 -11.021 1.00 87.81 347 SER A O 1
ATOM 2808 N N . THR A 1 348 ? 11.926 -7.643 -12.638 1.00 79.69 348 THR A N 1
ATOM 2809 C CA . THR A 1 348 ? 11.216 -8.633 -11.815 1.00 79.69 348 THR A CA 1
ATOM 2810 C C . THR A 1 348 ? 12.048 -9.184 -10.663 1.00 79.69 348 THR A C 1
ATOM 2812 O O . THR A 1 348 ? 11.489 -9.578 -9.647 1.00 79.69 348 THR A O 1
ATOM 2815 N N . ASN A 1 349 ? 13.374 -9.199 -10.796 1.00 75.81 349 ASN A N 1
ATOM 2816 C CA . ASN A 1 349 ? 14.299 -9.774 -9.818 1.00 75.81 349 ASN A CA 1
ATOM 2817 C C . ASN A 1 349 ? 14.908 -8.756 -8.836 1.00 75.81 349 ASN A C 1
ATOM 2819 O O . ASN A 1 349 ? 15.722 -9.141 -8.001 1.00 75.81 349 ASN A O 1
ATOM 2823 N N . LYS A 1 350 ? 14.560 -7.471 -8.937 1.00 74.00 350 LYS A N 1
ATOM 2824 C CA . LYS A 1 350 ? 15.004 -6.421 -8.005 1.00 74.00 350 LYS A CA 1
ATOM 2825 C C . LYS A 1 350 ? 13.790 -5.715 -7.442 1.00 74.00 350 LYS A C 1
ATOM 2827 O O . LYS A 1 350 ? 12.879 -5.443 -8.208 1.00 74.00 350 LYS A O 1
ATOM 2832 N N . SER A 1 351 ? 13.798 -5.341 -6.168 1.00 67.50 351 SER A N 1
ATOM 2833 C CA . SER A 1 351 ? 12.726 -4.550 -5.543 1.00 67.50 351 SER A CA 1
ATOM 2834 C C . SER A 1 351 ? 12.841 -3.043 -5.819 1.00 67.50 351 SER A C 1
ATOM 2836 O O . SER A 1 351 ? 11.825 -2.365 -5.941 1.00 67.50 351 SER A O 1
ATOM 2838 N N . ASN A 1 352 ? 14.056 -2.519 -6.005 1.00 73.12 352 ASN A N 1
ATOM 2839 C CA . ASN A 1 352 ? 14.305 -1.083 -6.192 1.00 73.12 352 ASN A CA 1
ATOM 2840 C C . ASN A 1 352 ? 14.122 -0.599 -7.641 1.00 73.12 352 ASN A C 1
ATOM 2842 O O . ASN A 1 352 ? 14.192 -1.388 -8.588 1.00 73.12 352 ASN A O 1
ATOM 2846 N N . TYR A 1 353 ? 13.937 0.717 -7.793 1.00 84.00 353 TYR A N 1
ATOM 2847 C CA . TYR A 1 353 ? 13.958 1.421 -9.074 1.00 84.00 353 TYR A CA 1
ATOM 2848 C C . TYR A 1 353 ? 15.383 1.867 -9.408 1.00 84.00 353 TYR A C 1
ATOM 2850 O O . TYR A 1 353 ? 16.119 2.326 -8.537 1.00 84.00 353 TYR A O 1
ATOM 2858 N N . GLU A 1 354 ? 15.775 1.760 -10.675 1.00 88.62 354 GLU A N 1
ATOM 2859 C CA . GLU A 1 354 ? 17.096 2.199 -11.134 1.00 88.62 354 GLU A CA 1
ATOM 2860 C C . GLU A 1 354 ? 16.967 3.353 -12.128 1.00 88.62 354 GLU A C 1
ATOM 2862 O O . GLU A 1 354 ? 16.366 3.212 -13.194 1.00 88.62 354 GLU A O 1
ATOM 2867 N N . PHE A 1 355 ? 17.579 4.491 -11.812 1.00 88.44 355 PHE A N 1
ATOM 2868 C CA . PHE A 1 355 ? 17.493 5.703 -12.624 1.00 88.44 355 PHE A CA 1
ATOM 2869 C C . PHE A 1 355 ? 18.785 5.948 -13.408 1.00 88.44 355 PHE A C 1
ATOM 2871 O O . PHE A 1 355 ? 19.881 5.669 -12.922 1.00 88.44 355 PHE A O 1
ATOM 2878 N N . LYS A 1 356 ? 18.672 6.460 -14.638 1.00 86.44 356 LYS A N 1
ATOM 2879 C CA . LYS A 1 356 ? 19.817 6.783 -15.508 1.00 86.44 356 LYS A CA 1
ATOM 2880 C C . LYS A 1 356 ? 19.612 8.130 -16.188 1.00 86.44 356 LYS A C 1
ATOM 2882 O O . LYS A 1 356 ? 18.514 8.412 -16.655 1.00 86.44 356 LYS A O 1
ATOM 2887 N N . VAL A 1 357 ? 20.667 8.934 -16.311 1.00 83.69 357 VAL A N 1
ATOM 2888 C CA . VAL A 1 357 ? 20.664 10.150 -17.141 1.00 83.69 357 VAL A CA 1
ATOM 2889 C C . VAL A 1 357 ? 21.437 9.878 -18.426 1.00 83.69 357 VAL A C 1
ATOM 2891 O O . VAL A 1 357 ? 22.550 9.358 -18.394 1.00 83.69 357 VAL A O 1
ATOM 2894 N N . TYR A 1 358 ? 20.847 10.234 -19.563 1.00 79.94 358 TYR A N 1
ATOM 2895 C CA . TYR A 1 358 ? 21.486 10.176 -20.873 1.00 79.94 358 TYR A CA 1
ATOM 2896 C C . TYR A 1 358 ? 21.716 11.606 -21.365 1.00 79.94 358 TYR A C 1
ATOM 2898 O O . TYR A 1 358 ? 20.753 12.351 -21.526 1.00 79.94 358 TYR A O 1
ATOM 2906 N N . HIS A 1 359 ? 22.969 11.998 -21.609 1.00 76.12 359 HIS A N 1
ATOM 2907 C CA . HIS A 1 359 ? 23.330 13.349 -22.060 1.00 76.12 359 HIS A CA 1
ATOM 2908 C C . HIS A 1 359 ? 23.443 13.454 -23.594 1.00 76.12 359 HIS A C 1
ATOM 2910 O O . HIS A 1 359 ? 23.747 12.474 -24.271 1.00 76.12 359 HIS A O 1
ATOM 2916 N N . LYS A 1 360 ? 23.226 14.660 -24.143 1.00 69.00 360 LYS A N 1
ATOM 2917 C CA . LYS A 1 360 ? 23.268 14.962 -25.591 1.00 69.00 360 LYS A CA 1
ATOM 2918 C C . LYS A 1 360 ? 24.674 14.926 -26.196 1.00 69.00 360 LYS A C 1
ATOM 2920 O O . LYS A 1 360 ? 24.813 14.623 -27.376 1.00 69.00 360 LYS A O 1
ATOM 2925 N N . LYS A 1 361 ? 25.709 15.272 -25.422 1.00 56.53 361 LYS A N 1
ATOM 2926 C CA . LYS A 1 361 ? 27.111 15.203 -25.860 1.00 56.53 361 LYS A CA 1
ATOM 2927 C C . LYS A 1 361 ? 27.678 13.837 -25.491 1.00 56.53 361 LYS A C 1
ATOM 2929 O O . LYS A 1 361 ? 27.834 13.543 -24.310 1.00 56.53 361 LYS A O 1
ATOM 2934 N N . ARG A 1 362 ? 28.020 13.033 -26.497 1.00 53.97 362 ARG A N 1
ATOM 2935 C CA . ARG A 1 362 ? 29.045 11.996 -26.345 1.00 53.97 362 ARG A CA 1
ATOM 2936 C C . ARG A 1 362 ? 30.385 12.640 -26.681 1.00 53.97 362 ARG A C 1
ATOM 2938 O O . ARG A 1 362 ? 30.451 13.419 -27.629 1.00 53.97 362 ARG A O 1
ATOM 2945 N N . ILE A 1 363 ? 31.410 12.371 -25.881 1.00 51.31 363 ILE A N 1
ATOM 2946 C CA . ILE A 1 363 ? 32.792 12.633 -26.286 1.00 51.31 363 ILE A CA 1
ATOM 2947 C C . ILE A 1 363 ? 33.009 11.738 -27.507 1.00 51.31 363 ILE A C 1
ATOM 2949 O O . ILE A 1 363 ? 32.863 10.521 -27.404 1.00 51.31 363 ILE A O 1
ATOM 2953 N N . VAL A 1 364 ? 33.195 12.355 -28.671 1.00 54.00 364 VAL A N 1
ATOM 2954 C CA . VAL A 1 364 ? 33.540 11.651 -29.905 1.00 54.00 364 VAL A CA 1
ATOM 2955 C C . VAL A 1 364 ? 35.051 11.742 -29.991 1.00 54.00 364 VAL A C 1
ATOM 2957 O O . VAL A 1 364 ? 35.576 12.832 -30.193 1.00 54.00 364 VAL A O 1
ATOM 2960 N N . GLU A 1 365 ? 35.730 10.627 -29.761 1.00 55.69 365 GLU A N 1
ATOM 2961 C CA . GLU A 1 365 ? 37.129 10.494 -30.167 1.00 55.69 365 GLU A CA 1
ATOM 2962 C C . GLU A 1 365 ? 37.134 10.296 -31.689 1.00 55.69 365 GLU A C 1
ATOM 2964 O O . GLU A 1 365 ? 36.255 9.609 -32.233 1.00 55.69 365 GLU A O 1
ATOM 2969 N N . GLU A 1 366 ? 38.055 10.946 -32.403 1.00 57.53 366 GLU A N 1
ATOM 2970 C CA . GLU A 1 366 ? 38.198 10.687 -33.832 1.00 57.53 366 GLU A CA 1
ATOM 2971 C C . GLU A 1 366 ? 38.665 9.239 -33.991 1.00 57.53 366 GLU A C 1
ATOM 2973 O O . GLU A 1 366 ? 39.614 8.800 -33.348 1.00 57.53 366 GLU A O 1
ATOM 2978 N N . ALA A 1 367 ? 37.958 8.454 -34.812 1.00 54.53 367 ALA A N 1
ATOM 2979 C CA . ALA A 1 367 ? 38.245 7.026 -34.960 1.00 54.53 367 ALA A CA 1
ATOM 2980 C C . ALA A 1 367 ? 39.701 6.763 -35.388 1.00 54.53 367 ALA A C 1
ATOM 2982 O O . ALA A 1 367 ? 40.205 5.678 -35.124 1.00 54.53 367 ALA A O 1
ATOM 2983 N N . GLU A 1 368 ? 40.335 7.757 -36.021 1.00 55.00 368 GLU A N 1
ATOM 2984 C CA . GLU A 1 368 ? 41.728 7.806 -36.480 1.00 55.00 368 GLU A CA 1
ATOM 2985 C C . GLU A 1 368 ? 42.741 7.765 -35.321 1.00 55.00 368 GLU A C 1
ATOM 2987 O O . GLU A 1 368 ? 43.764 7.090 -35.444 1.00 55.00 368 GLU A O 1
ATOM 2992 N N . ASP A 1 369 ? 42.411 8.356 -34.169 1.00 57.53 369 ASP A N 1
ATOM 2993 C CA . ASP A 1 369 ? 43.258 8.364 -32.967 1.00 57.53 369 ASP A CA 1
ATOM 2994 C C . ASP A 1 369 ? 43.238 7.018 -32.217 1.00 57.53 369 ASP A C 1
ATOM 2996 O O . ASP A 1 369 ? 44.139 6.712 -31.441 1.00 57.53 369 ASP A O 1
ATOM 3000 N N . LEU A 1 370 ? 42.221 6.183 -32.471 1.00 58.16 370 LEU A N 1
ATOM 3001 C CA . LEU A 1 370 ? 42.005 4.879 -31.824 1.00 58.16 370 LEU A CA 1
ATOM 3002 C C . LEU A 1 370 ? 42.446 3.684 -32.679 1.00 58.16 370 LEU A C 1
ATOM 3004 O O . LEU A 1 370 ? 42.357 2.530 -32.247 1.00 58.16 370 LEU A O 1
ATOM 3008 N N . VAL A 1 371 ? 42.911 3.937 -33.906 1.00 56.59 371 VAL A N 1
ATOM 3009 C CA . VAL A 1 371 ? 43.290 2.896 -34.874 1.00 56.59 371 VAL A CA 1
ATOM 3010 C C . VAL A 1 371 ? 44.446 2.039 -34.351 1.00 56.59 371 VAL A C 1
ATOM 3012 O O . VAL A 1 371 ? 44.549 0.883 -34.720 1.00 56.59 371 VAL A O 1
ATOM 3015 N N . SER A 1 372 ? 45.308 2.519 -33.457 1.00 56.56 372 SER A N 1
ATOM 3016 C CA . SER A 1 372 ? 46.410 1.699 -32.928 1.00 56.56 372 SER A CA 1
ATOM 3017 C C . SER A 1 372 ? 46.020 0.719 -31.812 1.00 56.56 372 SER A C 1
ATOM 3019 O O . SER A 1 372 ? 46.855 -0.105 -31.446 1.00 56.56 372 SER A O 1
ATOM 3021 N N . GLU A 1 373 ? 44.794 0.774 -31.273 1.00 61.91 373 GLU A N 1
ATOM 3022 C CA . GLU A 1 373 ? 44.491 0.181 -29.955 1.00 61.91 373 GLU A CA 1
ATOM 3023 C C . GLU A 1 373 ? 43.387 -0.891 -29.931 1.00 61.91 373 GLU A C 1
ATOM 3025 O O . GLU A 1 373 ? 43.291 -1.622 -28.951 1.00 61.91 373 GLU A O 1
ATOM 3030 N N . SER A 1 374 ? 42.579 -1.045 -30.990 1.00 75.06 374 SER A N 1
ATOM 3031 C CA . SER A 1 374 ? 41.550 -2.101 -31.068 1.00 75.06 374 SER A CA 1
ATOM 3032 C C . SER A 1 374 ? 41.506 -2.768 -32.450 1.00 75.06 374 SER A C 1
ATOM 3034 O O . SER A 1 374 ? 41.296 -2.083 -33.463 1.00 75.06 374 SER A O 1
ATOM 3036 N N . PRO A 1 375 ? 41.607 -4.113 -32.532 1.00 77.31 375 PRO A N 1
ATOM 3037 C CA . PRO A 1 375 ? 41.446 -4.860 -33.783 1.00 77.31 375 PRO A CA 1
ATOM 3038 C C . PRO A 1 375 ? 40.095 -4.617 -34.475 1.00 77.31 375 PRO A C 1
ATOM 3040 O O . PRO A 1 375 ? 40.001 -4.681 -35.704 1.00 77.31 375 PRO A O 1
ATOM 3043 N N . VAL A 1 376 ? 39.049 -4.310 -33.698 1.00 82.88 376 VAL A N 1
ATOM 3044 C CA . VAL A 1 376 ? 37.704 -4.004 -34.205 1.00 82.88 376 VAL A CA 1
ATOM 3045 C C . VAL A 1 376 ? 37.693 -2.660 -34.924 1.00 82.88 376 VAL A C 1
ATOM 3047 O O . VAL A 1 376 ? 37.210 -2.569 -36.055 1.00 82.88 376 VAL A O 1
ATOM 3050 N N . ILE A 1 377 ? 38.262 -1.629 -34.295 1.00 82.81 377 ILE A N 1
ATOM 3051 C CA . ILE A 1 377 ? 38.340 -0.280 -34.864 1.00 82.81 377 ILE A CA 1
ATOM 3052 C C . ILE A 1 377 ? 39.197 -0.289 -36.130 1.00 82.81 377 ILE A C 1
ATOM 3054 O O . ILE A 1 377 ? 38.739 0.188 -37.167 1.00 82.81 377 ILE A O 1
ATOM 3058 N N . LEU A 1 378 ? 40.371 -0.930 -36.088 1.00 81.69 378 LEU A N 1
ATOM 3059 C CA . LEU A 1 378 ? 41.262 -1.115 -37.242 1.00 81.69 378 LEU A CA 1
ATOM 3060 C C . LEU A 1 378 ? 40.532 -1.645 -38.474 1.00 81.69 378 LEU A C 1
ATOM 3062 O O . LEU A 1 378 ? 40.626 -1.094 -39.574 1.00 81.69 378 LEU A O 1
ATOM 3066 N N . LYS A 1 379 ? 39.795 -2.742 -38.286 1.00 83.31 379 LYS A N 1
ATOM 3067 C CA . LYS A 1 379 ? 39.131 -3.450 -39.376 1.00 83.31 379 LYS A CA 1
ATOM 3068 C C . LYS A 1 379 ? 37.994 -2.623 -39.981 1.00 83.31 379 LYS A C 1
ATOM 3070 O O . LYS A 1 379 ? 37.841 -2.615 -41.201 1.00 83.31 379 LYS A O 1
ATOM 3075 N N . LEU A 1 380 ? 37.224 -1.920 -39.150 1.00 88.25 380 LEU A N 1
ATOM 3076 C CA . LEU A 1 380 ? 36.058 -1.142 -39.582 1.00 88.25 380 LEU A CA 1
ATOM 3077 C C . LEU A 1 380 ? 36.426 0.251 -40.122 1.00 88.25 380 LEU A C 1
ATOM 3079 O O . LEU A 1 380 ? 35.768 0.744 -41.042 1.00 88.25 380 LEU A O 1
ATOM 3083 N N . ALA A 1 381 ? 37.492 0.871 -39.611 1.00 85.69 381 ALA A N 1
ATOM 3084 C CA . ALA A 1 381 ? 37.991 2.161 -40.087 1.00 85.69 381 ALA A CA 1
ATOM 3085 C C . ALA A 1 381 ? 38.461 2.092 -41.549 1.00 85.69 381 ALA A C 1
ATOM 3087 O O . ALA A 1 381 ? 38.185 3.010 -42.319 1.00 85.69 381 ALA A O 1
ATOM 3088 N N . LYS A 1 382 ? 39.075 0.972 -41.966 1.00 84.19 382 LYS A N 1
ATOM 3089 C CA . LYS A 1 382 ? 39.568 0.760 -43.342 1.00 84.19 382 LYS A CA 1
ATOM 3090 C C . LYS A 1 382 ? 38.499 0.985 -44.418 1.00 84.19 382 LYS A C 1
ATOM 3092 O O . LYS A 1 382 ? 38.805 1.520 -45.478 1.00 84.19 382 LYS A O 1
ATOM 3097 N N . ASN A 1 383 ? 37.254 0.601 -44.137 1.00 87.25 383 ASN A N 1
ATOM 3098 C CA . ASN A 1 383 ? 36.121 0.772 -45.053 1.00 87.25 383 ASN A CA 1
ATOM 3099 C C . ASN A 1 383 ? 35.226 1.954 -44.664 1.00 87.25 383 ASN A C 1
ATOM 3101 O O . ASN A 1 383 ? 34.062 2.026 -45.063 1.00 87.25 383 ASN A O 1
ATOM 3105 N N . ASN A 1 384 ? 35.755 2.873 -43.855 1.00 88.44 384 ASN A N 1
ATOM 3106 C CA . ASN A 1 384 ? 35.066 4.063 -43.398 1.00 88.44 384 ASN A CA 1
ATOM 3107 C C . ASN A 1 384 ? 33.745 3.762 -42.658 1.00 88.44 384 ASN A C 1
ATOM 3109 O O . ASN A 1 384 ? 32.784 4.517 -42.795 1.00 88.44 384 ASN A O 1
ATOM 3113 N N . MET A 1 385 ? 33.659 2.661 -41.899 1.00 91.50 385 MET A N 1
ATOM 3114 C CA . MET A 1 385 ? 32.397 2.181 -41.311 1.00 91.50 385 MET A CA 1
ATOM 3115 C C . MET A 1 385 ? 32.070 2.746 -39.926 1.00 91.50 385 MET A C 1
ATOM 3117 O O . MET A 1 385 ? 31.029 2.409 -39.374 1.00 91.50 385 MET A O 1
ATOM 3121 N N . LEU A 1 386 ? 32.917 3.590 -39.339 1.00 88.50 386 LEU A N 1
ATOM 3122 C CA . LEU A 1 386 ? 32.751 4.061 -37.961 1.00 88.50 386 LEU A CA 1
ATOM 3123 C C . LEU A 1 386 ? 32.196 5.485 -37.897 1.00 88.50 386 LEU A C 1
ATOM 3125 O O . LEU A 1 386 ? 32.594 6.363 -38.659 1.00 88.50 386 LEU A O 1
ATOM 3129 N N . SER A 1 387 ? 31.285 5.723 -36.955 1.00 85.25 387 SER A N 1
ATOM 3130 C CA . SER A 1 387 ? 30.817 7.060 -36.577 1.00 85.25 387 SER A CA 1
ATOM 3131 C C . SER A 1 387 ? 30.399 7.096 -35.104 1.00 85.25 387 SER A C 1
ATOM 3133 O O . SER A 1 387 ? 29.942 6.090 -34.564 1.00 85.25 387 SER A O 1
ATOM 3135 N N . ASN A 1 388 ? 30.531 8.260 -34.455 1.00 78.25 388 ASN A N 1
ATOM 3136 C CA . ASN A 1 388 ? 30.201 8.467 -33.036 1.00 78.25 388 ASN A CA 1
ATOM 3137 C C . ASN A 1 388 ? 30.843 7.432 -32.095 1.00 78.25 388 ASN A C 1
ATOM 3139 O O . ASN A 1 388 ? 30.147 6.835 -31.270 1.00 78.25 388 ASN A O 1
ATOM 3143 N N . VAL A 1 389 ? 32.149 7.204 -32.253 1.00 80.56 389 VAL A N 1
ATOM 3144 C CA . VAL A 1 389 ? 32.908 6.279 -31.407 1.00 80.56 389 VAL A CA 1
ATOM 3145 C C . VAL A 1 389 ? 33.025 6.861 -30.000 1.00 80.56 389 VAL A C 1
ATOM 3147 O O . VAL A 1 389 ? 33.324 8.040 -29.821 1.00 80.56 389 VAL A O 1
ATOM 3150 N N . THR A 1 390 ? 32.735 6.043 -28.995 1.00 77.31 390 THR A N 1
ATOM 3151 C CA . THR A 1 390 ? 32.890 6.371 -27.580 1.00 77.31 390 THR A CA 1
ATOM 3152 C C . THR A 1 390 ? 33.719 5.280 -26.917 1.00 77.31 390 THR A C 1
ATOM 3154 O O . THR A 1 390 ? 33.337 4.108 -26.955 1.00 77.31 390 THR A O 1
ATOM 3157 N N . ARG A 1 391 ? 34.828 5.677 -26.291 1.00 75.81 391 ARG A N 1
ATOM 3158 C CA . ARG A 1 391 ? 35.689 4.819 -25.476 1.00 75.81 391 ARG A CA 1
ATOM 3159 C C . ARG A 1 391 ? 35.379 5.030 -23.999 1.00 75.81 391 ARG A C 1
ATOM 3161 O O . ARG A 1 391 ? 35.252 6.160 -23.531 1.00 75.81 391 ARG A O 1
ATOM 3168 N N . ILE A 1 392 ? 35.228 3.935 -23.259 1.00 71.56 392 ILE A N 1
ATOM 3169 C CA . ILE A 1 392 ? 35.082 3.949 -21.803 1.00 71.56 392 ILE A CA 1
ATOM 3170 C C . ILE A 1 392 ? 36.082 2.955 -21.227 1.00 71.56 392 ILE A C 1
ATOM 3172 O O . ILE A 1 392 ? 35.895 1.741 -21.321 1.00 71.56 392 ILE A O 1
ATOM 3176 N N . GLU A 1 393 ? 37.128 3.485 -20.607 1.00 63.88 393 GLU A N 1
ATOM 3177 C CA . GLU A 1 393 ? 38.106 2.693 -19.875 1.00 63.88 393 GLU A CA 1
ATOM 3178 C C . GLU A 1 393 ? 37.609 2.452 -18.451 1.00 63.88 393 GLU A C 1
ATOM 3180 O O . GLU A 1 393 ? 37.259 3.389 -17.728 1.00 63.88 393 GLU A O 1
ATOM 3185 N N . ARG A 1 394 ? 37.526 1.182 -18.053 1.00 62.81 394 ARG A N 1
ATOM 3186 C CA . ARG A 1 394 ? 37.193 0.804 -16.681 1.00 62.81 394 ARG A CA 1
ATOM 3187 C C . ARG A 1 394 ? 38.446 0.268 -16.009 1.00 62.81 394 ARG A C 1
ATOM 3189 O O . ARG A 1 394 ? 38.890 -0.836 -16.315 1.00 62.81 394 ARG A O 1
ATOM 3196 N N . ILE A 1 395 ? 38.976 1.055 -15.075 1.00 51.06 395 ILE A N 1
ATOM 3197 C CA . ILE A 1 395 ? 40.060 0.641 -14.183 1.00 51.06 395 ILE A CA 1
ATOM 3198 C C . ILE A 1 395 ? 39.442 -0.260 -13.109 1.00 51.06 395 ILE A C 1
ATOM 3200 O O . ILE A 1 395 ? 39.033 0.186 -12.039 1.00 51.06 395 ILE A O 1
ATOM 3204 N N . ASP A 1 396 ? 39.289 -1.530 -13.453 1.00 60.50 396 ASP A N 1
ATOM 3205 C CA . ASP A 1 396 ? 39.009 -2.617 -12.524 1.00 60.50 396 ASP A CA 1
ATOM 3206 C C . ASP A 1 396 ? 40.097 -3.691 -12.653 1.00 60.50 396 ASP A C 1
ATOM 3208 O O . ASP A 1 396 ? 40.995 -3.580 -13.485 1.00 60.50 396 ASP A O 1
ATOM 3212 N N . GLU A 1 397 ? 40.033 -4.726 -11.813 1.00 50.88 397 GLU A N 1
ATOM 3213 C CA . GLU A 1 397 ? 40.989 -5.849 -11.766 1.00 50.88 397 GLU A CA 1
ATOM 3214 C C . GLU A 1 397 ? 41.266 -6.528 -13.124 1.00 50.88 397 GLU A C 1
ATOM 3216 O O . GLU A 1 397 ? 42.260 -7.240 -13.244 1.00 50.88 397 GLU A O 1
ATOM 3221 N N . HIS A 1 398 ? 40.438 -6.289 -14.149 1.00 56.69 398 HIS A N 1
ATOM 3222 C CA . HIS A 1 398 ? 40.546 -6.902 -15.472 1.00 56.69 398 HIS A CA 1
ATOM 3223 C C . HIS A 1 398 ? 40.865 -5.915 -16.614 1.00 56.69 398 HIS A C 1
ATOM 3225 O O . HIS A 1 398 ? 40.819 -6.350 -17.763 1.00 56.69 398 HIS A O 1
ATOM 3231 N N . HIS A 1 399 ? 41.149 -4.630 -16.330 1.00 61.56 399 HIS A N 1
ATOM 3232 C CA . HIS A 1 399 ? 41.430 -3.566 -17.321 1.00 61.56 399 HIS A CA 1
ATOM 3233 C C . HIS A 1 399 ? 40.561 -3.674 -18.586 1.00 61.56 399 HIS A C 1
ATOM 3235 O O . HIS A 1 399 ? 40.997 -4.111 -19.651 1.00 61.56 399 HIS A O 1
ATOM 3241 N N . ARG A 1 400 ? 39.282 -3.308 -18.459 1.00 71.06 400 ARG A N 1
ATOM 3242 C CA . ARG A 1 400 ? 38.297 -3.496 -19.533 1.00 71.06 400 ARG A CA 1
ATOM 3243 C C . ARG A 1 400 ? 38.163 -2.243 -20.386 1.00 71.06 400 ARG A C 1
ATOM 3245 O O . ARG A 1 400 ? 37.819 -1.174 -19.873 1.00 71.06 400 ARG A O 1
ATOM 3252 N N . ILE A 1 401 ? 38.316 -2.403 -21.698 1.00 73.50 401 ILE A N 1
ATOM 3253 C CA . ILE A 1 401 ? 38.050 -1.348 -22.681 1.00 73.50 401 ILE A CA 1
ATOM 3254 C C . ILE A 1 401 ? 36.659 -1.588 -23.265 1.00 73.50 401 ILE A C 1
ATOM 3256 O O . ILE A 1 401 ? 36.401 -2.602 -23.908 1.00 73.50 401 ILE A O 1
ATOM 3260 N N . CYS A 1 402 ? 35.731 -0.662 -23.022 1.00 80.19 402 CYS A N 1
ATOM 3261 C CA . CYS A 1 402 ? 34.405 -0.689 -23.634 1.00 80.19 402 CYS A CA 1
ATOM 3262 C C . CYS A 1 402 ? 34.365 0.305 -24.796 1.00 80.19 402 CYS A C 1
ATOM 3264 O O . CYS A 1 402 ? 34.570 1.503 -24.594 1.00 80.19 402 CYS A O 1
ATOM 3266 N N . LEU A 1 403 ? 34.056 -0.184 -25.992 1.00 84.25 403 LEU A N 1
ATOM 3267 C CA . LEU A 1 403 ? 33.879 0.624 -27.193 1.00 84.25 403 LEU A CA 1
ATOM 3268 C C . LEU A 1 403 ? 32.415 0.591 -27.606 1.00 84.25 403 LEU A C 1
ATOM 3270 O O . LEU A 1 403 ? 31.812 -0.476 -27.655 1.00 84.25 403 LEU A O 1
ATOM 3274 N N . ASP A 1 404 ? 31.852 1.747 -27.930 1.00 85.56 404 ASP A N 1
ATOM 3275 C CA . ASP A 1 404 ? 30.487 1.898 -28.430 1.00 85.56 404 ASP A CA 1
ATOM 3276 C C . ASP A 1 404 ? 30.503 2.797 -29.672 1.00 85.56 404 ASP A C 1
ATOM 3278 O O . ASP A 1 404 ? 30.989 3.925 -29.609 1.00 85.56 404 ASP A O 1
ATOM 3282 N N . PHE A 1 405 ? 29.964 2.335 -30.803 1.00 88.19 405 PHE A N 1
ATOM 3283 C CA . PHE A 1 405 ? 29.981 3.099 -32.054 1.00 88.19 405 PHE A CA 1
ATOM 3284 C C . PHE A 1 405 ? 28.795 2.787 -32.974 1.00 88.19 405 PHE A C 1
ATOM 3286 O O . PHE A 1 405 ? 28.150 1.736 -32.906 1.00 88.19 405 PHE A O 1
ATOM 3293 N N . ASN A 1 406 ? 28.505 3.725 -33.873 1.00 90.31 406 ASN A N 1
ATOM 3294 C CA . ASN A 1 406 ? 27.541 3.531 -34.947 1.00 90.31 406 ASN A CA 1
ATOM 3295 C C . ASN A 1 406 ? 28.262 3.071 -36.217 1.00 90.31 406 ASN A C 1
ATOM 3297 O O . ASN A 1 406 ? 29.324 3.589 -36.572 1.00 90.31 406 ASN A O 1
ATOM 3301 N N . LEU A 1 407 ? 27.629 2.156 -36.939 1.00 92.81 407 LEU A N 1
ATOM 3302 C CA . LEU A 1 407 ? 28.066 1.689 -38.241 1.00 92.81 407 LEU A CA 1
ATOM 3303 C C . LEU A 1 407 ? 27.510 2.595 -39.349 1.00 92.81 407 LEU A C 1
ATOM 3305 O O . LEU A 1 407 ? 26.297 2.807 -39.435 1.00 92.81 407 LEU A O 1
ATOM 3309 N N . ARG A 1 408 ? 28.397 3.081 -40.218 1.00 91.81 408 ARG A N 1
ATOM 3310 C CA . ARG A 1 408 ? 28.086 3.779 -41.479 1.00 91.81 408 ARG A CA 1
ATOM 3311 C C . ARG A 1 408 ? 28.624 2.994 -42.684 1.00 91.81 408 ARG A C 1
ATOM 3313 O O . ARG A 1 408 ? 29.314 1.995 -42.492 1.00 91.81 408 ARG A O 1
ATOM 3320 N N . ASN A 1 409 ? 28.318 3.409 -43.913 1.00 93.38 409 ASN A N 1
ATOM 3321 C CA . ASN A 1 409 ? 28.730 2.737 -45.151 1.00 93.38 409 ASN A CA 1
ATOM 3322 C C . ASN A 1 409 ? 28.377 1.240 -45.163 1.00 93.38 409 ASN A C 1
ATOM 3324 O O . ASN A 1 409 ? 29.190 0.384 -45.513 1.00 93.38 409 ASN A O 1
ATOM 3328 N N . ARG A 1 410 ? 27.152 0.899 -44.755 1.00 94.88 410 ARG A N 1
ATOM 3329 C CA . ARG A 1 410 ? 26.707 -0.488 -44.515 1.00 94.88 410 ARG A CA 1
ATOM 3330 C C . ARG A 1 410 ? 26.270 -1.225 -45.783 1.00 94.88 410 ARG A C 1
ATOM 3332 O O . ARG A 1 410 ? 25.205 -1.839 -45.825 1.00 94.88 410 ARG A O 1
ATOM 3339 N N . THR A 1 411 ? 27.093 -1.152 -46.824 1.00 95.50 411 THR A N 1
ATOM 3340 C CA . THR A 1 411 ? 26.907 -1.927 -48.057 1.00 95.50 411 THR A CA 1
ATOM 3341 C C . THR A 1 411 ? 27.066 -3.422 -47.780 1.00 95.50 411 THR A C 1
ATOM 3343 O O . THR A 1 411 ? 27.712 -3.829 -46.812 1.00 95.50 411 THR A O 1
ATOM 3346 N N . ASN A 1 412 ? 26.515 -4.267 -48.648 1.00 96.06 412 ASN A N 1
ATOM 3347 C CA . ASN A 1 412 ? 26.636 -5.718 -48.523 1.00 96.06 412 ASN A CA 1
ATOM 3348 C C . ASN A 1 412 ? 28.093 -6.179 -48.464 1.00 96.06 412 ASN A C 1
ATOM 3350 O O . ASN A 1 412 ? 28.388 -7.131 -47.745 1.00 96.06 412 ASN A O 1
ATOM 3354 N N . GLU A 1 413 ? 28.981 -5.513 -49.207 1.00 95.56 413 GLU A N 1
ATOM 3355 C CA . GLU A 1 413 ? 30.411 -5.818 -49.201 1.00 95.56 413 GLU A CA 1
ATOM 3356 C C . GLU A 1 413 ? 31.033 -5.500 -47.842 1.00 95.56 413 GLU A C 1
ATOM 3358 O O . GLU A 1 413 ? 31.608 -6.379 -47.206 1.00 95.56 413 GLU A O 1
ATOM 3363 N N . ASN A 1 414 ? 30.811 -4.288 -47.336 1.00 95.56 414 ASN A N 1
ATOM 3364 C CA . ASN A 1 414 ? 31.348 -3.842 -46.054 1.00 95.56 414 ASN A CA 1
ATOM 3365 C C . ASN A 1 414 ? 30.811 -4.668 -44.873 1.00 95.56 414 ASN A C 1
ATOM 3367 O O . ASN A 1 414 ? 31.537 -4.979 -43.930 1.00 95.56 414 ASN A O 1
ATOM 3371 N N . MET A 1 415 ? 29.551 -5.104 -44.932 1.00 96.38 415 MET A N 1
ATOM 3372 C CA . MET A 1 415 ? 28.967 -5.953 -43.890 1.00 96.38 415 MET A CA 1
ATOM 3373 C C . MET A 1 415 ? 29.603 -7.352 -43.818 1.00 96.38 415 MET A C 1
ATOM 3375 O O . MET A 1 415 ? 29.532 -7.984 -42.762 1.00 96.38 415 MET A O 1
ATOM 3379 N N . LYS A 1 416 ? 30.279 -7.839 -44.874 1.00 94.69 416 LYS A N 1
ATOM 3380 C CA . LYS A 1 416 ? 31.064 -9.087 -44.794 1.00 94.69 416 LYS A CA 1
ATOM 3381 C C . LYS A 1 416 ? 32.187 -8.974 -43.771 1.00 94.69 416 LYS A C 1
ATOM 3383 O O . LYS A 1 416 ? 32.409 -9.932 -43.036 1.00 94.69 416 LYS A O 1
ATOM 3388 N N . ASP A 1 417 ? 32.840 -7.817 -43.684 1.00 91.44 417 ASP A N 1
ATOM 3389 C CA . ASP A 1 417 ? 33.910 -7.587 -42.713 1.00 91.44 417 ASP A CA 1
ATOM 3390 C C . ASP A 1 417 ? 33.380 -7.585 -41.274 1.00 91.44 417 ASP A C 1
ATOM 3392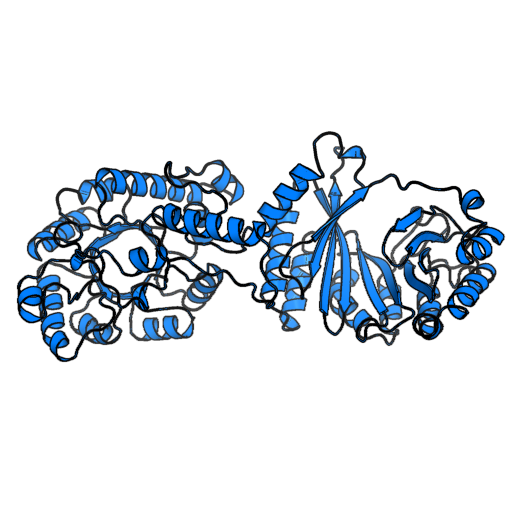 O O . ASP A 1 417 ? 34.016 -8.163 -40.395 1.00 91.44 417 ASP A O 1
ATOM 3396 N N . VAL A 1 418 ? 32.179 -7.042 -41.040 1.00 94.38 418 VAL A N 1
ATOM 3397 C CA . VAL A 1 418 ? 31.500 -7.131 -39.733 1.00 94.38 418 VAL A CA 1
ATOM 3398 C C . VAL A 1 418 ? 31.215 -8.590 -39.372 1.00 94.38 418 VAL A C 1
ATOM 3400 O O . VAL A 1 418 ? 31.484 -9.021 -38.254 1.00 94.38 418 VAL A O 1
ATOM 3403 N N . PHE A 1 419 ? 30.697 -9.386 -40.310 1.00 96.12 419 PHE A N 1
ATOM 3404 C CA . PHE A 1 419 ? 30.412 -10.799 -40.047 1.00 96.12 419 PHE A CA 1
ATOM 3405 C C . PHE A 1 419 ? 31.675 -11.639 -39.855 1.00 96.12 419 PHE A C 1
ATOM 3407 O O . PHE A 1 419 ? 31.660 -12.546 -39.029 1.00 96.12 419 PHE A O 1
ATOM 3414 N N . PHE A 1 420 ? 32.751 -11.336 -40.582 1.00 92.38 420 PHE A N 1
ATOM 3415 C CA . PHE A 1 420 ? 34.052 -11.971 -40.390 1.00 92.38 420 PHE A CA 1
ATOM 3416 C C . PHE A 1 420 ? 34.620 -11.651 -39.005 1.00 92.38 420 PHE A C 1
ATOM 3418 O O . PHE A 1 420 ? 35.093 -12.545 -38.310 1.00 92.38 420 PHE A O 1
ATOM 3425 N N . LEU A 1 421 ? 34.494 -10.396 -38.566 1.00 90.81 421 LEU A N 1
ATOM 3426 C CA . LEU A 1 421 ? 34.891 -9.979 -37.228 1.00 90.81 421 LEU A CA 1
ATOM 3427 C C . LEU A 1 421 ? 34.126 -10.765 -36.154 1.00 90.81 421 LEU A C 1
ATOM 3429 O O . LEU A 1 421 ? 34.753 -11.363 -35.288 1.00 90.81 421 LEU A O 1
ATOM 3433 N N . VAL A 1 422 ? 32.793 -10.841 -36.249 1.00 92.44 422 VAL A N 1
ATOM 3434 C CA . VAL A 1 422 ? 31.961 -11.642 -35.327 1.00 92.44 422 VAL A CA 1
ATOM 3435 C C . VAL A 1 422 ? 32.351 -13.123 -35.355 1.00 92.44 422 VAL A C 1
ATOM 3437 O O . VAL A 1 422 ? 32.366 -13.769 -34.313 1.00 92.44 422 VAL A O 1
ATOM 3440 N N . GLN A 1 423 ? 32.695 -13.658 -36.529 1.00 91.50 423 GLN A N 1
ATOM 3441 C CA . GLN A 1 423 ? 33.142 -15.043 -36.679 1.00 91.50 423 GLN A CA 1
ATOM 3442 C C . GLN A 1 423 ? 34.484 -15.318 -35.988 1.00 91.50 423 GLN A C 1
ATOM 3444 O O . GLN A 1 423 ? 34.730 -16.453 -35.609 1.00 91.50 423 GLN A O 1
ATOM 3449 N N . SER A 1 424 ? 35.336 -14.303 -35.831 1.00 87.31 424 SER A N 1
ATOM 3450 C CA . SER A 1 424 ? 36.614 -14.407 -35.113 1.00 87.31 424 SER A CA 1
ATOM 3451 C C . SER A 1 424 ? 36.519 -14.161 -33.600 1.00 87.31 424 SER A C 1
ATOM 3453 O O . SER A 1 424 ? 37.545 -14.182 -32.924 1.00 87.31 424 SER A O 1
ATOM 3455 N N . MET A 1 425 ? 35.323 -13.896 -33.060 1.00 89.25 425 MET A N 1
ATOM 3456 C CA . MET A 1 425 ? 35.117 -13.706 -31.617 1.00 89.25 425 MET A CA 1
ATOM 3457 C C . MET A 1 425 ? 34.963 -15.048 -30.893 1.00 89.25 425 MET A C 1
ATOM 3459 O O . MET A 1 425 ? 34.763 -16.076 -31.529 1.00 89.25 425 MET A O 1
ATOM 3463 N N . GLY A 1 426 ? 35.015 -15.038 -29.556 1.00 85.12 426 GLY A N 1
ATOM 3464 C CA . GLY A 1 426 ? 34.869 -16.258 -28.752 1.00 85.12 426 GLY A CA 1
ATOM 3465 C C . GLY A 1 426 ? 33.564 -17.024 -29.018 1.00 85.12 426 GLY A C 1
ATOM 3466 O O . GLY A 1 426 ? 32.553 -16.429 -29.407 1.00 85.12 426 GLY A O 1
ATOM 3467 N N . ASP A 1 427 ? 33.588 -18.337 -28.762 1.00 84.00 427 ASP A N 1
ATOM 3468 C CA . ASP A 1 427 ? 32.559 -19.313 -29.162 1.00 84.00 427 ASP A CA 1
ATOM 3469 C C . ASP A 1 427 ? 31.120 -18.858 -28.871 1.00 84.00 427 ASP A C 1
ATOM 3471 O O . ASP A 1 427 ? 30.261 -18.909 -29.754 1.00 84.00 427 ASP A O 1
ATOM 3475 N N . GLY A 1 428 ? 30.855 -18.313 -27.677 1.00 85.88 428 GLY A N 1
ATOM 3476 C CA . GLY A 1 428 ? 29.516 -17.848 -27.294 1.00 85.88 428 GLY A CA 1
ATOM 3477 C C . GLY A 1 428 ? 28.947 -16.730 -28.183 1.00 85.88 428 GLY A C 1
ATOM 3478 O O . GLY A 1 428 ? 27.729 -16.634 -28.353 1.00 85.88 428 GLY A O 1
ATOM 3479 N N . ILE A 1 429 ? 29.809 -15.913 -28.796 1.00 90.38 429 ILE A N 1
ATOM 3480 C CA . ILE A 1 429 ? 29.429 -14.854 -29.742 1.00 90.38 429 ILE A CA 1
ATOM 3481 C C . ILE A 1 429 ? 29.381 -15.406 -31.171 1.00 90.38 429 ILE A C 1
ATOM 3483 O O . ILE A 1 429 ? 28.417 -15.142 -31.897 1.00 90.38 429 ILE A O 1
ATOM 3487 N N . GLN A 1 430 ? 30.381 -16.195 -31.574 1.00 90.75 430 GLN A N 1
ATOM 3488 C CA . GLN A 1 430 ? 30.451 -16.783 -32.913 1.00 90.75 430 GLN A CA 1
ATOM 3489 C C . GLN A 1 430 ? 29.221 -17.656 -33.220 1.00 90.75 430 GLN A C 1
ATOM 3491 O O . GLN A 1 430 ? 28.655 -17.563 -34.313 1.00 90.75 430 GLN A O 1
ATOM 3496 N N . GLU A 1 431 ? 28.747 -18.448 -32.252 1.00 91.88 431 GLU A N 1
ATOM 3497 C CA . GLU A 1 431 ? 27.531 -19.272 -32.364 1.00 91.88 431 GLU A CA 1
ATOM 3498 C C . GLU A 1 431 ? 26.280 -18.454 -32.740 1.00 91.88 431 GLU A C 1
ATOM 3500 O O . GLU A 1 431 ? 25.336 -18.977 -33.338 1.00 91.88 431 GLU A O 1
ATOM 3505 N N . LYS A 1 432 ? 26.256 -17.151 -32.427 1.00 93.19 432 LYS A N 1
ATOM 3506 C CA . LYS A 1 432 ? 25.125 -16.249 -32.700 1.00 93.19 432 LYS A CA 1
ATOM 3507 C C . LYS A 1 432 ? 25.165 -15.629 -34.094 1.00 93.19 432 LYS A C 1
ATOM 3509 O O . LYS A 1 432 ? 24.200 -14.972 -34.488 1.00 93.19 432 LYS A O 1
ATOM 3514 N N . LEU A 1 433 ? 26.212 -15.866 -34.885 1.00 95.25 433 LEU A N 1
ATOM 3515 C CA . LEU A 1 433 ? 26.358 -15.308 -36.232 1.00 95.25 433 LEU A CA 1
ATOM 3516 C C . LEU A 1 433 ? 25.156 -15.572 -37.167 1.00 95.25 433 LEU A C 1
ATOM 3518 O O . LEU A 1 433 ? 24.750 -14.633 -37.859 1.00 95.25 433 LEU A O 1
ATOM 3522 N N . PRO A 1 434 ? 24.533 -16.772 -37.207 1.00 95.38 434 PRO A N 1
ATOM 3523 C CA . PRO A 1 434 ? 23.342 -16.998 -38.032 1.00 95.38 434 PRO A CA 1
ATOM 3524 C C . PRO A 1 434 ? 22.168 -16.093 -37.637 1.00 95.38 434 PRO A C 1
ATOM 3526 O O . PRO A 1 434 ? 21.509 -15.513 -38.503 1.00 95.38 434 PRO A O 1
ATOM 3529 N N . LEU A 1 435 ? 21.948 -15.912 -36.331 1.00 95.19 435 LEU A N 1
ATOM 3530 C CA . LEU A 1 435 ? 20.920 -15.022 -35.793 1.00 95.19 435 LEU A CA 1
ATOM 3531 C C . LEU A 1 435 ? 21.229 -13.555 -36.114 1.00 95.19 435 LEU A C 1
ATOM 3533 O O . LEU A 1 435 ? 20.350 -12.830 -36.577 1.00 95.19 435 LEU A O 1
ATOM 3537 N N . ILE A 1 436 ? 22.485 -13.135 -35.940 1.00 96.88 436 ILE A N 1
ATOM 3538 C CA . ILE A 1 436 ? 22.952 -11.783 -36.272 1.00 96.88 436 ILE A CA 1
ATOM 3539 C C . ILE A 1 436 ? 22.714 -11.482 -37.752 1.00 96.88 436 ILE A C 1
ATOM 3541 O O . ILE A 1 436 ? 22.171 -10.430 -38.074 1.00 96.88 436 ILE A O 1
ATOM 3545 N N . LYS A 1 437 ? 23.053 -12.407 -38.660 1.00 97.25 437 LYS A N 1
ATOM 3546 C CA . LYS A 1 437 ? 22.790 -12.253 -40.101 1.00 97.25 437 LYS A CA 1
ATOM 3547 C C . LYS A 1 437 ? 21.295 -12.158 -40.404 1.00 97.25 437 LYS A C 1
ATOM 3549 O O . LYS A 1 437 ? 20.907 -11.353 -41.249 1.00 97.25 437 LYS A O 1
ATOM 3554 N N . LYS A 1 438 ? 20.462 -12.948 -39.717 1.00 96.88 438 LYS A N 1
ATOM 3555 C CA . LYS A 1 438 ? 19.000 -12.914 -39.875 1.00 96.88 438 LYS A CA 1
ATOM 3556 C C . LYS A 1 438 ? 18.422 -11.564 -39.442 1.00 96.88 438 LYS A C 1
ATOM 3558 O O . LYS A 1 438 ? 17.681 -10.958 -40.210 1.00 96.88 438 LYS A O 1
ATOM 3563 N N . LEU A 1 439 ? 18.826 -11.046 -38.283 1.00 97.44 439 LEU A N 1
ATOM 3564 C CA . LEU A 1 439 ? 18.423 -9.718 -37.809 1.00 97.44 439 LEU A CA 1
ATOM 3565 C C . LEU A 1 439 ? 18.979 -8.591 -38.691 1.00 97.44 439 LEU A C 1
ATOM 3567 O O . LEU A 1 439 ? 18.242 -7.676 -39.049 1.00 97.44 439 LEU A O 1
ATOM 3571 N N . ALA A 1 440 ? 20.243 -8.681 -39.117 1.00 97.56 440 ALA A N 1
ATOM 3572 C CA . ALA A 1 440 ? 20.853 -7.730 -40.047 1.00 97.56 440 ALA A CA 1
ATOM 3573 C C . ALA A 1 440 ? 20.090 -7.663 -41.381 1.00 97.56 440 ALA A C 1
ATOM 3575 O O . ALA A 1 440 ? 20.017 -6.598 -41.985 1.00 97.56 440 ALA A O 1
ATOM 3576 N N . SER A 1 441 ? 19.490 -8.782 -41.809 1.00 96.62 441 SER A N 1
ATOM 3577 C CA . SER A 1 441 ? 18.716 -8.885 -43.052 1.00 96.62 441 SER A CA 1
ATOM 3578 C C . SER A 1 441 ? 17.305 -8.292 -43.003 1.00 96.62 441 SER A C 1
ATOM 3580 O O . SER A 1 441 ? 16.583 -8.359 -43.998 1.00 96.62 441 SER A O 1
ATOM 3582 N N . LEU A 1 442 ? 16.889 -7.720 -41.866 1.00 96.62 442 LEU A N 1
ATOM 3583 C CA . LEU A 1 442 ? 15.648 -6.955 -41.788 1.00 96.62 442 LEU A CA 1
ATOM 3584 C C . LEU A 1 442 ? 15.740 -5.762 -42.744 1.00 96.62 442 LEU A C 1
ATOM 3586 O O . LEU A 1 442 ? 16.433 -4.791 -42.469 1.00 96.62 442 LEU A O 1
ATOM 3590 N N . GLU A 1 443 ? 15.058 -5.853 -43.881 1.00 95.56 443 GLU A N 1
ATOM 3591 C CA . GLU A 1 443 ? 15.130 -4.829 -44.923 1.00 95.56 443 GLU A CA 1
ATOM 3592 C C . GLU A 1 443 ? 14.787 -3.433 -44.379 1.00 95.56 443 GLU A C 1
ATOM 3594 O O . GLU A 1 443 ? 13.659 -3.190 -43.942 1.00 95.56 443 GLU A O 1
ATOM 3599 N N . ILE A 1 444 ? 15.753 -2.516 -44.441 1.00 94.94 444 ILE A N 1
ATOM 3600 C CA . ILE A 1 444 ? 15.570 -1.094 -44.119 1.00 94.94 444 ILE A CA 1
ATOM 3601 C C . ILE A 1 444 ? 15.604 -0.203 -45.358 1.00 94.94 444 ILE A C 1
ATOM 3603 O O . ILE A 1 444 ? 15.200 0.948 -45.287 1.00 94.94 444 ILE A O 1
ATOM 3607 N N . ASN A 1 445 ? 16.101 -0.705 -46.483 1.00 93.00 445 ASN A N 1
ATOM 3608 C CA . ASN A 1 445 ? 16.266 0.052 -47.711 1.00 93.00 445 ASN A CA 1
ATOM 3609 C C . ASN A 1 445 ? 15.952 -0.877 -48.894 1.00 93.00 445 ASN A C 1
ATOM 3611 O O . ASN A 1 445 ? 16.370 -2.037 -48.849 1.00 93.00 445 ASN A O 1
ATOM 3615 N N . PRO A 1 446 ? 15.207 -0.410 -49.911 1.00 89.50 446 PRO A N 1
ATOM 3616 C CA . PRO A 1 446 ? 14.808 -1.247 -51.039 1.00 89.50 446 PRO A CA 1
ATOM 3617 C C . PRO A 1 446 ? 15.970 -1.596 -51.984 1.00 89.50 446 PRO A C 1
ATOM 3619 O O . PRO A 1 446 ? 15.855 -2.529 -52.779 1.00 89.50 446 PRO A O 1
ATOM 3622 N N . GLU A 1 447 ? 17.091 -0.872 -51.936 1.00 93.06 447 GLU A N 1
ATOM 3623 C CA . GLU A 1 447 ? 18.245 -1.179 -52.772 1.00 93.06 447 GLU A CA 1
ATOM 3624 C C . GLU A 1 447 ? 18.924 -2.475 -52.322 1.00 93.06 447 GLU A C 1
ATOM 3626 O O . GLU A 1 447 ? 19.323 -2.653 -51.166 1.00 93.06 447 GLU A O 1
ATOM 3631 N N . SER A 1 448 ? 19.148 -3.371 -53.284 1.00 90.00 448 SER A N 1
ATOM 3632 C CA . SER A 1 448 ? 19.736 -4.692 -53.035 1.00 90.00 448 SER A CA 1
ATOM 3633 C C . SER A 1 448 ? 21.108 -4.646 -52.351 1.00 90.00 448 SER A C 1
ATOM 3635 O O . SER A 1 448 ? 21.461 -5.602 -51.658 1.00 90.00 448 SER A O 1
ATOM 3637 N N . ASN A 1 449 ? 21.862 -3.547 -52.493 1.00 95.00 449 ASN A N 1
ATOM 3638 C CA . ASN A 1 449 ? 23.183 -3.352 -51.893 1.00 95.00 449 ASN A CA 1
ATOM 3639 C C . ASN A 1 449 ? 23.158 -3.132 -50.367 1.00 95.00 449 ASN A C 1
ATOM 3641 O O . ASN A 1 449 ? 24.211 -3.181 -49.739 1.00 95.00 449 ASN A O 1
ATOM 3645 N N . PHE A 1 450 ? 21.992 -2.921 -49.750 1.00 95.19 450 PHE A N 1
ATOM 3646 C CA . PHE A 1 450 ? 21.861 -2.636 -48.312 1.00 95.19 450 PHE A CA 1
ATOM 3647 C C . PHE A 1 450 ? 21.110 -3.730 -47.546 1.00 95.19 450 PHE A C 1
ATOM 3649 O O . PHE A 1 450 ? 20.500 -3.474 -46.506 1.00 95.19 450 PHE A O 1
ATOM 3656 N N . LYS A 1 451 ? 21.190 -4.978 -48.022 1.00 95.56 451 LYS A N 1
ATOM 3657 C CA . LYS A 1 451 ? 20.501 -6.139 -47.440 1.00 95.56 451 LYS A CA 1
ATOM 3658 C C . LYS A 1 451 ? 20.749 -6.282 -45.940 1.00 95.56 451 LYS A C 1
ATOM 3660 O O . LYS A 1 451 ? 19.827 -6.629 -45.218 1.00 95.56 451 LYS A O 1
ATOM 3665 N N . TYR A 1 452 ? 21.978 -6.041 -45.481 1.00 97.25 452 TYR A N 1
ATOM 3666 C CA . TYR A 1 452 ? 22.383 -6.224 -44.080 1.00 97.25 452 TYR A CA 1
ATOM 3667 C C . TYR A 1 452 ? 22.436 -4.924 -43.266 1.00 97.25 452 TYR A C 1
ATOM 3669 O O . TYR A 1 452 ? 22.929 -4.911 -42.137 1.00 97.25 452 TYR A O 1
ATOM 3677 N N . ALA A 1 453 ? 21.946 -3.821 -43.833 1.00 95.88 453 ALA A N 1
ATOM 3678 C CA . ALA A 1 453 ? 22.116 -2.495 -43.257 1.00 95.88 453 ALA A CA 1
ATOM 3679 C C . ALA A 1 453 ? 21.224 -2.228 -42.036 1.00 95.88 453 ALA A C 1
ATOM 3681 O O . ALA A 1 453 ? 21.322 -1.155 -41.443 1.00 95.88 453 ALA A O 1
ATOM 3682 N N . SER A 1 454 ? 20.374 -3.170 -41.610 1.00 96.88 454 SER A N 1
ATOM 3683 C CA . SER A 1 454 ? 19.602 -3.001 -40.374 1.00 96.88 454 SER A CA 1
ATOM 3684 C C . SER A 1 454 ? 20.527 -2.889 -39.157 1.00 96.88 454 SER A C 1
ATOM 3686 O O . SER A 1 454 ? 20.245 -2.103 -38.253 1.00 96.88 454 SER A O 1
ATOM 3688 N N . LEU A 1 455 ? 21.662 -3.603 -39.148 1.00 97.31 455 LEU A N 1
ATOM 3689 C CA . LEU A 1 455 ? 22.650 -3.523 -38.076 1.00 97.31 455 LEU A CA 1
ATOM 3690 C C . LEU A 1 455 ? 23.289 -2.127 -38.076 1.00 97.31 455 LEU A C 1
ATOM 3692 O O . LEU A 1 455 ? 24.014 -1.761 -38.996 1.00 97.31 455 LEU A O 1
ATOM 3696 N N . TYR A 1 456 ? 22.969 -1.322 -37.067 1.00 93.38 456 TYR A N 1
ATOM 3697 C CA . TYR A 1 456 ? 23.330 0.099 -36.985 1.00 93.38 456 TYR A CA 1
ATOM 3698 C C . TYR A 1 456 ? 24.340 0.416 -35.910 1.00 93.38 456 TYR A C 1
ATOM 3700 O O . TYR A 1 456 ? 25.126 1.344 -36.054 1.00 93.38 456 TYR A O 1
ATOM 3708 N N . TYR A 1 457 ? 24.307 -0.330 -34.824 1.00 94.88 457 TYR A N 1
ATOM 3709 C CA . TYR A 1 457 ? 25.121 -0.040 -33.666 1.00 94.88 457 TYR A CA 1
ATOM 3710 C C . TYR A 1 457 ? 25.872 -1.284 -33.265 1.00 94.88 457 TYR A C 1
ATOM 3712 O O . TYR A 1 457 ? 25.293 -2.375 -33.264 1.00 94.88 457 TYR A O 1
ATOM 3720 N N . MET A 1 458 ? 27.120 -1.088 -32.867 1.00 93.69 458 MET A N 1
ATOM 3721 C CA . MET A 1 458 ? 27.939 -2.129 -32.295 1.00 93.69 458 MET A CA 1
ATOM 3722 C C . MET A 1 458 ? 28.711 -1.568 -31.102 1.00 93.69 458 MET A C 1
ATOM 3724 O O . MET A 1 458 ? 29.237 -0.460 -31.147 1.00 93.69 458 MET A O 1
ATOM 3728 N N . GLY A 1 459 ? 28.740 -2.335 -30.021 1.00 91.50 459 GLY A N 1
ATOM 3729 C CA . GLY A 1 459 ? 29.609 -2.089 -28.887 1.00 91.50 459 GLY A CA 1
ATOM 3730 C C . GLY A 1 459 ? 30.308 -3.372 -28.476 1.00 91.50 459 GLY A C 1
ATOM 3731 O O . GLY A 1 459 ? 29.719 -4.450 -28.561 1.00 91.50 459 GLY A O 1
ATOM 3732 N N . CYS A 1 460 ? 31.558 -3.280 -28.055 1.00 89.44 460 CYS A N 1
ATOM 3733 C CA . CYS A 1 460 ? 32.352 -4.422 -27.628 1.00 89.44 460 CYS A CA 1
ATOM 3734 C C . CYS A 1 460 ? 33.070 -4.124 -26.315 1.00 89.44 460 CYS A C 1
ATOM 3736 O O . CYS A 1 460 ? 33.432 -2.984 -26.028 1.00 89.44 460 CYS A O 1
ATOM 3738 N N . VAL A 1 461 ? 33.239 -5.163 -25.501 1.00 86.88 461 VAL A N 1
ATOM 3739 C CA . VAL A 1 461 ? 34.051 -5.112 -24.283 1.00 86.88 461 VAL A CA 1
ATOM 3740 C C . VAL A 1 461 ? 35.277 -5.976 -24.507 1.00 86.88 461 VAL A C 1
ATOM 3742 O O . VAL A 1 461 ? 35.165 -7.201 -24.563 1.00 86.88 461 VAL A O 1
ATOM 3745 N N . GLU A 1 462 ? 36.425 -5.331 -24.640 1.00 81.62 462 GLU A N 1
ATOM 3746 C CA . GLU A 1 462 ? 37.725 -5.960 -24.833 1.00 81.62 462 GLU A CA 1
ATOM 3747 C C . GLU A 1 462 ? 38.425 -6.142 -23.481 1.00 81.62 462 GLU A C 1
ATOM 3749 O O . GLU A 1 462 ? 38.407 -5.251 -22.626 1.00 81.62 462 GLU A O 1
ATOM 3754 N N . THR A 1 463 ? 39.006 -7.323 -23.278 1.00 74.06 463 THR A N 1
ATOM 3755 C CA . THR A 1 463 ? 39.835 -7.667 -22.122 1.00 74.06 463 THR A CA 1
ATOM 3756 C C . THR A 1 463 ? 41.193 -8.159 -22.608 1.00 74.06 463 THR A C 1
ATOM 3758 O O . THR A 1 463 ? 41.285 -8.841 -23.630 1.00 74.06 463 THR A O 1
ATOM 3761 N N . GLU A 1 464 ? 42.256 -7.856 -21.859 1.00 68.75 464 GLU A N 1
ATOM 3762 C CA . GLU A 1 464 ? 43.619 -8.290 -22.209 1.00 68.75 464 GLU A CA 1
ATOM 3763 C C . GLU A 1 464 ? 43.757 -9.821 -22.268 1.00 68.75 464 GLU A C 1
ATOM 3765 O O . GLU A 1 464 ? 44.571 -10.353 -23.019 1.00 68.75 464 GLU A O 1
ATOM 3770 N N . LYS A 1 465 ? 42.950 -10.537 -21.474 1.00 65.88 465 LYS A N 1
ATOM 3771 C CA . LYS A 1 465 ? 43.043 -11.990 -21.287 1.00 65.88 465 LYS A CA 1
ATOM 3772 C C . LYS A 1 465 ? 42.223 -12.804 -22.293 1.00 65.88 465 LYS A C 1
ATOM 3774 O O . LYS A 1 465 ? 42.675 -13.867 -22.705 1.00 65.88 465 LYS A O 1
ATOM 3779 N N . ASP A 1 466 ? 41.036 -12.324 -22.672 1.00 64.62 466 ASP A N 1
ATOM 3780 C CA . ASP A 1 466 ? 40.034 -13.110 -23.413 1.00 64.62 466 ASP A CA 1
ATOM 3781 C C . ASP A 1 466 ? 39.592 -12.446 -24.734 1.00 64.62 466 ASP A C 1
ATOM 3783 O O . ASP A 1 466 ? 38.690 -12.942 -25.413 1.00 64.62 466 ASP A O 1
ATOM 3787 N N . GLY A 1 467 ? 40.196 -11.313 -25.112 1.00 78.75 467 GLY A N 1
ATOM 3788 C CA . GLY A 1 467 ? 39.774 -10.539 -26.277 1.00 78.75 467 GLY A CA 1
ATOM 3789 C C . GLY A 1 467 ? 38.376 -9.945 -26.077 1.00 78.75 467 GLY A C 1
ATOM 3790 O O . GLY A 1 467 ? 38.086 -9.337 -25.049 1.00 78.75 467 GLY A O 1
ATOM 3791 N N . ILE A 1 468 ? 37.482 -10.090 -27.059 1.00 85.25 468 ILE A N 1
ATOM 3792 C CA . ILE A 1 468 ? 36.124 -9.532 -26.968 1.00 85.25 468 ILE A CA 1
ATOM 3793 C C . ILE A 1 468 ? 35.251 -10.427 -26.082 1.00 85.25 468 ILE A C 1
ATOM 3795 O O . ILE A 1 468 ? 34.762 -11.475 -26.501 1.00 85.25 468 ILE A O 1
ATOM 3799 N N . SER A 1 469 ? 35.017 -9.969 -24.856 1.00 85.50 469 SER A N 1
ATOM 3800 C CA . SER A 1 469 ? 34.225 -10.663 -23.836 1.00 85.50 469 SER A CA 1
ATOM 3801 C C . SER A 1 469 ? 32.711 -10.471 -23.984 1.00 85.50 469 SER A C 1
ATOM 3803 O O . SER A 1 469 ? 31.920 -11.332 -23.591 1.00 85.50 469 SER A O 1
ATOM 3805 N N . ALA A 1 470 ? 32.285 -9.347 -24.564 1.00 89.44 470 ALA A N 1
ATOM 3806 C CA . ALA A 1 470 ? 30.880 -9.040 -24.799 1.00 89.44 470 ALA A CA 1
ATOM 3807 C C . ALA A 1 470 ? 30.692 -8.249 -26.094 1.00 89.44 470 ALA A C 1
ATOM 3809 O O . ALA A 1 470 ? 31.493 -7.369 -26.411 1.00 89.44 470 ALA A O 1
ATOM 3810 N N . LEU A 1 471 ? 29.600 -8.531 -26.803 1.00 92.69 471 LEU A N 1
ATOM 3811 C CA . LEU A 1 471 ? 29.202 -7.871 -28.040 1.00 92.69 471 LEU A CA 1
ATOM 3812 C C . LEU A 1 471 ? 27.759 -7.378 -27.928 1.00 92.69 471 LEU A C 1
ATOM 3814 O O . LEU A 1 471 ? 26.832 -8.162 -27.756 1.00 92.69 471 LEU A O 1
ATOM 3818 N N . LYS A 1 472 ? 27.556 -6.076 -28.081 1.00 94.62 472 LYS A N 1
ATOM 3819 C CA . LYS A 1 472 ? 26.252 -5.422 -28.096 1.00 94.62 472 LYS A CA 1
ATOM 3820 C C . LYS A 1 472 ? 25.927 -4.953 -29.504 1.00 94.62 472 LYS A C 1
ATOM 3822 O O . LYS A 1 472 ? 26.721 -4.252 -30.114 1.00 94.62 472 LYS A O 1
ATOM 3827 N N . LEU A 1 473 ? 24.749 -5.290 -30.011 1.00 96.94 473 LEU A N 1
ATOM 3828 C CA . LEU A 1 473 ? 24.309 -4.967 -31.366 1.00 96.94 473 LEU A CA 1
ATOM 3829 C C . LEU A 1 473 ? 22.922 -4.339 -31.329 1.00 96.94 473 LEU A C 1
ATOM 3831 O O . LEU A 1 473 ? 22.060 -4.841 -30.609 1.00 96.94 473 LEU A O 1
ATOM 3835 N N . HIS A 1 474 ? 22.674 -3.295 -32.126 1.00 97.38 474 HIS A N 1
ATOM 3836 C CA . HIS A 1 474 ? 21.306 -2.828 -32.379 1.00 97.38 474 HIS A CA 1
ATOM 3837 C C . HIS A 1 474 ? 20.948 -2.857 -33.865 1.00 97.38 474 HIS A C 1
ATOM 3839 O O . HIS A 1 474 ? 21.698 -2.365 -34.711 1.00 97.38 474 HIS A O 1
ATOM 3845 N N . PHE A 1 475 ? 19.753 -3.365 -34.152 1.00 97.56 475 PHE A N 1
ATOM 3846 C CA . PHE A 1 475 ? 19.179 -3.531 -35.481 1.00 97.56 475 PHE A CA 1
ATOM 3847 C C . PHE A 1 475 ? 17.971 -2.610 -35.643 1.00 97.56 475 PHE A C 1
ATOM 3849 O O . PHE A 1 475 ? 17.096 -2.580 -34.781 1.00 97.56 475 PHE A O 1
ATOM 3856 N N . LEU A 1 476 ? 17.914 -1.849 -36.728 1.00 96.75 476 LEU A N 1
ATOM 3857 C CA . LEU A 1 476 ? 16.817 -0.932 -37.023 1.00 96.75 476 LEU A CA 1
ATOM 3858 C C . LEU A 1 476 ? 15.580 -1.708 -37.491 1.00 96.75 476 LEU A C 1
ATOM 3860 O O . LEU A 1 476 ? 15.680 -2.630 -38.295 1.00 96.75 476 LEU A O 1
ATOM 3864 N N . THR A 1 477 ? 14.409 -1.281 -37.029 1.00 96.31 477 THR A N 1
ATOM 3865 C CA . THR A 1 477 ? 13.097 -1.834 -37.411 1.00 96.31 477 THR A CA 1
ATOM 3866 C C . THR A 1 477 ? 12.248 -0.754 -38.074 1.00 96.31 477 THR A C 1
ATOM 3868 O O . THR A 1 477 ? 11.127 -0.473 -37.663 1.00 96.31 477 THR A O 1
ATOM 3871 N N . ARG A 1 478 ? 12.847 -0.056 -39.038 1.00 93.69 478 ARG A N 1
ATOM 3872 C CA . ARG A 1 478 ? 12.205 1.001 -39.821 1.00 93.69 478 ARG A CA 1
ATOM 3873 C C . ARG A 1 478 ? 12.890 1.137 -41.171 1.00 93.69 478 ARG A C 1
ATOM 3875 O O . ARG A 1 478 ? 14.074 0.811 -41.295 1.00 93.69 478 ARG A O 1
ATOM 3882 N N . LYS A 1 479 ? 12.165 1.672 -42.144 1.00 93.50 479 LYS A N 1
ATOM 3883 C CA . LYS A 1 479 ? 12.669 1.903 -43.494 1.00 93.50 479 LYS A CA 1
ATOM 3884 C C . LYS A 1 479 ? 13.325 3.281 -43.564 1.00 93.50 479 LYS A C 1
ATOM 3886 O O . LYS A 1 479 ? 12.753 4.248 -43.070 1.00 93.50 479 LYS A O 1
ATOM 3891 N N . CYS A 1 480 ? 14.508 3.366 -44.162 1.00 90.69 480 CYS A N 1
ATOM 3892 C CA . CYS A 1 480 ? 15.314 4.576 -44.316 1.00 90.69 480 CYS A CA 1
ATOM 3893 C C . CYS A 1 480 ? 15.814 4.687 -45.765 1.00 90.69 480 CYS A C 1
ATOM 3895 O O . CYS A 1 480 ? 16.441 3.754 -46.276 1.00 90.69 480 CYS A O 1
ATOM 3897 N N . MET A 1 481 ? 15.619 5.847 -46.398 1.00 85.31 481 MET A N 1
ATOM 3898 C CA . MET A 1 481 ? 16.116 6.091 -47.763 1.00 85.31 481 MET A CA 1
ATOM 3899 C C . MET A 1 481 ? 17.643 6.165 -47.828 1.00 85.31 481 MET A C 1
ATOM 3901 O O . MET A 1 481 ? 18.245 5.623 -48.747 1.00 85.31 481 MET A O 1
ATOM 3905 N N . ASN A 1 482 ? 18.276 6.775 -46.826 1.00 89.31 482 ASN A N 1
ATOM 3906 C CA . ASN A 1 482 ? 19.725 6.751 -46.666 1.00 89.31 482 ASN A CA 1
ATOM 3907 C C . ASN A 1 482 ? 20.080 5.968 -45.393 1.00 89.31 482 ASN A C 1
ATOM 3909 O O . ASN A 1 482 ? 19.791 6.447 -44.289 1.00 89.31 482 ASN A O 1
ATOM 3913 N N . PRO A 1 483 ? 20.718 4.788 -45.511 1.00 88.00 483 PRO A N 1
ATOM 3914 C CA . PRO A 1 483 ? 21.159 4.023 -44.358 1.00 88.00 483 PRO A CA 1
ATOM 3915 C C . PRO A 1 483 ? 22.053 4.830 -43.415 1.00 88.00 483 PRO A C 1
ATOM 3917 O O . PRO A 1 483 ? 21.952 4.644 -42.215 1.00 88.00 483 PRO A O 1
ATOM 3920 N N . ASP A 1 484 ? 22.869 5.773 -43.869 1.00 87.88 484 ASP A N 1
ATOM 3921 C CA . ASP A 1 484 ? 23.779 6.503 -42.975 1.00 87.88 484 ASP A CA 1
ATOM 3922 C C . ASP A 1 484 ? 23.136 7.731 -42.306 1.00 87.88 484 ASP A C 1
ATOM 3924 O O . ASP A 1 484 ? 23.655 8.250 -41.317 1.00 87.88 484 ASP A O 1
ATOM 3928 N N . CYS A 1 485 ? 21.951 8.149 -42.761 1.00 85.06 485 CYS A N 1
ATOM 3929 C CA . CYS A 1 485 ? 21.186 9.263 -42.194 1.00 85.06 485 CYS A CA 1
ATOM 3930 C C . CYS A 1 485 ? 19.886 8.781 -41.536 1.00 85.06 485 CYS A C 1
ATOM 3932 O O . CYS A 1 485 ? 18.796 9.260 -41.829 1.00 85.06 485 CYS A O 1
ATOM 3934 N N . ILE A 1 486 ? 20.002 7.860 -40.576 1.00 84.56 486 ILE A N 1
ATOM 3935 C CA . ILE A 1 486 ? 18.882 7.119 -39.957 1.00 84.56 486 ILE A CA 1
ATOM 3936 C C . ILE A 1 486 ? 17.821 7.952 -39.203 1.00 84.56 486 ILE A C 1
ATOM 3938 O O . ILE A 1 486 ? 16.882 7.379 -38.635 1.00 84.56 486 ILE A O 1
ATOM 3942 N N . PHE A 1 487 ? 18.017 9.266 -39.101 1.00 81.81 487 PHE A N 1
ATOM 3943 C CA . PHE A 1 487 ? 17.128 10.213 -38.424 1.00 81.81 487 PHE A CA 1
ATOM 3944 C C . PHE A 1 487 ? 16.369 11.122 -39.403 1.00 81.81 487 PHE A C 1
ATOM 3946 O O . PHE A 1 487 ? 15.563 11.933 -38.952 1.00 81.81 487 PHE A O 1
ATOM 3953 N N . GLN A 1 488 ? 16.610 10.985 -40.710 1.00 83.62 488 GLN A N 1
ATOM 3954 C CA . GLN A 1 488 ? 15.965 11.736 -41.789 1.00 83.62 488 GLN A CA 1
ATOM 3955 C C . GLN A 1 488 ? 15.255 10.752 -42.731 1.00 83.62 488 GLN A C 1
ATOM 3957 O O . GLN A 1 488 ? 15.710 9.619 -42.877 1.00 83.62 488 GLN A O 1
ATOM 3962 N N . ASP A 1 489 ? 14.130 11.168 -43.317 1.00 85.25 489 ASP A N 1
ATOM 3963 C CA . ASP A 1 489 ? 13.411 10.444 -44.381 1.00 85.25 489 ASP A CA 1
ATOM 3964 C C . ASP A 1 489 ? 13.202 8.940 -44.118 1.00 85.25 489 ASP A C 1
ATOM 3966 O O . ASP A 1 489 ? 13.532 8.074 -44.936 1.00 85.25 489 ASP A O 1
ATOM 3970 N N . TYR A 1 490 ? 12.662 8.628 -42.935 1.00 91.38 490 TYR A N 1
ATOM 3971 C CA . TYR A 1 490 ? 12.337 7.268 -42.512 1.00 91.38 490 TYR A CA 1
ATOM 3972 C C . TYR A 1 490 ? 10.836 7.098 -42.254 1.00 91.38 490 TYR A C 1
ATOM 3974 O O . TYR A 1 490 ? 10.148 8.045 -41.872 1.00 91.38 490 TYR A O 1
ATOM 3982 N N . TYR A 1 491 ? 10.341 5.870 -42.396 1.00 92.88 491 TYR A N 1
ATOM 3983 C CA . TYR A 1 491 ? 8.958 5.498 -42.085 1.00 92.88 491 TYR A CA 1
ATOM 3984 C C . TYR A 1 491 ? 8.888 4.121 -41.410 1.00 92.88 491 TYR A C 1
ATOM 3986 O O . TYR A 1 491 ? 9.839 3.334 -41.467 1.00 92.88 491 TYR A O 1
ATOM 3994 N N . TYR A 1 492 ? 7.777 3.847 -40.726 1.00 94.56 492 TYR A N 1
ATOM 3995 C CA . TYR A 1 492 ? 7.553 2.576 -40.035 1.00 94.56 492 TYR A CA 1
ATOM 3996 C C . TYR A 1 492 ? 6.760 1.622 -40.914 1.00 94.56 492 TYR A C 1
ATOM 3998 O O . TYR A 1 492 ? 5.819 2.025 -41.592 1.00 94.56 492 TYR A O 1
ATOM 4006 N N . ASP A 1 493 ? 7.143 0.356 -40.849 1.00 95.56 493 ASP A N 1
ATOM 4007 C CA . ASP A 1 493 ? 6.415 -0.765 -41.431 1.00 95.56 493 ASP A CA 1
ATOM 4008 C C . ASP A 1 493 ? 6.340 -1.860 -40.363 1.00 95.56 493 ASP A C 1
ATOM 4010 O O . ASP A 1 493 ? 7.010 -2.892 -40.420 1.00 95.56 493 ASP A O 1
ATOM 4014 N N . ASP A 1 494 ? 5.632 -1.544 -39.277 1.00 97.00 494 ASP A N 1
ATOM 4015 C CA . ASP A 1 494 ? 5.656 -2.363 -38.067 1.00 97.00 494 ASP A CA 1
ATOM 4016 C C . ASP A 1 494 ? 5.142 -3.784 -38.324 1.00 97.00 494 ASP A C 1
ATOM 4018 O O . ASP A 1 494 ? 5.704 -4.736 -37.787 1.00 97.00 494 ASP A O 1
ATOM 4022 N N . ALA A 1 495 ? 4.135 -3.940 -39.192 1.00 96.88 495 ALA A N 1
ATOM 4023 C CA . ALA A 1 495 ? 3.595 -5.241 -39.578 1.00 96.88 495 ALA A CA 1
ATOM 4024 C C . ALA A 1 495 ? 4.667 -6.128 -40.228 1.00 96.88 495 ALA A C 1
ATOM 4026 O O . ALA A 1 495 ? 4.856 -7.268 -39.796 1.00 96.88 495 ALA A O 1
ATOM 4027 N N . TYR A 1 496 ? 5.431 -5.587 -41.187 1.00 96.81 496 TYR A N 1
ATOM 4028 C CA . TYR A 1 496 ? 6.553 -6.297 -41.800 1.00 96.81 496 TYR A CA 1
ATOM 4029 C C . TYR A 1 496 ? 7.577 -6.750 -40.754 1.00 96.81 496 TYR A C 1
ATOM 4031 O O . TYR A 1 496 ? 7.989 -7.913 -40.739 1.00 96.81 496 TYR A O 1
ATOM 4039 N N . TYR A 1 497 ? 8.004 -5.853 -39.859 1.00 97.62 497 TYR A N 1
ATOM 4040 C CA . TYR A 1 497 ? 9.025 -6.204 -38.871 1.00 97.62 497 TYR A CA 1
ATOM 4041 C C . TYR A 1 497 ? 8.509 -7.217 -37.846 1.00 97.62 497 TYR A C 1
ATOM 4043 O O . TYR A 1 497 ? 9.235 -8.159 -37.535 1.00 97.62 497 TYR A O 1
ATOM 4051 N N . LEU A 1 498 ? 7.273 -7.083 -37.359 1.00 97.19 498 LEU A N 1
ATOM 4052 C CA . LEU A 1 498 ? 6.663 -8.044 -36.434 1.00 97.19 498 LEU A CA 1
ATOM 4053 C C . LEU A 1 498 ? 6.565 -9.441 -37.060 1.00 97.19 498 LEU A C 1
ATOM 4055 O O . LEU A 1 498 ? 6.994 -10.412 -36.436 1.00 97.19 498 LEU A O 1
ATOM 4059 N N . GLU A 1 499 ? 6.092 -9.547 -38.307 1.00 96.38 499 GLU A N 1
ATOM 4060 C CA . GLU A 1 499 ? 6.016 -10.820 -39.035 1.00 96.38 499 GLU A CA 1
ATOM 4061 C C . GLU A 1 499 ? 7.399 -11.473 -39.148 1.00 96.38 499 GLU A C 1
ATOM 4063 O O . GLU A 1 499 ? 7.575 -12.649 -38.826 1.00 96.38 499 GLU A O 1
ATOM 4068 N N . ARG A 1 500 ? 8.421 -10.701 -39.537 1.00 96.31 500 ARG A N 1
ATOM 4069 C CA . ARG A 1 500 ? 9.792 -11.211 -39.669 1.00 96.31 500 ARG A CA 1
ATOM 4070 C C . ARG A 1 500 ? 10.392 -11.630 -38.333 1.00 96.31 500 ARG A C 1
ATOM 4072 O O . ARG A 1 500 ? 11.032 -12.683 -38.276 1.00 96.31 500 ARG A O 1
ATOM 4079 N N . LEU A 1 501 ? 10.191 -10.844 -37.277 1.00 96.38 501 LEU A N 1
ATOM 4080 C CA . LEU A 1 501 ? 10.718 -11.133 -35.944 1.00 96.38 501 LEU A CA 1
ATOM 4081 C C . LEU A 1 501 ? 10.099 -12.405 -35.353 1.00 96.38 501 LEU A C 1
ATOM 4083 O O . LEU A 1 501 ? 10.828 -13.179 -34.746 1.00 96.38 501 LEU A O 1
ATOM 4087 N N . LYS A 1 502 ? 8.820 -12.692 -35.620 1.00 94.75 502 LYS A N 1
ATOM 4088 C CA . LYS A 1 502 ? 8.164 -13.952 -35.218 1.00 94.75 502 LYS A CA 1
ATOM 4089 C C . LYS A 1 502 ? 8.745 -15.207 -35.861 1.00 94.75 502 LYS A C 1
ATOM 4091 O O . LYS A 1 502 ? 8.588 -16.306 -35.341 1.00 94.75 502 LYS A O 1
ATOM 4096 N N . THR A 1 503 ? 9.411 -15.073 -37.008 1.00 95.00 503 THR A N 1
ATOM 4097 C CA . THR A 1 503 ? 10.093 -16.216 -37.637 1.00 95.00 503 THR A CA 1
ATOM 4098 C C . THR A 1 503 ? 11.418 -16.558 -36.954 1.00 95.00 503 THR A C 1
ATOM 4100 O O . THR A 1 503 ? 12.075 -17.530 -37.335 1.00 95.00 503 THR A O 1
ATOM 4103 N N . ILE A 1 504 ? 11.898 -15.719 -36.034 1.00 93.81 504 ILE A N 1
ATOM 4104 C CA . ILE A 1 504 ? 13.170 -15.907 -35.344 1.00 93.81 504 ILE A CA 1
ATOM 4105 C C . ILE A 1 504 ? 12.938 -16.838 -34.162 1.00 93.81 504 ILE A C 1
ATOM 4107 O O . ILE A 1 504 ? 12.330 -16.442 -33.182 1.00 93.81 504 ILE A O 1
ATOM 4111 N N . ASP A 1 505 ? 13.482 -18.050 -34.234 1.00 90.38 505 ASP A N 1
ATOM 4112 C CA . ASP A 1 505 ? 13.388 -19.039 -33.159 1.00 90.38 505 ASP A CA 1
ATOM 4113 C C . ASP A 1 505 ? 14.247 -18.635 -31.948 1.00 90.38 505 ASP A C 1
ATOM 4115 O O . ASP A 1 505 ? 15.378 -19.089 -31.781 1.00 90.38 505 ASP A O 1
ATOM 4119 N N . GLN A 1 506 ? 13.755 -17.669 -31.170 1.00 90.44 506 GLN A N 1
ATOM 4120 C CA . GLN A 1 506 ? 14.345 -17.183 -29.925 1.00 90.44 506 GLN A CA 1
ATOM 4121 C C . GLN A 1 506 ? 13.224 -16.895 -28.924 1.00 90.44 506 GLN A C 1
ATOM 4123 O O . GLN A 1 506 ? 12.491 -15.910 -29.045 1.00 90.44 506 GLN A O 1
ATOM 4128 N N . PHE A 1 507 ? 13.115 -17.753 -27.912 1.00 89.75 507 PHE A N 1
ATOM 4129 C CA . PHE A 1 507 ? 12.049 -17.709 -26.912 1.00 89.75 507 PHE A CA 1
ATOM 4130 C C . PHE A 1 507 ? 11.964 -16.356 -26.194 1.00 89.75 507 PHE A C 1
ATOM 4132 O O . PHE A 1 507 ? 10.890 -15.767 -26.091 1.00 89.75 507 PHE A O 1
ATOM 4139 N N . GLU A 1 508 ? 13.096 -15.820 -25.742 1.00 90.31 508 GLU A N 1
ATOM 4140 C CA . GLU A 1 508 ? 13.149 -14.552 -25.013 1.00 90.31 508 GLU A CA 1
ATOM 4141 C C . GLU A 1 508 ? 12.695 -13.363 -25.865 1.00 90.31 508 GLU A C 1
ATOM 4143 O O . GLU A 1 508 ? 12.085 -12.429 -25.346 1.00 90.31 508 GLU A O 1
ATOM 4148 N N . LEU A 1 509 ? 12.956 -13.402 -27.176 1.00 92.56 509 LEU A N 1
ATOM 4149 C CA . LEU A 1 509 ? 12.484 -12.376 -28.100 1.00 92.56 509 LEU A CA 1
ATOM 4150 C C . LEU A 1 509 ? 10.959 -12.442 -28.248 1.00 92.56 509 LEU A C 1
ATOM 4152 O O . LEU A 1 509 ? 10.301 -11.405 -28.181 1.00 92.56 509 LEU A O 1
ATOM 4156 N N . HIS A 1 510 ? 10.397 -13.646 -28.388 1.00 94.12 510 HIS A N 1
ATOM 4157 C CA . HIS A 1 510 ? 8.947 -13.847 -28.478 1.00 94.12 510 HIS A CA 1
ATOM 4158 C C . HIS A 1 510 ? 8.229 -13.355 -27.219 1.00 94.12 510 HIS A C 1
ATOM 4160 O O . HIS A 1 510 ? 7.265 -12.603 -27.324 1.00 94.12 510 HIS A O 1
ATOM 4166 N N . LYS A 1 511 ? 8.784 -13.626 -26.030 1.00 92.69 511 LYS A N 1
ATOM 4167 C CA . LYS A 1 511 ? 8.255 -13.102 -24.759 1.00 92.69 511 LYS A CA 1
ATOM 4168 C C . LYS A 1 511 ? 8.164 -11.575 -24.712 1.00 92.69 511 LYS A C 1
ATOM 4170 O O . LYS A 1 511 ? 7.293 -11.049 -24.019 1.00 92.69 511 LYS A O 1
ATOM 4175 N N . CYS A 1 512 ? 9.057 -10.861 -25.398 1.00 94.31 512 CYS A N 1
ATOM 4176 C CA . CYS A 1 512 ? 8.981 -9.407 -25.533 1.00 94.31 512 CYS A CA 1
ATOM 4177 C C . CYS A 1 512 ? 7.948 -8.980 -26.588 1.00 94.31 512 CYS A C 1
ATOM 4179 O O . CYS A 1 512 ? 7.231 -8.010 -26.352 1.00 94.31 512 CYS A O 1
ATOM 4181 N N . LEU A 1 513 ? 7.864 -9.685 -27.724 1.00 95.00 513 LEU A N 1
ATOM 4182 C CA . LEU A 1 513 ? 6.897 -9.401 -28.795 1.00 95.00 513 LEU A CA 1
ATOM 4183 C C . LEU A 1 513 ? 5.451 -9.534 -28.305 1.00 95.00 513 LEU A C 1
ATOM 4185 O O . LEU A 1 513 ? 4.651 -8.636 -28.561 1.00 95.00 513 LEU A O 1
ATOM 4189 N N . ASP A 1 514 ? 5.154 -10.582 -27.532 1.00 93.12 514 ASP A N 1
ATOM 4190 C CA . ASP A 1 514 ? 3.820 -10.859 -26.979 1.00 93.12 514 ASP A CA 1
ATOM 4191 C C . ASP A 1 514 ? 3.245 -9.678 -26.175 1.00 93.12 514 ASP A C 1
ATOM 4193 O O . ASP A 1 514 ? 2.031 -9.523 -26.075 1.00 93.12 514 ASP A O 1
ATOM 4197 N N . LEU A 1 515 ? 4.104 -8.832 -25.591 1.00 92.38 515 LEU A N 1
ATOM 4198 C CA . LEU A 1 515 ? 3.681 -7.683 -24.784 1.00 92.38 515 LEU A CA 1
ATOM 4199 C C . LEU A 1 515 ? 3.346 -6.433 -25.598 1.00 92.38 515 LEU A C 1
ATOM 4201 O O . LEU A 1 515 ? 2.710 -5.522 -25.070 1.00 92.38 515 LEU A O 1
ATOM 4205 N N . ILE A 1 516 ? 3.815 -6.344 -26.842 1.00 93.50 516 ILE A N 1
ATOM 4206 C CA . ILE A 1 516 ? 3.735 -5.106 -27.629 1.00 93.50 516 ILE A CA 1
ATOM 4207 C C . ILE A 1 516 ? 3.015 -5.267 -28.958 1.00 93.50 516 ILE A C 1
ATOM 4209 O O . ILE A 1 516 ? 2.612 -4.261 -29.529 1.00 93.50 516 ILE A O 1
ATOM 4213 N N . GLU A 1 517 ? 2.869 -6.488 -29.470 1.00 94.12 517 GLU A N 1
ATOM 4214 C CA . GLU A 1 517 ? 2.423 -6.722 -30.840 1.00 94.12 517 GLU A CA 1
ATOM 4215 C C . GLU A 1 517 ? 1.057 -6.095 -31.128 1.00 94.12 517 GLU A C 1
ATOM 4217 O O . GLU A 1 517 ? 0.947 -5.256 -32.019 1.00 94.12 517 GLU A O 1
ATOM 4222 N N . GLU A 1 518 ? 0.034 -6.466 -30.354 1.00 91.06 518 GLU A N 1
ATOM 4223 C CA . GLU A 1 518 ? -1.333 -5.946 -30.506 1.00 91.06 518 GLU A CA 1
ATOM 4224 C C . GLU A 1 518 ? -1.339 -4.413 -30.455 1.00 91.06 518 GLU A C 1
ATOM 4226 O O . GLU A 1 518 ? -2.008 -3.734 -31.232 1.00 91.06 518 GLU A O 1
ATOM 4231 N N . TYR A 1 519 ? -0.529 -3.862 -29.555 1.00 90.44 519 TYR A N 1
ATOM 4232 C CA . TYR A 1 519 ? -0.459 -2.436 -29.296 1.00 90.44 519 TYR A CA 1
ATOM 4233 C C . TYR A 1 519 ? 0.221 -1.660 -30.435 1.00 90.44 519 TYR A C 1
ATOM 4235 O O . TYR A 1 519 ? -0.238 -0.583 -30.820 1.00 90.44 519 TYR A O 1
ATOM 4243 N N . VAL A 1 520 ? 1.292 -2.223 -30.997 1.00 94.00 520 VAL A N 1
ATOM 4244 C CA . VAL A 1 520 ? 2.014 -1.674 -32.149 1.00 94.00 520 VAL A CA 1
ATOM 4245 C C . VAL A 1 520 ? 1.172 -1.788 -33.422 1.00 94.00 520 VAL A C 1
ATOM 4247 O O . VAL A 1 520 ? 1.048 -0.809 -34.151 1.00 94.00 520 VAL A O 1
ATOM 4250 N N . LEU A 1 521 ? 0.523 -2.932 -33.670 1.00 93.88 521 LEU A N 1
ATOM 4251 C CA . LEU A 1 521 ? -0.357 -3.120 -34.833 1.00 93.88 521 LEU A CA 1
ATOM 4252 C C . LEU A 1 521 ? -1.574 -2.187 -34.810 1.00 93.88 521 LEU A C 1
ATOM 4254 O O . LEU A 1 521 ? -2.046 -1.767 -35.864 1.00 93.88 521 LEU A O 1
ATOM 4258 N N . ALA A 1 522 ? -2.048 -1.811 -33.621 1.00 91.06 522 ALA A N 1
ATOM 4259 C CA . ALA A 1 522 ? -3.093 -0.807 -33.448 1.00 91.06 522 ALA A CA 1
ATOM 4260 C C . ALA A 1 522 ? -2.617 0.643 -33.700 1.00 91.06 522 ALA A C 1
ATOM 4262 O O . ALA A 1 522 ? -3.411 1.573 -33.572 1.00 91.06 522 ALA A O 1
ATOM 4263 N N . GLY A 1 523 ? -1.338 0.861 -34.031 1.00 90.06 523 GLY A N 1
ATOM 4264 C CA . GLY A 1 523 ? -0.771 2.184 -34.305 1.00 90.06 523 GLY A CA 1
ATOM 4265 C C . GLY A 1 523 ? -0.501 3.030 -33.057 1.00 90.06 523 GLY A C 1
ATOM 4266 O O . GLY A 1 523 ? -0.305 4.238 -33.167 1.00 90.06 523 GLY A O 1
ATOM 4267 N N . ASN A 1 524 ? -0.487 2.425 -31.864 1.00 90.81 524 ASN A N 1
ATOM 4268 C CA . ASN A 1 524 ? -0.292 3.143 -30.597 1.00 90.81 524 ASN A CA 1
ATOM 4269 C C . ASN A 1 524 ? 1.181 3.289 -30.180 1.00 90.81 524 ASN A C 1
ATOM 4271 O O . ASN A 1 524 ? 1.490 3.961 -29.192 1.00 90.81 524 ASN A O 1
ATOM 4275 N N . ALA A 1 525 ? 2.080 2.624 -30.901 1.00 94.06 525 ALA A N 1
ATOM 4276 C CA . ALA A 1 525 ? 3.524 2.710 -30.766 1.00 94.06 525 ALA A CA 1
ATOM 4277 C C . ALA A 1 525 ? 4.175 2.203 -32.057 1.00 94.06 525 ALA A C 1
ATOM 4279 O O . ALA A 1 525 ? 3.550 1.467 -32.814 1.00 94.06 525 ALA A O 1
ATOM 4280 N N . HIS A 1 526 ? 5.448 2.532 -32.258 1.00 95.50 526 HIS A N 1
ATOM 4281 C CA . HIS A 1 526 ? 6.234 2.004 -33.372 1.00 95.50 526 HIS A CA 1
ATOM 4282 C C . HIS A 1 526 ? 7.463 1.255 -32.874 1.00 95.50 526 HIS A C 1
ATOM 4284 O O . HIS A 1 526 ? 8.112 1.687 -31.911 1.00 95.50 526 HIS A O 1
ATOM 4290 N N . LEU A 1 527 ? 7.831 0.176 -33.564 1.00 96.31 527 LEU A N 1
ATOM 4291 C CA . LEU A 1 527 ? 9.114 -0.483 -33.366 1.00 96.31 527 LEU A CA 1
ATOM 4292 C C . LEU A 1 527 ? 10.243 0.485 -33.733 1.00 96.31 527 LEU A C 1
ATOM 4294 O O . LEU A 1 527 ? 10.237 1.149 -34.771 1.00 96.31 527 LEU A O 1
ATOM 4298 N N . TRP A 1 528 ? 11.253 0.569 -32.873 1.00 94.44 528 TRP A N 1
ATOM 4299 C CA . TRP A 1 528 ? 12.395 1.455 -33.080 1.00 94.44 528 TRP A CA 1
ATOM 4300 C C . TRP A 1 528 ? 13.670 0.704 -33.443 1.00 94.44 528 TRP A C 1
ATOM 4302 O O . TRP A 1 528 ? 14.370 1.084 -34.392 1.00 94.44 528 TRP A O 1
ATOM 4312 N N . MET A 1 529 ? 13.983 -0.329 -32.662 1.00 95.31 529 MET A N 1
ATOM 4313 C CA . MET A 1 529 ? 15.138 -1.195 -32.860 1.00 95.31 529 MET A CA 1
ATOM 4314 C C . MET A 1 529 ? 15.032 -2.472 -32.024 1.00 95.31 529 MET A C 1
ATOM 4316 O O . MET A 1 529 ? 14.319 -2.522 -31.020 1.00 95.31 529 MET A O 1
ATOM 4320 N N . ILE A 1 530 ? 15.820 -3.473 -32.404 1.00 96.75 530 ILE A N 1
ATOM 4321 C CA . ILE A 1 530 ? 16.116 -4.657 -31.598 1.00 96.75 530 ILE A CA 1
ATOM 4322 C C . ILE A 1 530 ? 17.535 -4.539 -31.071 1.00 96.75 530 ILE A C 1
ATOM 4324 O O . ILE A 1 530 ? 18.448 -4.243 -31.835 1.00 96.75 530 ILE A O 1
ATOM 4328 N N . GLY A 1 531 ? 17.731 -4.777 -29.779 1.00 96.06 531 GLY A N 1
ATOM 4329 C CA . GLY A 1 531 ? 19.048 -4.871 -29.167 1.00 96.06 531 GLY A CA 1
ATOM 4330 C C . GLY A 1 531 ? 19.393 -6.301 -28.790 1.00 96.06 531 GLY A C 1
ATOM 4331 O O . GLY A 1 531 ? 18.542 -7.037 -28.299 1.00 96.06 531 GLY A O 1
ATOM 4332 N N . CYS A 1 532 ? 20.643 -6.686 -29.003 1.00 94.81 532 CYS A N 1
ATOM 4333 C CA . CYS A 1 532 ? 21.192 -7.961 -28.568 1.00 94.81 532 CYS A CA 1
ATOM 4334 C C . CYS A 1 532 ? 22.485 -7.710 -27.794 1.00 94.81 532 CYS A C 1
ATOM 4336 O O . CYS A 1 532 ? 23.350 -7.001 -28.299 1.00 94.81 532 CYS A O 1
ATOM 4338 N N . ASP A 1 533 ? 22.629 -8.304 -26.613 1.00 92.81 533 ASP A N 1
ATOM 4339 C CA . ASP A 1 533 ? 23.912 -8.382 -25.911 1.00 92.81 533 ASP A CA 1
ATOM 4340 C C . ASP A 1 533 ? 24.340 -9.856 -25.899 1.00 92.81 533 ASP A C 1
ATOM 4342 O O . ASP A 1 533 ? 23.595 -10.687 -25.388 1.00 92.81 533 ASP A O 1
ATOM 4346 N N . PHE A 1 534 ? 25.504 -10.190 -26.447 1.00 92.06 534 PHE A N 1
ATOM 4347 C CA . PHE A 1 534 ? 26.087 -11.532 -26.476 1.00 92.06 534 PHE A CA 1
ATOM 4348 C C . PHE A 1 534 ? 27.380 -11.565 -25.668 1.00 92.06 534 PHE A C 1
ATOM 4350 O O . PHE A 1 534 ? 28.077 -10.556 -25.571 1.00 92.06 534 PHE A O 1
ATOM 4357 N N . PHE A 1 535 ? 27.704 -12.721 -25.097 1.00 88.75 535 PHE A N 1
ATOM 4358 C CA . PHE A 1 535 ? 28.856 -12.894 -24.213 1.00 88.75 535 PHE A CA 1
ATOM 4359 C C . PHE A 1 535 ? 29.711 -14.062 -24.697 1.00 88.75 535 PHE A C 1
ATOM 4361 O O . PHE A 1 535 ? 29.171 -15.064 -25.164 1.00 88.75 535 PHE A O 1
ATOM 4368 N N . SER A 1 536 ? 31.036 -13.929 -24.609 1.00 82.50 536 SER A N 1
ATOM 4369 C CA . SER A 1 536 ? 31.971 -14.965 -25.070 1.00 82.50 536 SER A CA 1
ATOM 4370 C C . SER A 1 536 ? 31.963 -16.206 -24.175 1.00 82.50 536 SER A C 1
ATOM 4372 O O . SER A 1 536 ? 32.216 -17.306 -24.659 1.00 82.50 536 SER A O 1
ATOM 4374 N N . GLN A 1 537 ? 31.631 -16.035 -22.891 1.00 74.62 537 GLN A N 1
ATOM 4375 C CA . GLN A 1 537 ? 31.529 -17.095 -21.889 1.00 74.62 537 GLN A CA 1
ATOM 4376 C C . GLN A 1 537 ? 30.131 -17.134 -21.255 1.00 74.62 537 GLN A C 1
ATOM 4378 O O . GLN A 1 537 ? 29.412 -16.131 -21.203 1.00 74.62 537 GLN A O 1
ATOM 4383 N N . ASP A 1 538 ? 29.754 -18.304 -20.736 1.00 63.50 538 ASP A N 1
ATOM 4384 C CA . ASP A 1 538 ? 28.483 -18.520 -20.046 1.00 63.50 538 ASP A CA 1
ATOM 4385 C C . ASP A 1 538 ? 28.416 -17.739 -18.719 1.00 63.50 538 ASP A C 1
ATOM 4387 O O . ASP A 1 538 ? 28.941 -18.166 -17.691 1.00 63.50 538 ASP A O 1
ATOM 4391 N N . MET A 1 539 ? 27.683 -16.622 -18.693 1.00 57.19 539 MET A N 1
ATOM 4392 C CA . MET A 1 539 ? 27.378 -15.901 -17.451 1.00 57.19 539 MET A CA 1
ATOM 4393 C C . MET A 1 539 ? 26.155 -16.505 -16.746 1.00 57.19 539 MET A C 1
ATOM 4395 O O . MET A 1 539 ? 25.044 -15.977 -16.814 1.00 57.19 539 MET A O 1
ATOM 4399 N N . GLY A 1 540 ? 26.343 -17.644 -16.070 1.00 52.81 540 GLY A N 1
ATOM 4400 C CA . GLY A 1 540 ? 25.289 -18.284 -15.264 1.00 52.81 540 GLY A CA 1
ATOM 4401 C C . GLY A 1 540 ? 24.137 -18.891 -16.087 1.00 52.81 540 GLY A C 1
ATOM 4402 O O . GLY A 1 540 ? 22.972 -18.845 -15.666 1.00 52.81 540 GLY A O 1
ATOM 4403 N N . ASN A 1 541 ? 24.466 -19.479 -17.245 1.00 53.31 541 ASN A N 1
ATOM 4404 C CA . ASN A 1 541 ? 23.564 -19.976 -18.303 1.00 53.31 541 ASN A CA 1
ATOM 4405 C C . ASN A 1 541 ? 22.852 -18.870 -19.103 1.00 53.31 541 ASN A C 1
ATOM 4407 O O . ASN A 1 541 ? 21.738 -19.078 -19.583 1.00 53.31 541 ASN A O 1
ATOM 4411 N N . ILE A 1 542 ? 23.457 -17.686 -19.225 1.00 61.09 542 ILE A N 1
ATOM 4412 C CA . ILE A 1 542 ? 22.953 -16.598 -20.070 1.00 61.09 542 ILE A CA 1
ATOM 4413 C C . ILE A 1 542 ? 23.991 -16.328 -21.161 1.00 61.09 542 ILE A C 1
ATOM 4415 O O . ILE A 1 542 ? 25.012 -15.695 -20.901 1.00 61.09 542 ILE A O 1
ATOM 4419 N N . ARG A 1 543 ? 23.712 -16.794 -22.385 1.00 67.62 543 ARG A N 1
ATOM 4420 C CA . ARG A 1 543 ? 24.545 -16.544 -23.582 1.00 67.62 543 ARG A CA 1
ATOM 4421 C C . ARG A 1 543 ? 24.124 -15.311 -24.378 1.00 67.62 543 ARG A C 1
ATOM 4423 O O . ARG A 1 543 ? 24.823 -14.897 -25.298 1.00 67.62 543 ARG A O 1
ATOM 4430 N N . GLY A 1 544 ? 22.969 -14.730 -24.057 1.00 82.50 544 GLY A N 1
ATOM 4431 C CA . GLY A 1 544 ? 22.488 -13.536 -24.734 1.00 82.50 544 GLY A CA 1
ATOM 4432 C C . GLY A 1 544 ? 21.341 -12.839 -24.012 1.00 82.50 544 GLY A C 1
ATOM 4433 O O . GLY A 1 544 ? 20.621 -13.455 -23.230 1.00 82.50 544 GLY A O 1
ATOM 4434 N N . LYS A 1 545 ? 21.176 -11.546 -24.287 1.00 89.44 545 LYS A N 1
ATOM 4435 C CA . LYS A 1 545 ? 20.022 -10.734 -23.886 1.00 89.44 545 LYS A CA 1
ATOM 4436 C C . LYS A 1 545 ? 19.384 -10.123 -25.115 1.00 89.44 545 LYS A C 1
ATOM 4438 O O . LYS A 1 545 ? 20.092 -9.555 -25.941 1.00 89.44 545 LYS A O 1
ATOM 4443 N N . TYR A 1 546 ? 18.060 -10.162 -25.180 1.00 93.19 546 TYR A N 1
ATOM 4444 C CA . TYR A 1 546 ? 17.292 -9.663 -26.315 1.00 93.19 546 TYR A CA 1
ATOM 4445 C C . TYR A 1 546 ? 16.353 -8.561 -25.856 1.00 93.19 546 TYR A C 1
ATOM 4447 O O . TYR A 1 546 ? 15.614 -8.720 -24.885 1.00 93.19 546 TYR A O 1
ATOM 4455 N N . LYS A 1 547 ? 16.406 -7.426 -26.547 1.00 95.19 547 LYS A N 1
ATOM 4456 C CA . LYS A 1 547 ? 15.697 -6.207 -26.174 1.00 95.19 547 LYS A CA 1
ATOM 4457 C C . LYS A 1 547 ? 14.879 -5.713 -27.348 1.00 95.19 547 LYS A C 1
ATOM 4459 O O . LYS A 1 547 ? 15.406 -5.604 -28.452 1.00 95.19 547 LYS A O 1
ATOM 4464 N N . ILE A 1 548 ? 13.630 -5.349 -27.103 1.00 97.00 548 ILE A N 1
ATOM 4465 C CA . ILE A 1 548 ? 12.796 -4.656 -28.082 1.00 97.00 548 ILE A CA 1
ATOM 4466 C C . ILE A 1 548 ? 12.591 -3.229 -27.616 1.00 97.00 548 ILE A C 1
ATOM 4468 O O . ILE A 1 548 ? 12.244 -2.993 -26.461 1.00 97.00 548 ILE A O 1
ATOM 4472 N N . TYR A 1 549 ? 12.811 -2.282 -28.517 1.00 96.75 549 TYR A N 1
ATOM 4473 C CA . TYR A 1 549 ? 12.590 -0.872 -28.257 1.00 96.75 549 TYR A CA 1
ATOM 4474 C C . TYR A 1 549 ? 11.398 -0.392 -29.070 1.00 96.75 549 TYR A C 1
ATOM 4476 O O . TYR A 1 549 ? 11.403 -0.509 -30.295 1.00 96.75 549 TYR A O 1
ATOM 4484 N N . ILE A 1 550 ? 10.418 0.192 -28.388 1.00 96.25 550 ILE A N 1
ATOM 4485 C CA . ILE A 1 550 ? 9.290 0.900 -28.998 1.00 96.25 550 ILE A CA 1
ATOM 4486 C C . ILE A 1 550 ? 9.361 2.388 -28.665 1.00 96.25 550 ILE A C 1
ATOM 4488 O O . ILE A 1 550 ? 9.895 2.780 -27.622 1.00 96.25 550 ILE A O 1
ATOM 4492 N N . LYS A 1 551 ? 8.827 3.231 -29.546 1.00 92.62 551 LYS A N 1
ATOM 4493 C CA . LYS A 1 551 ? 8.752 4.683 -29.340 1.00 92.62 551 LYS A CA 1
ATOM 4494 C C . LYS A 1 551 ? 7.426 5.262 -29.824 1.00 92.62 551 LYS A C 1
ATOM 4496 O O . LYS A 1 551 ? 6.636 4.549 -30.437 1.00 92.62 551 LYS A O 1
ATOM 4501 N N . ASN A 1 552 ? 7.230 6.562 -29.586 1.00 86.38 552 ASN A N 1
ATOM 4502 C CA . ASN A 1 552 ? 5.969 7.270 -29.854 1.00 86.38 552 ASN A CA 1
ATOM 4503 C C . ASN A 1 552 ? 4.788 6.578 -29.163 1.00 86.38 552 ASN A C 1
ATOM 4505 O O . ASN A 1 552 ? 3.714 6.431 -29.733 1.00 86.38 552 ASN A O 1
ATOM 4509 N N . VAL A 1 553 ? 5.039 6.104 -27.945 1.00 87.19 553 VAL A N 1
ATOM 4510 C CA . VAL A 1 553 ? 4.055 5.378 -27.154 1.00 87.19 553 VAL A CA 1
ATOM 4511 C C . VAL A 1 553 ? 2.989 6.341 -26.640 1.00 87.19 553 VAL A C 1
ATOM 4513 O O . VAL A 1 553 ? 3.317 7.444 -26.195 1.00 87.19 553 VAL A O 1
ATOM 4516 N N . ASN A 1 554 ? 1.721 5.938 -26.699 1.00 83.19 554 ASN A N 1
ATOM 4517 C CA . ASN A 1 554 ? 0.649 6.709 -26.074 1.00 83.19 554 ASN A CA 1
ATOM 4518 C C . ASN A 1 554 ? 0.614 6.482 -24.546 1.00 83.19 554 ASN A C 1
ATOM 4520 O O . ASN A 1 554 ? 1.296 5.607 -24.009 1.00 83.19 554 ASN A O 1
ATOM 4524 N N . GLU A 1 555 ? -0.176 7.288 -23.835 1.00 74.69 555 GLU A N 1
ATOM 4525 C CA . GLU A 1 555 ? -0.260 7.278 -22.366 1.00 74.69 555 GLU A CA 1
ATOM 4526 C C . GLU A 1 555 ? -0.763 5.958 -21.751 1.00 74.69 555 GLU A C 1
ATOM 4528 O O . GLU A 1 555 ? -0.489 5.685 -20.593 1.00 74.69 555 GLU A O 1
ATOM 4533 N N . ASN A 1 556 ? -1.430 5.098 -22.522 1.00 83.00 556 ASN A N 1
ATOM 4534 C CA . ASN A 1 556 ? -1.997 3.829 -22.053 1.00 83.00 556 ASN A CA 1
ATOM 4535 C C . ASN A 1 556 ? -1.059 2.621 -22.226 1.00 83.00 556 ASN A C 1
ATOM 4537 O O . ASN A 1 556 ? -1.449 1.496 -21.908 1.00 83.00 556 ASN A O 1
ATOM 4541 N N . VAL A 1 557 ? 0.157 2.809 -22.754 1.00 87.25 557 VAL A N 1
ATOM 4542 C CA . VAL A 1 557 ? 1.060 1.692 -23.093 1.00 87.25 557 VAL A CA 1
ATOM 4543 C C . VAL A 1 557 ? 1.401 0.832 -21.876 1.00 87.25 557 VAL A C 1
ATOM 4545 O O . VAL A 1 557 ? 1.390 -0.394 -21.960 1.00 87.25 557 VAL A O 1
ATOM 4548 N N . LEU A 1 558 ? 1.660 1.462 -20.727 1.00 87.38 558 LEU A N 1
ATOM 4549 C CA . LEU A 1 558 ? 2.060 0.759 -19.511 1.00 87.38 558 LEU A CA 1
ATOM 4550 C C . LEU A 1 558 ? 0.887 -0.019 -18.923 1.00 87.38 558 LEU A C 1
ATOM 4552 O O . LEU A 1 558 ? 1.079 -1.162 -18.520 1.00 87.38 558 LEU A O 1
ATOM 4556 N N . LYS A 1 559 ? -0.324 0.546 -18.972 1.00 84.50 559 LYS A N 1
ATOM 4557 C CA . LYS A 1 559 ? -1.557 -0.127 -18.555 1.00 84.50 559 LYS A CA 1
ATOM 4558 C C . LYS A 1 559 ? -1.844 -1.383 -19.385 1.00 84.50 559 LYS A C 1
ATOM 4560 O O . LYS A 1 559 ? -2.162 -2.428 -18.830 1.00 84.50 559 LYS A O 1
ATOM 4565 N N . LYS A 1 560 ? -1.686 -1.327 -20.712 1.00 84.88 560 LYS A N 1
ATOM 4566 C CA . LYS A 1 560 ? -1.888 -2.517 -21.559 1.00 84.88 560 LYS A CA 1
ATOM 4567 C C . LYS A 1 560 ? -0.817 -3.585 -21.306 1.00 84.88 560 LYS A C 1
ATOM 4569 O O . LYS A 1 560 ? -1.136 -4.768 -21.221 1.00 84.88 560 LYS A O 1
ATOM 4574 N N . ILE A 1 561 ? 0.447 -3.177 -21.157 1.00 88.75 561 ILE A N 1
ATOM 4575 C CA . ILE A 1 561 ? 1.541 -4.092 -20.792 1.00 88.75 561 ILE A CA 1
ATOM 4576 C C . ILE A 1 561 ? 1.252 -4.751 -19.438 1.00 88.75 561 ILE A C 1
ATOM 4578 O O . ILE A 1 561 ? 1.438 -5.954 -19.289 1.00 88.75 561 ILE A O 1
ATOM 4582 N N . GLU A 1 562 ? 0.774 -3.983 -18.464 1.00 83.56 562 GLU A N 1
ATOM 4583 C CA . GLU A 1 562 ? 0.369 -4.468 -17.148 1.00 83.56 562 GLU A CA 1
ATOM 4584 C C . GLU A 1 562 ? -0.726 -5.545 -17.237 1.00 83.56 562 GLU A C 1
ATOM 4586 O O . GLU A 1 562 ? -0.564 -6.618 -16.655 1.00 83.56 562 GLU A O 1
ATOM 4591 N N . GLU A 1 563 ? -1.796 -5.304 -18.001 1.00 79.38 563 GLU A N 1
ATOM 4592 C CA . GLU A 1 563 ? -2.869 -6.282 -18.241 1.00 79.38 563 GLU A CA 1
ATOM 4593 C C . GLU A 1 563 ? -2.317 -7.599 -18.811 1.00 79.38 563 GLU A C 1
ATOM 4595 O O . GLU A 1 563 ? -2.629 -8.682 -18.309 1.00 79.38 563 GLU A O 1
ATOM 4600 N N . LEU A 1 564 ? -1.432 -7.518 -19.811 1.00 82.06 564 LEU A N 1
ATOM 4601 C CA . LEU A 1 564 ? -0.799 -8.690 -20.422 1.00 82.06 564 LEU A CA 1
ATOM 4602 C C . LEU A 1 564 ? 0.140 -9.423 -19.452 1.00 82.06 564 LEU A C 1
ATOM 4604 O O . LEU A 1 564 ? 0.163 -10.653 -19.431 1.00 82.06 564 LEU A O 1
ATOM 4608 N N . LEU A 1 565 ? 0.890 -8.700 -18.617 1.00 79.38 565 LEU A N 1
ATOM 4609 C CA . LEU A 1 565 ? 1.749 -9.297 -17.589 1.00 79.38 565 LEU A CA 1
ATOM 4610 C C . LEU A 1 565 ? 0.927 -10.027 -16.516 1.00 79.38 565 LEU A C 1
ATOM 4612 O O . LEU A 1 565 ? 1.323 -11.110 -16.081 1.00 79.38 565 LEU A O 1
ATOM 4616 N N . MET A 1 566 ? -0.224 -9.476 -16.116 1.00 69.75 566 MET A N 1
ATOM 4617 C CA . MET A 1 566 ? -1.134 -10.136 -15.173 1.00 69.75 566 MET A CA 1
ATOM 4618 C C . MET A 1 566 ? -1.709 -11.433 -15.747 1.00 69.75 566 MET A C 1
ATOM 4620 O O . MET A 1 566 ? -1.722 -12.447 -15.052 1.00 69.75 566 MET A O 1
ATOM 4624 N N . LEU A 1 567 ? -2.107 -11.438 -17.025 1.00 68.31 567 LEU A N 1
ATOM 4625 C CA . LEU A 1 567 ? -2.568 -12.651 -17.714 1.00 68.31 567 LEU A CA 1
ATOM 4626 C C . LEU A 1 567 ? -1.484 -13.738 -17.786 1.00 68.31 567 LEU A C 1
ATOM 4628 O O . LEU A 1 567 ? -1.797 -14.925 -17.797 1.00 68.31 567 LEU A O 1
ATOM 4632 N N . GLN A 1 568 ? -0.209 -13.344 -17.790 1.00 71.50 568 GLN A N 1
ATOM 4633 C CA . GLN A 1 568 ? 0.931 -14.262 -17.739 1.00 71.50 568 GLN A CA 1
ATOM 4634 C C . GLN A 1 568 ? 1.292 -14.727 -16.313 1.00 71.50 568 GLN A C 1
ATOM 4636 O O . GLN A 1 568 ? 2.290 -15.429 -16.144 1.00 71.50 568 GLN A O 1
ATOM 4641 N N . GLY A 1 569 ? 0.514 -14.352 -15.288 1.00 53.44 569 GLY A N 1
ATOM 4642 C CA . GLY A 1 569 ? 0.710 -14.794 -13.903 1.00 53.44 569 GLY A CA 1
ATOM 4643 C C . GLY A 1 569 ? 1.962 -14.223 -13.232 1.00 53.44 569 GLY A C 1
ATOM 4644 O O . GLY A 1 569 ? 2.525 -14.855 -12.336 1.00 53.44 569 GLY A O 1
ATOM 4645 N N . LEU A 1 570 ? 2.445 -13.058 -13.679 1.00 64.12 570 LEU A N 1
ATOM 4646 C CA . LEU A 1 570 ? 3.647 -12.449 -13.115 1.00 64.12 570 LEU A CA 1
ATOM 4647 C C . LEU A 1 570 ? 3.438 -11.888 -11.703 1.00 64.12 570 LEU A C 1
ATOM 4649 O O . LEU A 1 570 ? 2.337 -11.518 -11.307 1.00 64.12 570 LEU A O 1
ATOM 4653 N N . ASN A 1 571 ? 4.545 -11.792 -10.958 1.00 58.25 571 ASN A N 1
ATOM 4654 C CA . ASN A 1 571 ? 4.582 -11.323 -9.572 1.00 58.25 571 ASN A CA 1
ATOM 4655 C C . ASN A 1 571 ? 3.837 -9.983 -9.393 1.00 58.25 571 ASN A C 1
ATOM 4657 O O . ASN A 1 571 ? 4.217 -8.975 -9.998 1.00 58.25 571 ASN A O 1
ATOM 4661 N N . ALA A 1 572 ? 2.841 -9.975 -8.501 1.00 57.09 572 ALA A N 1
ATOM 4662 C CA . ALA A 1 572 ? 2.021 -8.810 -8.172 1.00 57.09 572 ALA A CA 1
ATOM 4663 C C . ALA A 1 572 ? 2.855 -7.570 -7.798 1.00 57.09 572 ALA A C 1
ATOM 4665 O O . ALA A 1 572 ? 2.529 -6.468 -8.229 1.00 57.09 572 ALA A O 1
ATOM 4666 N N . ASN A 1 573 ? 3.985 -7.750 -7.104 1.00 62.31 573 ASN A N 1
ATOM 4667 C CA . ASN A 1 573 ? 4.883 -6.656 -6.723 1.00 62.31 573 ASN A CA 1
ATOM 4668 C C . ASN A 1 573 ? 5.501 -5.949 -7.944 1.00 62.31 573 ASN A C 1
ATOM 4670 O O . ASN A 1 573 ? 5.638 -4.729 -7.971 1.00 62.31 573 ASN A O 1
ATOM 4674 N N . PHE A 1 574 ? 5.886 -6.698 -8.979 1.00 69.06 574 PHE A N 1
ATOM 4675 C CA . PHE A 1 574 ? 6.472 -6.106 -10.183 1.00 69.06 574 PHE A CA 1
ATOM 4676 C C . PHE A 1 574 ? 5.439 -5.306 -10.983 1.00 69.06 574 PHE A C 1
ATOM 4678 O O . PHE A 1 574 ? 5.730 -4.198 -11.433 1.00 69.06 574 PHE A O 1
ATOM 4685 N N . VAL A 1 575 ? 4.233 -5.859 -11.116 1.00 71.69 575 VAL A N 1
ATOM 4686 C CA . VAL A 1 575 ? 3.095 -5.208 -11.775 1.00 71.69 575 VAL A CA 1
ATOM 4687 C C . VAL A 1 575 ? 2.707 -3.926 -11.032 1.00 71.69 575 VAL A C 1
ATOM 4689 O O . VAL A 1 575 ? 2.484 -2.887 -11.648 1.00 71.69 575 VAL A O 1
ATOM 4692 N N . GLU A 1 576 ? 2.705 -3.959 -9.701 1.00 70.06 576 GLU A N 1
ATOM 4693 C CA . GLU A 1 576 ? 2.429 -2.790 -8.869 1.00 70.06 576 GLU A CA 1
ATOM 4694 C C . GLU A 1 576 ? 3.487 -1.692 -9.026 1.00 70.06 576 GLU A C 1
ATOM 4696 O O . GLU A 1 576 ? 3.139 -0.529 -9.222 1.00 70.06 576 GLU A O 1
ATOM 4701 N N . ARG A 1 577 ? 4.777 -2.044 -9.062 1.00 81.81 577 ARG A N 1
ATOM 4702 C CA . ARG A 1 577 ? 5.834 -1.060 -9.342 1.00 81.81 577 ARG A CA 1
ATOM 4703 C C . ARG A 1 577 ? 5.703 -0.437 -10.730 1.00 81.81 577 ARG A C 1
ATOM 4705 O O . ARG A 1 577 ? 5.963 0.752 -10.894 1.00 81.81 577 ARG A O 1
ATOM 4712 N N . LEU A 1 578 ? 5.259 -1.200 -11.731 1.00 83.00 578 LEU A N 1
ATOM 4713 C CA . LEU A 1 578 ? 4.956 -0.647 -13.053 1.00 83.00 578 LEU A CA 1
ATOM 4714 C C . LEU A 1 578 ? 3.791 0.361 -12.986 1.00 83.00 578 LEU A C 1
ATOM 4716 O O . LEU A 1 578 ? 3.909 1.444 -13.559 1.00 83.00 578 LEU A O 1
ATOM 4720 N N . ARG A 1 579 ? 2.726 0.060 -12.224 1.00 81.06 579 ARG A N 1
ATOM 4721 C CA . ARG A 1 579 ? 1.604 0.989 -11.961 1.00 81.06 579 ARG A CA 1
ATOM 4722 C C . ARG A 1 579 ? 2.042 2.263 -11.246 1.00 81.06 579 ARG A C 1
ATOM 4724 O O . ARG A 1 579 ? 1.531 3.342 -11.545 1.00 81.06 579 ARG A O 1
ATOM 4731 N N . GLU A 1 580 ? 2.943 2.158 -10.270 1.00 79.94 580 GLU A N 1
ATOM 4732 C CA . GLU A 1 580 ? 3.482 3.327 -9.564 1.00 79.94 580 GLU A CA 1
ATOM 4733 C C . GLU A 1 580 ? 4.227 4.258 -10.521 1.00 79.94 580 GLU A C 1
ATOM 4735 O O . GLU A 1 580 ? 4.017 5.476 -10.493 1.00 79.94 580 GLU A O 1
ATOM 4740 N N . VAL A 1 581 ? 5.061 3.683 -11.393 1.00 83.81 581 VAL A N 1
ATOM 4741 C CA . VAL A 1 581 ? 5.780 4.445 -12.415 1.00 83.81 581 VAL A CA 1
ATOM 4742 C C . VAL A 1 581 ? 4.812 5.074 -13.407 1.00 83.81 581 VAL A C 1
ATOM 4744 O O . VAL A 1 581 ? 4.948 6.264 -13.670 1.00 83.81 581 VAL A O 1
ATOM 4747 N N . ASP A 1 582 ? 3.818 4.336 -13.901 1.00 84.38 582 ASP A N 1
ATOM 4748 C CA . ASP A 1 582 ? 2.808 4.851 -14.833 1.00 84.38 582 ASP A CA 1
ATOM 4749 C C . ASP A 1 582 ? 2.077 6.081 -14.272 1.00 84.38 582 ASP A C 1
ATOM 4751 O O . ASP A 1 582 ? 2.109 7.165 -14.862 1.00 84.38 582 ASP A O 1
ATOM 4755 N N . LYS A 1 583 ? 1.542 5.966 -13.049 1.00 79.38 583 LYS A N 1
ATOM 4756 C CA . LYS A 1 583 ? 0.879 7.080 -12.352 1.00 79.38 583 LYS A CA 1
ATOM 4757 C C . LYS A 1 583 ? 1.796 8.286 -12.185 1.00 79.38 583 LYS A C 1
ATOM 4759 O O . LYS A 1 583 ? 1.363 9.427 -12.359 1.00 79.38 583 LYS A O 1
ATOM 4764 N N . CYS A 1 584 ? 3.057 8.060 -11.815 1.00 76.00 584 CYS A N 1
ATOM 4765 C CA . CYS A 1 584 ? 3.980 9.163 -11.600 1.00 76.00 584 CYS A CA 1
ATOM 4766 C C . CYS A 1 584 ? 4.379 9.824 -12.922 1.00 76.00 584 CYS A C 1
ATOM 4768 O O . CYS A 1 584 ? 4.279 11.046 -13.025 1.00 76.00 584 CYS A O 1
ATOM 4770 N N . VAL A 1 585 ? 4.747 9.044 -13.939 1.00 77.38 585 VAL A N 1
ATOM 4771 C CA . VAL A 1 585 ? 5.111 9.535 -15.275 1.00 77.38 585 VAL A CA 1
ATOM 4772 C C . VAL A 1 585 ? 3.965 10.326 -15.902 1.00 77.38 585 VAL A C 1
ATOM 4774 O O . VAL A 1 585 ? 4.209 11.430 -16.387 1.00 77.38 585 VAL A O 1
ATOM 4777 N N . GLY A 1 586 ? 2.725 9.835 -15.814 1.00 71.25 586 GLY A N 1
ATOM 4778 C CA . GLY A 1 586 ? 1.537 10.550 -16.294 1.00 71.25 586 GLY A CA 1
ATOM 4779 C C . GLY A 1 586 ? 1.317 11.907 -15.609 1.00 71.25 586 GLY A C 1
ATOM 4780 O O . GLY A 1 586 ? 0.794 12.838 -16.216 1.00 71.25 586 GLY A O 1
ATOM 4781 N N . SER A 1 587 ? 1.783 12.066 -14.365 1.00 70.62 587 SER A N 1
ATOM 4782 C CA . SER A 1 587 ? 1.689 13.328 -13.616 1.00 70.62 587 SER A CA 1
ATOM 4783 C C . SER A 1 587 ? 2.817 14.334 -13.907 1.00 70.62 587 SER A C 1
ATOM 4785 O O . SER A 1 587 ? 2.722 15.501 -13.512 1.00 70.62 587 SER A O 1
ATOM 4787 N N . LEU A 1 588 ? 3.891 13.925 -14.597 1.00 74.50 588 LEU A N 1
ATOM 4788 C CA . LEU A 1 588 ? 5.040 14.794 -14.857 1.00 74.50 588 LEU A CA 1
ATOM 4789 C C . LEU A 1 588 ? 4.696 15.870 -15.896 1.00 74.50 588 LEU A C 1
ATOM 4791 O O . LEU A 1 588 ?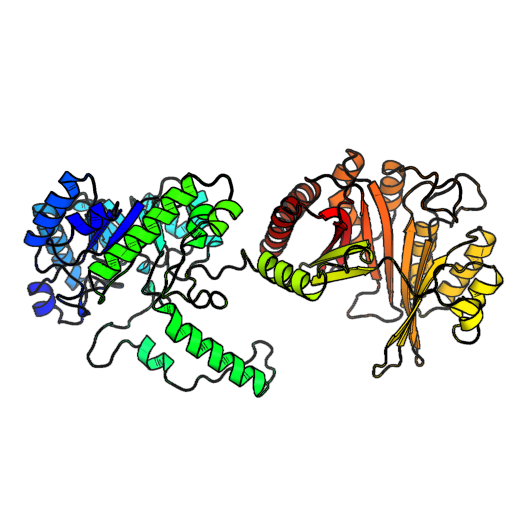 4.539 15.625 -17.094 1.00 74.50 588 LEU A O 1
ATOM 4795 N N . LYS A 1 589 ? 4.652 17.129 -15.451 1.00 74.25 589 LYS A N 1
ATOM 4796 C CA . LYS A 1 589 ? 4.441 18.266 -16.358 1.00 74.25 589 LYS A CA 1
ATOM 4797 C C . LYS A 1 589 ? 5.654 18.537 -17.247 1.00 74.25 589 LYS A C 1
ATOM 4799 O O . LYS A 1 589 ? 5.452 18.879 -18.407 1.00 74.25 589 LYS A O 1
ATOM 4804 N N . SER A 1 590 ? 6.873 18.344 -16.743 1.00 76.25 590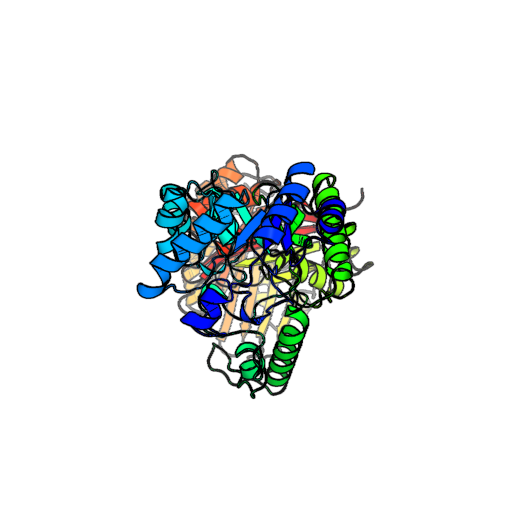 SER A N 1
ATOM 4805 C CA . SER A 1 590 ? 8.137 18.699 -17.411 1.00 76.25 590 SER A CA 1
ATOM 4806 C C . SER A 1 590 ? 8.694 17.631 -18.357 1.00 76.25 590 SER A C 1
ATOM 4808 O O . SER A 1 590 ? 9.589 17.928 -19.147 1.00 76.25 590 SER A O 1
ATOM 4810 N N . MET A 1 591 ? 8.184 16.399 -18.313 1.00 83.19 591 MET A N 1
ATOM 4811 C CA . MET A 1 591 ? 8.681 15.279 -19.120 1.00 83.19 591 MET A CA 1
ATOM 4812 C C . MET A 1 591 ? 7.531 14.484 -19.733 1.00 83.19 591 MET A C 1
ATOM 4814 O O . MET A 1 591 ? 6.391 14.590 -19.292 1.00 83.19 591 MET A O 1
ATOM 4818 N N . TYR A 1 592 ? 7.821 13.708 -20.772 1.00 85.62 592 TYR A N 1
ATOM 4819 C CA . TYR A 1 592 ? 6.886 12.741 -21.346 1.00 85.62 592 TYR A CA 1
ATOM 4820 C C . TYR A 1 592 ? 7.601 11.428 -21.659 1.00 85.62 592 TYR A C 1
ATOM 4822 O O . TYR A 1 592 ? 8.814 11.414 -21.889 1.00 85.62 592 TYR A O 1
ATOM 4830 N N . LEU A 1 593 ? 6.847 10.329 -21.674 1.00 90.25 593 LEU A N 1
ATOM 4831 C CA . LEU A 1 593 ? 7.354 9.017 -22.056 1.00 90.25 593 LEU A CA 1
ATOM 4832 C C . LEU A 1 593 ? 7.608 8.972 -23.564 1.00 90.25 593 LEU A C 1
ATOM 4834 O O . LEU A 1 593 ? 6.685 9.024 -24.367 1.00 90.25 593 LEU A O 1
ATOM 4838 N N . TYR A 1 594 ? 8.879 8.908 -23.948 1.00 90.69 594 TYR A N 1
ATOM 4839 C CA . TYR A 1 594 ? 9.306 8.890 -25.345 1.00 90.69 594 TYR A CA 1
ATOM 4840 C C . TYR A 1 594 ? 9.315 7.470 -25.927 1.00 90.69 594 TYR A C 1
ATOM 4842 O O . TYR A 1 594 ? 8.991 7.266 -27.100 1.00 90.69 594 TYR A O 1
ATOM 4850 N N . GLY A 1 595 ? 9.684 6.481 -25.114 1.00 93.56 595 GLY A N 1
ATOM 4851 C CA . GLY A 1 595 ? 9.747 5.088 -25.536 1.00 93.56 595 GLY A CA 1
ATOM 4852 C C . GLY A 1 595 ? 10.065 4.129 -24.399 1.00 93.56 595 GLY A C 1
ATOM 4853 O O . GLY A 1 595 ? 10.346 4.543 -23.273 1.00 93.56 595 GLY A O 1
ATOM 4854 N N . ILE A 1 596 ? 10.022 2.838 -24.710 1.00 95.38 596 ILE A N 1
ATOM 4855 C CA . ILE A 1 596 ? 10.215 1.748 -23.753 1.00 95.38 596 ILE A CA 1
ATOM 4856 C C . ILE A 1 596 ? 11.153 0.715 -24.376 1.00 95.38 596 ILE A C 1
ATOM 4858 O O . ILE A 1 596 ? 10.959 0.303 -25.517 1.00 95.38 596 ILE A O 1
ATOM 4862 N N . GLY A 1 597 ? 12.173 0.303 -23.626 1.00 95.88 597 GLY A N 1
ATOM 4863 C CA . GLY A 1 597 ? 12.960 -0.895 -23.908 1.00 95.88 597 GLY A CA 1
ATOM 4864 C C . GLY A 1 597 ? 12.475 -2.054 -23.044 1.00 95.88 597 GLY A C 1
ATOM 4865 O O . GLY A 1 597 ? 12.404 -1.902 -21.828 1.00 95.88 597 GLY A O 1
ATOM 4866 N N . ILE A 1 598 ? 12.165 -3.195 -23.651 1.00 95.88 598 ILE A N 1
ATOM 4867 C CA . ILE A 1 598 ? 11.651 -4.396 -22.981 1.00 95.88 598 ILE A CA 1
ATOM 4868 C C . ILE A 1 598 ? 12.636 -5.536 -23.201 1.00 95.88 598 ILE A C 1
ATOM 4870 O O . ILE A 1 598 ? 13.086 -5.754 -24.324 1.00 95.88 598 ILE A O 1
ATOM 4874 N N . CYS A 1 599 ? 12.971 -6.259 -22.139 1.00 94.62 599 CYS A N 1
ATOM 4875 C CA . CYS A 1 599 ? 13.856 -7.416 -22.173 1.00 94.62 599 CYS A CA 1
ATOM 4876 C C . CYS A 1 599 ? 13.276 -8.528 -21.303 1.00 94.62 599 CYS A C 1
ATOM 4878 O O . CYS A 1 599 ? 12.755 -8.254 -20.222 1.00 94.62 599 CYS A O 1
ATOM 4880 N N . TYR A 1 600 ? 13.436 -9.776 -21.731 1.00 89.69 600 TYR A N 1
ATOM 4881 C CA . TYR A 1 600 ? 13.105 -10.955 -20.940 1.00 89.69 600 TYR A CA 1
ATOM 4882 C C . TYR A 1 600 ? 14.336 -11.857 -20.821 1.00 89.69 600 TYR A C 1
ATOM 4884 O O . TYR A 1 600 ? 15.042 -12.090 -21.798 1.00 89.69 600 TYR A O 1
ATOM 4892 N N . GLU A 1 601 ? 14.611 -12.346 -19.615 1.00 84.88 601 GLU A N 1
ATOM 4893 C CA . GLU A 1 601 ? 15.691 -13.292 -19.320 1.00 84.88 601 GLU A CA 1
ATOM 4894 C C . GLU A 1 601 ? 15.091 -14.486 -18.556 1.00 84.88 601 GLU A C 1
ATOM 4896 O O . GLU A 1 601 ? 14.529 -14.291 -17.481 1.00 84.88 601 GLU A O 1
ATOM 4901 N N . LEU A 1 602 ? 15.247 -15.724 -19.046 1.00 74.75 602 LEU A N 1
ATOM 4902 C CA . LEU A 1 602 ? 14.555 -16.925 -18.528 1.00 74.75 602 LEU A CA 1
ATOM 4903 C C . LEU A 1 602 ? 14.611 -17.098 -16.993 1.00 74.75 602 LEU A C 1
ATOM 4905 O O . LEU A 1 602 ? 13.628 -17.495 -16.378 1.00 74.75 602 LEU A O 1
ATOM 4909 N N . LYS A 1 603 ? 15.747 -16.769 -16.360 1.00 74.31 603 LYS A N 1
ATOM 4910 C CA . LYS A 1 603 ? 15.932 -16.866 -14.896 1.00 74.31 603 LYS A CA 1
ATOM 4911 C C . LYS A 1 603 ? 15.658 -15.569 -14.129 1.00 74.31 603 LYS A C 1
ATOM 4913 O O . LYS A 1 603 ? 15.503 -15.611 -12.914 1.00 74.31 603 LYS A O 1
ATOM 4918 N N . LYS A 1 604 ? 15.679 -14.412 -14.798 1.00 77.19 604 LYS A N 1
ATOM 4919 C CA . LYS A 1 604 ? 15.551 -13.096 -14.140 1.00 77.19 604 LYS A CA 1
ATOM 4920 C C . LYS A 1 604 ? 14.200 -12.437 -14.380 1.00 77.19 604 LYS A C 1
ATOM 4922 O O . LYS A 1 604 ? 13.876 -11.519 -13.635 1.00 77.19 604 LYS A O 1
ATOM 4927 N N . GLY A 1 605 ? 13.431 -12.923 -15.352 1.00 86.62 605 GLY A N 1
ATOM 4928 C CA . GLY A 1 605 ? 12.140 -12.408 -15.791 1.00 86.62 605 GLY A CA 1
ATOM 4929 C C . GLY A 1 605 ? 12.258 -11.158 -16.666 1.00 86.62 605 GLY A C 1
ATOM 4930 O O . GLY A 1 605 ? 13.224 -10.996 -17.416 1.00 86.62 605 GLY A O 1
ATOM 4931 N N . TYR A 1 606 ? 11.246 -10.295 -16.596 1.00 91.31 606 TYR A N 1
ATOM 4932 C CA . TYR A 1 606 ? 11.167 -9.072 -17.387 1.00 91.31 606 TYR A CA 1
ATOM 4933 C C . TYR A 1 606 ? 11.994 -7.929 -16.791 1.00 91.31 606 TYR A C 1
ATOM 4935 O O . TYR A 1 606 ? 12.065 -7.730 -15.577 1.00 91.31 606 TYR A O 1
ATOM 4943 N N . SER A 1 607 ? 12.552 -7.106 -17.674 1.00 92.12 607 SER A N 1
ATOM 4944 C CA . SER A 1 607 ? 13.041 -5.774 -17.339 1.00 92.12 607 SER A CA 1
ATOM 4945 C C . SER A 1 607 ? 12.569 -4.743 -18.359 1.00 92.12 607 SER A C 1
ATOM 4947 O O . SER A 1 607 ? 12.566 -4.990 -19.565 1.00 92.12 607 SER A O 1
ATOM 4949 N N . PHE A 1 608 ? 12.166 -3.584 -17.848 1.00 94.06 608 PHE A N 1
ATOM 4950 C CA . PHE A 1 608 ? 11.699 -2.440 -18.617 1.00 94.06 608 PHE A CA 1
ATOM 4951 C C . PHE A 1 608 ? 12.631 -1.269 -18.370 1.00 94.06 608 PHE A C 1
ATOM 4953 O O . PHE A 1 608 ? 12.994 -1.002 -17.228 1.00 94.06 608 PHE A O 1
ATOM 4960 N N . ASN A 1 609 ? 12.980 -0.550 -19.431 1.00 94.31 609 ASN A N 1
ATOM 4961 C CA . ASN A 1 609 ? 13.626 0.751 -19.354 1.00 94.31 609 ASN A CA 1
ATOM 4962 C C . ASN A 1 609 ? 12.716 1.784 -20.015 1.00 94.31 609 ASN A C 1
ATOM 4964 O O . ASN A 1 609 ? 12.557 1.783 -21.236 1.00 94.31 609 ASN A O 1
ATOM 4968 N N . LEU A 1 610 ? 12.105 2.643 -19.209 1.00 93.69 610 LEU A N 1
ATOM 4969 C CA . LEU A 1 610 ? 11.248 3.722 -19.672 1.00 93.69 610 LEU A CA 1
ATOM 4970 C C . LEU A 1 610 ? 12.108 4.951 -19.949 1.00 93.69 610 LEU A C 1
ATOM 4972 O O . LEU A 1 610 ? 12.822 5.417 -19.065 1.00 93.69 610 LEU A O 1
ATOM 4976 N N . TYR A 1 611 ? 12.029 5.481 -21.165 1.00 92.44 611 TYR A N 1
ATOM 4977 C CA . TYR A 1 611 ? 12.795 6.645 -21.595 1.00 92.44 611 TYR A CA 1
ATOM 4978 C C . TYR A 1 611 ? 11.916 7.891 -21.542 1.00 92.44 611 TYR A C 1
ATOM 4980 O O . TYR A 1 611 ? 11.049 8.084 -22.392 1.00 92.44 611 TYR A O 1
ATOM 4988 N N . LEU A 1 612 ? 12.152 8.753 -20.557 1.00 89.88 612 LEU A N 1
ATOM 4989 C CA . LEU A 1 612 ? 11.493 10.047 -20.417 1.00 89.88 612 LEU A CA 1
ATOM 4990 C C . LEU A 1 612 ? 12.302 11.133 -21.121 1.00 89.88 612 LEU A C 1
ATOM 4992 O O . LEU A 1 612 ? 13.522 11.196 -20.970 1.00 89.88 612 LEU A O 1
ATOM 4996 N N . LYS A 1 613 ? 11.627 12.017 -21.856 1.00 86.94 613 LYS A N 1
ATOM 4997 C CA . LYS A 1 613 ? 12.250 13.167 -22.518 1.00 86.94 613 LYS A CA 1
ATOM 4998 C C . LYS A 1 613 ? 11.705 14.477 -21.944 1.00 86.94 613 LYS A C 1
ATOM 5000 O O . LYS A 1 613 ? 10.492 14.573 -21.738 1.00 86.94 613 LYS A O 1
ATOM 5005 N N . PRO A 1 614 ? 12.550 15.499 -21.709 1.00 80.56 614 PRO A N 1
ATOM 5006 C CA . PRO A 1 614 ? 12.070 16.824 -21.331 1.00 80.56 614 PRO A CA 1
ATOM 5007 C C . PRO A 1 614 ? 11.118 17.390 -22.391 1.00 80.56 614 PRO A C 1
ATOM 5009 O O . PRO A 1 614 ? 11.404 17.329 -23.594 1.00 80.56 614 PRO A O 1
ATOM 5012 N N . LYS A 1 615 ? 9.991 17.965 -21.961 1.00 75.62 615 LYS A N 1
ATOM 5013 C CA . LYS A 1 615 ? 9.128 18.752 -22.848 1.00 75.62 615 LYS A CA 1
ATOM 5014 C C . LYS A 1 615 ? 9.879 20.037 -23.182 1.00 75.62 615 LYS A C 1
ATOM 5016 O O . LYS A 1 615 ? 10.202 20.817 -22.294 1.00 75.62 615 LYS A O 1
ATOM 5021 N N . ARG A 1 616 ? 10.197 20.253 -24.460 1.00 61.81 616 ARG A N 1
ATOM 5022 C CA . ARG A 1 616 ? 10.734 21.546 -24.902 1.00 61.81 616 ARG A CA 1
ATOM 5023 C C . ARG A 1 616 ? 9.611 22.573 -24.749 1.00 61.81 616 ARG A C 1
ATOM 5025 O O . ARG A 1 616 ? 8.550 22.364 -25.337 1.00 61.81 616 ARG A O 1
ATOM 5032 N N . CYS A 1 617 ? 9.827 23.639 -23.974 1.00 42.88 617 CYS A N 1
ATOM 5033 C CA . CYS A 1 617 ? 8.988 24.833 -24.085 1.00 42.88 617 CYS A CA 1
ATOM 5034 C C . CYS A 1 617 ? 9.020 25.258 -25.558 1.00 42.88 617 CYS A C 1
ATOM 5036 O O . CYS A 1 617 ? 10.108 25.431 -26.114 1.00 42.88 617 CYS A O 1
ATOM 5038 N N . LYS A 1 618 ? 7.850 25.286 -26.198 1.00 30.34 618 LYS A N 1
ATOM 5039 C CA . LYS A 1 618 ? 7.699 25.898 -27.517 1.00 30.34 618 LYS A CA 1
ATOM 5040 C C . LYS A 1 618 ? 7.774 27.406 -27.387 1.00 30.34 618 LYS A C 1
ATOM 5042 O O . LYS A 1 618 ? 7.251 27.910 -26.367 1.00 30.34 618 LYS A O 1
#

Secondary structure (DSSP, 8-state):
-EEEEE-S-GGGHHHHHHHT-SEEEE-B--HHHHHHH-TT--SSTTGGGGGGTSBS-HHHHHHHHHHHHHTT-EEEEEE--S---GGGHHHHHHHHHHHHHTT--EEEESSTTHHHHHHHTTPEEEE-GGG---SHHHHHHHHHTT--EEE--TT--HHHHHHHHHH-TTSEEEEEEES---SS-STT--PPSS-TT--HHHHHTTSPPPP--TTSPPPPHHHHHHHHHHHHHHHHHGGG-B-GGGHHHHTTT--EEEE--SSS-HHHHHHHHHHHHHHHHHHHH-SSHHHHHHHPPPPTT---STTTTBS---GGGHHHHHHHHHHHHHS-TT-GGGEEEEEEEEETT-SS-EEEEEES------TTTTTTT-HHHHHHHTTT-EEEEEEEEE-STT-EEEEEEEE----HHHHHHHHHHHHTS-HHHHTTHHHHHHHHTS--SSSGGGTTTTEEEEEEEEETTTEEEEEEEEEE-SEESSTT-TTSSEE--HHHHHHHHHTS--HHHHHHHTTTHHHHHTTSSEEEEEEEEEESS-SSS--EEEEEEEES--TTHHHHHHHHHHHTT--HHHHHHHHHHHHHHHH-SSEEEEEEEEEEETTTEEEEEEEEEEPPP-

Mean predicted aligned error: 14.77 Å

Nearest PDB structures (foldseek):
  1rqb-assembly1_A  TM=3.965E-01  e=1.649E-04  Propionibacterium freudenreichii subsp. shermanii
  3f4w-assembly1_B  TM=4.665E-01  e=4.765E-03  Salmonella enterica subsp. enterica serovar Typhimurium
  1vr6-assembly1_B  TM=4.309E-01  e=7.960E-03  Thermotoga maritima
  4p2v-assembly1_F  TM=6.343E-01  e=2.052E-01  Escherichia coli K-12
  4xsp-assembly1_B  TM=2.088E-01  e=4.067E-01  Nostoc sp. PCC 7120 = FACHB-418